Protein AF-A0A8J4X148-F1 (afdb_monomer_lite)

pLDDT: mean 77.36, std 20.85, range [26.67, 98.06]

InterPro domains:
  IPR001683 Phox homology [PF00787] (280-352)
  IPR001683 Phox homology [PS50195] (251-358)
  IPR001683 Phox homology [SM00312] (249-354)
  IPR001695 Lysyl oxidase [PF01186] (47-244)
  IPR001695 Lysyl oxidase [PR00074] (34-55)
  IPR001695 Lysyl oxidase [PR00074] (56-80)
  IPR001695 Lysyl oxidase [PR00074] (100-121)
  IPR001695 Lysyl oxidase [PR00074] (122-142)
  IPR001695 Lysyl oxidase [PR00074] (147-168)
  IPR001695 Lysyl oxidase [PR00074] (170-192)
  IPR001695 Lysyl oxidase [PR00074] (193-212)
  IPR001695 Lysyl oxidase [PR00074] (213-230)
  IPR001695 Lysyl oxidase [PR00074] (231-249)
  IPR036871 PX domain superfamily [G3DSA:3.30.1520.10] (247-366)
  IPR036871 PX domain superfamily [SSF64268] (251-357)

Sequence (397 aa):
MVGDDPYNPYKYSEQESPYYNYYDAYERPSPNQRPGYGTRYFQYGLPDLVPDPYYIQASTYVQRVPMYNLRCAAEENCLASSAYRSRDYDTRMLLRFPQRVKNQGTSDFLPNRPRYSWEWHSCHQHFHSMDEFSHYDLLDASSHSRVAEGHKASFCLEDTSCDYGYYRRFACTAHTQGLSPGCYDTYNADIDCQWIDITDVKPGNYILKISVNPSYSVQESDYSNNIVRCDLRYTGNYVYASGCQLSPMHPVSVSIPSFRSEESGSEKCYTVFKIEVLTSGRQHTVEKRYSEFHALHKMLKKIIKPPELPSKHVRNWIPKVLEQRRHGLELYLQTIIMENEVLPKIFLDFLNIRHLPSLPKAESCGSLETESEDSCKLTHQPVLLFLRDPYLLPATN

Structure (mmCIF, N/CA/C/O backbone):
data_AF-A0A8J4X148-F1
#
_entry.id   AF-A0A8J4X148-F1
#
loop_
_atom_site.group_PDB
_atom_site.id
_atom_site.type_symbol
_atom_site.label_atom_id
_atom_site.label_alt_id
_atom_site.label_comp_id
_atom_site.label_asym_id
_atom_site.label_entity_id
_atom_site.label_seq_id
_atom_site.pdbx_PDB_ins_code
_atom_site.Cartn_x
_atom_site.Cartn_y
_atom_site.Cartn_z
_atom_site.occupancy
_atom_site.B_iso_or_equiv
_atom_site.auth_seq_id
_atom_site.auth_comp_id
_atom_site.auth_asym_id
_atom_site.auth_atom_id
_atom_site.pdbx_PDB_model_num
ATOM 1 N N . MET A 1 1 ? 17.651 -24.796 -9.429 1.00 39.47 1 MET A N 1
ATOM 2 C CA . MET A 1 1 ? 19.019 -25.021 -9.949 1.00 39.47 1 MET A CA 1
ATOM 3 C C . MET A 1 1 ? 19.9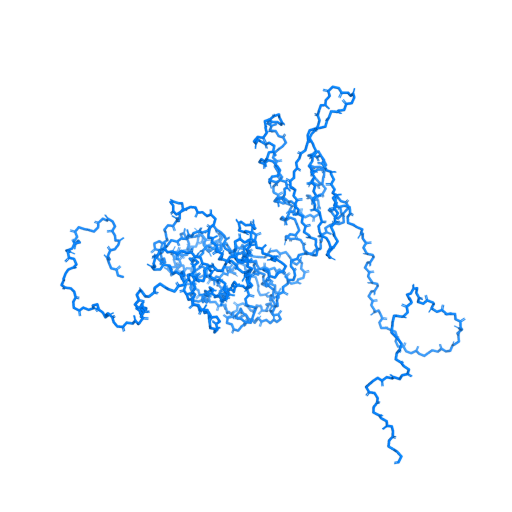60 -25.121 -8.749 1.00 39.47 1 MET A C 1
ATOM 5 O O . MET A 1 1 ? 19.723 -24.416 -7.784 1.00 39.47 1 MET A O 1
ATOM 9 N N . VAL A 1 2 ? 20.946 -26.026 -8.752 1.00 33.47 2 VAL A N 1
ATOM 10 C CA . VAL A 1 2 ? 21.736 -26.445 -7.558 1.00 33.47 2 VAL A CA 1
ATOM 11 C C . VAL A 1 2 ? 23.109 -25.729 -7.477 1.00 33.47 2 VAL A C 1
ATOM 13 O O . VAL A 1 2 ? 24.035 -26.191 -6.818 1.00 33.47 2 VAL A O 1
ATOM 16 N N . GLY A 1 3 ? 23.277 -24.610 -8.192 1.00 35.16 3 GLY A N 1
ATOM 17 C CA . GLY A 1 3 ? 24.582 -23.956 -8.3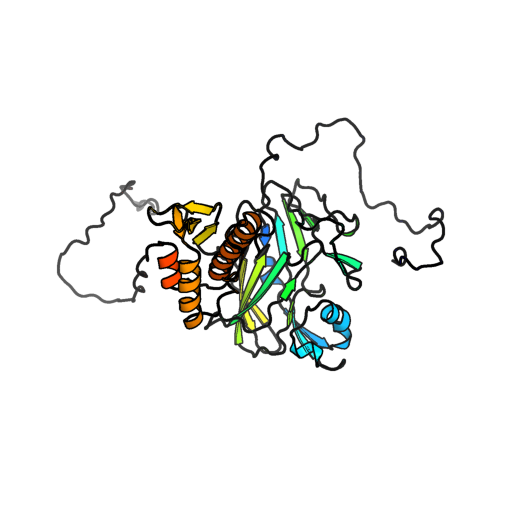97 1.00 35.16 3 GLY A CA 1
ATOM 18 C C . GLY A 1 3 ? 25.076 -23.052 -7.260 1.00 35.16 3 GLY A C 1
ATOM 19 O O . GLY A 1 3 ? 26.275 -22.766 -7.201 1.00 35.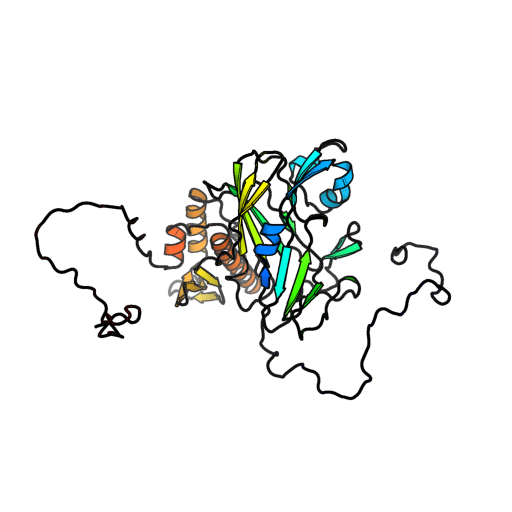16 3 GLY A O 1
ATOM 20 N N . ASP A 1 4 ? 24.186 -22.647 -6.349 1.00 46.25 4 ASP A N 1
ATOM 21 C CA . ASP A 1 4 ? 24.414 -21.508 -5.443 1.00 46.25 4 ASP A CA 1
ATOM 22 C C . ASP A 1 4 ? 24.280 -21.845 -3.949 1.00 46.25 4 ASP A C 1
ATOM 24 O O . ASP A 1 4 ? 23.994 -20.977 -3.130 1.00 46.25 4 ASP A O 1
ATOM 28 N N . ASP A 1 5 ? 24.537 -23.099 -3.566 1.00 44.25 5 ASP A N 1
ATOM 29 C CA . ASP A 1 5 ? 24.861 -23.411 -2.170 1.00 44.25 5 ASP A CA 1
ATOM 30 C C . ASP A 1 5 ? 26.356 -23.103 -1.917 1.00 44.25 5 ASP A C 1
ATOM 32 O O . ASP A 1 5 ? 27.222 -23.750 -2.524 1.00 44.25 5 ASP A O 1
ATOM 36 N N . PRO A 1 6 ? 26.696 -22.133 -1.041 1.00 47.41 6 PRO A N 1
ATOM 37 C CA . PRO A 1 6 ? 28.081 -21.804 -0.700 1.00 47.41 6 PRO A CA 1
ATOM 38 C C . PRO A 1 6 ? 28.828 -22.938 0.027 1.00 47.41 6 PRO A C 1
ATOM 40 O O . PRO A 1 6 ? 30.043 -22.838 0.199 1.00 47.41 6 PRO A O 1
ATOM 43 N N . TYR A 1 7 ? 28.142 -24.018 0.414 1.00 46.53 7 TYR A N 1
ATOM 44 C CA . TYR A 1 7 ? 28.714 -25.210 1.044 1.00 46.53 7 TYR A CA 1
ATOM 45 C C . TYR A 1 7 ? 28.713 -26.454 0.145 1.00 46.53 7 TYR A C 1
ATOM 47 O O . TYR A 1 7 ? 29.044 -27.537 0.625 1.00 46.53 7 TYR A O 1
ATOM 55 N N . ASN A 1 8 ? 28.398 -26.331 -1.151 1.00 49.25 8 ASN A N 1
ATOM 56 C CA . ASN A 1 8 ? 28.354 -27.481 -2.055 1.00 49.25 8 ASN A CA 1
ATOM 57 C C . ASN A 1 8 ? 29.770 -27.980 -2.435 1.00 49.25 8 ASN A C 1
ATOM 59 O O . ASN A 1 8 ? 30.491 -27.285 -3.159 1.00 49.25 8 ASN A O 1
ATOM 63 N N . PRO A 1 9 ? 30.173 -29.204 -2.032 1.00 45.50 9 PRO A N 1
ATOM 64 C CA . PRO A 1 9 ? 31.509 -29.735 -2.299 1.00 45.50 9 PRO A CA 1
ATOM 65 C C . PRO A 1 9 ? 31.701 -30.279 -3.731 1.00 45.50 9 PRO A C 1
ATOM 67 O O . PRO A 1 9 ? 32.796 -30.733 -4.055 1.00 45.50 9 PRO A O 1
ATOM 70 N N . TYR A 1 10 ? 30.679 -30.236 -4.599 1.00 43.06 10 TYR A N 1
ATOM 71 C CA . TYR A 1 10 ? 30.700 -30.817 -5.954 1.00 43.06 10 TYR A CA 1
ATOM 72 C C . TYR A 1 10 ? 30.672 -29.785 -7.096 1.00 43.06 10 TYR A C 1
ATOM 74 O O . TYR A 1 10 ? 30.228 -30.098 -8.203 1.00 43.06 10 TYR A O 1
ATOM 82 N N . LYS A 1 11 ? 31.141 -28.553 -6.866 1.00 43.03 11 LYS A N 1
ATOM 83 C CA . LYS A 1 11 ? 31.230 -27.520 -7.914 1.00 43.03 11 LYS A CA 1
ATOM 84 C C . LYS A 1 11 ? 32.319 -27.890 -8.944 1.00 43.03 11 LYS A C 1
ATOM 86 O O . LYS A 1 11 ? 33.485 -27.546 -8.781 1.00 43.03 11 LYS A O 1
ATOM 91 N N . TYR A 1 12 ? 31.946 -28.643 -9.981 1.00 38.88 12 TYR A N 1
ATOM 92 C CA . TYR A 1 12 ? 32.805 -28.953 -11.131 1.00 38.88 12 TYR A CA 1
ATOM 93 C C . TYR A 1 12 ? 32.884 -27.758 -12.098 1.00 38.88 12 TYR A C 1
ATOM 95 O O . TYR A 1 12 ? 31.915 -27.021 -12.263 1.00 38.88 12 TYR A O 1
ATOM 103 N N . SER A 1 13 ? 34.047 -27.564 -12.729 1.00 42.88 13 SER A N 1
ATOM 104 C CA . SER A 1 13 ? 34.336 -26.469 -13.666 1.00 42.88 13 SER A CA 1
ATOM 105 C C . SER A 1 13 ? 33.398 -26.476 -14.881 1.00 42.88 13 SER A C 1
ATOM 107 O O . SER A 1 13 ? 33.351 -27.449 -15.634 1.00 42.88 13 SER A O 1
ATOM 109 N N . GLU A 1 14 ? 32.686 -25.369 -15.083 1.00 47.03 14 GLU A N 1
ATOM 110 C CA . GLU A 1 14 ? 31.671 -25.144 -16.119 1.00 47.03 14 GLU A CA 1
ATOM 111 C C . GLU A 1 14 ? 32.245 -25.043 -17.547 1.00 47.03 14 GLU A C 1
ATOM 113 O O . GLU A 1 14 ? 32.285 -23.964 -18.134 1.00 47.03 14 GLU A O 1
ATOM 118 N N . GLN A 1 15 ? 32.688 -26.152 -18.143 1.00 38.12 15 GLN A N 1
ATOM 119 C CA . GLN A 1 15 ? 33.004 -26.183 -19.583 1.00 38.12 15 GLN A CA 1
ATOM 120 C C . GLN A 1 15 ? 32.296 -27.281 -20.390 1.00 38.12 15 GLN A C 1
ATOM 122 O O . GLN A 1 15 ? 32.400 -27.270 -21.611 1.00 38.12 15 GLN A O 1
ATOM 127 N N . GLU A 1 16 ? 31.501 -28.164 -19.771 1.00 39.69 16 GLU A N 1
ATOM 128 C CA . GLU A 1 16 ? 30.874 -29.297 -20.483 1.00 39.69 16 GLU A CA 1
ATOM 129 C C . GLU A 1 16 ? 29.415 -29.588 -20.069 1.00 39.69 16 GLU A C 1
ATOM 131 O O . GLU A 1 16 ? 29.053 -30.736 -19.824 1.00 39.69 16 GLU A O 1
ATOM 136 N N . SER A 1 17 ? 28.533 -28.581 -19.991 1.00 37.50 17 SER A N 1
ATOM 137 C CA . SER A 1 17 ? 27.088 -28.847 -19.827 1.00 37.50 17 SER A CA 1
ATOM 138 C C . SER A 1 17 ? 26.316 -28.620 -21.138 1.00 37.50 17 SER A C 1
ATOM 140 O O . SER A 1 17 ? 26.163 -27.472 -21.559 1.00 37.50 17 SER A O 1
ATOM 142 N N . PRO A 1 18 ? 25.795 -29.680 -21.791 1.00 37.03 18 PRO A N 1
ATOM 143 C CA . PRO A 1 18 ? 25.141 -29.603 -23.102 1.00 37.03 18 PRO A CA 1
ATOM 144 C C . PRO A 1 18 ? 23.662 -29.165 -23.054 1.00 37.03 18 PRO A C 1
ATOM 146 O O . PRO A 1 18 ? 22.981 -29.213 -24.074 1.00 37.03 18 PRO A O 1
ATOM 149 N N . TYR A 1 19 ? 23.152 -28.731 -21.894 1.00 38.75 19 TYR A N 1
ATOM 150 C CA . TYR A 1 19 ? 21.759 -28.284 -21.708 1.00 38.75 19 TYR A CA 1
ATOM 151 C C . TYR A 1 19 ? 21.601 -26.761 -21.566 1.00 38.75 19 TYR A C 1
ATOM 153 O O . TYR A 1 19 ? 20.511 -26.277 -21.263 1.00 38.75 19 TYR A O 1
ATOM 161 N N . TYR A 1 20 ? 22.667 -25.989 -21.797 1.00 36.75 20 TYR A N 1
ATOM 162 C CA . TYR A 1 20 ? 22.583 -24.530 -21.829 1.00 36.75 20 TYR A CA 1
ATOM 163 C C . TYR A 1 20 ? 22.020 -24.074 -23.185 1.00 36.75 20 TYR A C 1
ATOM 165 O O . TYR A 1 20 ? 22.744 -23.927 -24.169 1.00 36.75 20 TYR A O 1
ATOM 173 N N . ASN A 1 21 ? 20.701 -23.877 -23.250 1.00 32.44 21 ASN A N 1
ATOM 174 C CA . ASN A 1 21 ? 20.053 -23.241 -24.395 1.00 32.44 21 ASN A CA 1
ATOM 175 C C . ASN A 1 21 ? 20.473 -21.763 -24.458 1.00 32.44 21 ASN A C 1
ATOM 177 O O . ASN A 1 21 ? 19.956 -20.918 -23.738 1.00 32.44 21 ASN A O 1
ATOM 181 N N . TYR A 1 22 ? 21.438 -21.476 -25.332 1.00 37.28 22 TYR A N 1
ATOM 182 C CA . TYR A 1 22 ? 22.012 -20.152 -25.613 1.00 37.28 22 TYR A CA 1
ATOM 183 C C . TYR A 1 22 ? 21.094 -19.242 -26.458 1.00 37.28 22 TYR A C 1
ATOM 185 O O . TYR A 1 22 ? 21.428 -18.091 -26.722 1.00 37.28 22 TYR A O 1
ATOM 193 N N . TYR A 1 23 ? 19.934 -19.735 -26.892 1.00 33.41 23 TYR A N 1
ATOM 194 C CA . TYR A 1 23 ? 19.035 -19.018 -27.794 1.00 33.41 23 TYR A CA 1
ATOM 195 C C . TYR A 1 23 ? 17.732 -18.621 -27.096 1.00 33.41 23 TYR A C 1
ATOM 197 O O . TYR A 1 23 ? 16.676 -19.160 -27.398 1.00 33.41 23 TYR A O 1
ATOM 205 N N . ASP A 1 24 ? 17.824 -17.647 -26.193 1.00 38.03 24 ASP A N 1
ATOM 206 C CA . ASP A 1 24 ? 16.752 -16.672 -25.988 1.00 38.03 24 ASP A CA 1
ATOM 207 C C . ASP A 1 24 ? 17.385 -15.276 -26.015 1.00 38.03 24 ASP A C 1
ATOM 209 O O . ASP A 1 24 ? 18.380 -14.983 -25.348 1.00 38.03 24 ASP A O 1
ATOM 213 N N . ALA A 1 25 ? 16.874 -14.463 -26.931 1.00 39.59 25 ALA A N 1
ATOM 214 C CA . ALA A 1 25 ? 17.557 -13.355 -27.574 1.00 39.59 25 ALA A CA 1
ATOM 215 C C . ALA A 1 25 ? 17.880 -12.172 -26.638 1.00 39.59 25 ALA A C 1
ATOM 217 O O . ALA A 1 25 ? 17.166 -11.174 -26.595 1.00 39.59 25 ALA A O 1
ATOM 218 N N . TYR A 1 26 ? 19.046 -12.218 -25.991 1.00 40.66 26 TYR A N 1
ATOM 219 C CA . TYR A 1 26 ? 19.848 -11.021 -25.730 1.00 40.66 26 TYR A CA 1
ATOM 220 C C . TYR A 1 26 ? 20.628 -10.662 -27.002 1.00 40.66 26 TYR A C 1
ATOM 222 O O . TYR A 1 26 ? 21.850 -10.816 -27.062 1.00 40.66 26 TYR A O 1
ATOM 230 N N . GLU A 1 27 ? 19.944 -10.186 -28.045 1.00 35.50 27 GLU A N 1
ATOM 231 C CA . GLU A 1 27 ? 20.654 -9.499 -29.124 1.00 35.50 27 GLU A CA 1
ATOM 232 C C . GLU A 1 27 ? 21.277 -8.220 -28.547 1.00 35.50 27 GLU A C 1
ATOM 234 O O . GLU A 1 27 ? 20.611 -7.208 -28.340 1.00 35.50 27 GLU A O 1
ATOM 239 N N . ARG A 1 28 ? 22.582 -8.266 -28.261 1.00 40.22 28 ARG A N 1
ATOM 240 C CA . ARG A 1 28 ? 23.398 -7.060 -28.113 1.00 40.22 28 ARG A CA 1
ATOM 241 C C . ARG A 1 28 ? 23.687 -6.526 -29.514 1.00 40.22 28 ARG A C 1
ATOM 243 O O . ARG A 1 28 ? 24.397 -7.198 -30.264 1.00 40.22 28 ARG A O 1
ATOM 250 N N . PRO A 1 29 ? 23.235 -5.317 -29.883 1.00 34.94 29 PRO A N 1
ATOM 251 C CA . PRO A 1 29 ? 23.736 -4.685 -31.089 1.00 34.94 29 PRO A CA 1
ATOM 252 C C . PRO A 1 29 ? 25.241 -4.415 -30.933 1.00 34.94 29 PRO A C 1
ATOM 254 O O . PRO A 1 29 ? 25.708 -4.020 -29.864 1.00 34.94 29 PRO A O 1
ATOM 257 N N . SER A 1 30 ? 25.985 -4.632 -32.019 1.00 38.09 30 SER A N 1
ATOM 258 C CA . SER A 1 30 ? 27.416 -4.330 -32.179 1.00 38.09 30 SER A CA 1
ATOM 259 C C . SER A 1 30 ? 27.789 -2.926 -31.652 1.00 38.09 30 SER A C 1
ATOM 261 O O . SER A 1 30 ? 26.967 -2.009 -31.779 1.00 38.09 30 SER A O 1
ATOM 263 N N . PRO A 1 31 ? 29.004 -2.706 -31.096 1.00 41.97 31 PRO A N 1
ATOM 264 C CA . PRO A 1 31 ? 29.400 -1.454 -30.453 1.00 41.97 31 PRO A CA 1
ATOM 265 C C . PRO A 1 31 ? 29.733 -0.376 -31.492 1.00 41.97 31 PRO A C 1
ATOM 267 O O . PRO A 1 31 ? 30.857 0.108 -31.588 1.00 41.97 31 PRO A O 1
ATOM 270 N N . ASN A 1 32 ? 28.739 0.045 -32.267 1.00 32.41 32 ASN A N 1
ATOM 271 C CA . ASN A 1 32 ? 28.775 1.377 -32.841 1.00 32.41 32 ASN A CA 1
ATOM 272 C C . ASN A 1 32 ? 28.452 2.343 -31.707 1.00 32.41 32 ASN A C 1
ATOM 274 O O . ASN A 1 32 ? 27.373 2.258 -31.123 1.00 32.41 32 ASN A O 1
ATOM 278 N N . GLN A 1 33 ? 29.397 3.237 -31.398 1.00 42.41 33 GLN A N 1
ATOM 279 C CA . GLN A 1 33 ? 29.204 4.384 -30.512 1.00 42.41 33 GLN A CA 1
ATOM 280 C C . GLN A 1 33 ? 27.956 5.160 -30.955 1.00 42.41 33 GLN A C 1
ATOM 282 O O . GLN A 1 33 ? 28.011 6.048 -31.802 1.00 42.41 33 GLN A O 1
ATOM 287 N N . ARG A 1 34 ? 26.806 4.793 -30.397 1.00 34.81 34 ARG A N 1
ATOM 288 C CA . ARG A 1 34 ? 25.597 5.601 -30.408 1.00 34.81 34 ARG A CA 1
ATOM 289 C C . ARG A 1 34 ? 25.567 6.321 -29.066 1.00 34.81 34 ARG A C 1
ATOM 291 O O . ARG A 1 34 ? 25.808 5.676 -28.043 1.00 34.81 34 ARG A O 1
ATOM 298 N N . PRO A 1 35 ? 25.349 7.644 -29.055 1.00 36.16 35 PRO A N 1
ATOM 299 C CA . PRO A 1 35 ? 25.358 8.416 -27.826 1.00 36.16 35 PRO A CA 1
ATOM 300 C C . PRO A 1 35 ? 24.321 7.815 -26.883 1.00 36.16 35 PRO A C 1
ATOM 302 O O . PRO A 1 35 ? 23.168 7.619 -27.268 1.00 36.16 35 PRO A O 1
ATOM 305 N N . GLY A 1 36 ? 24.764 7.460 -25.677 1.00 34.50 36 GLY A N 1
ATOM 306 C CA . GLY A 1 36 ? 23.892 6.917 -24.652 1.00 34.50 36 GLY A CA 1
ATOM 307 C C . GLY A 1 36 ? 22.689 7.832 -24.485 1.00 34.50 36 GLY A C 1
ATOM 308 O O . GLY A 1 36 ? 22.840 9.028 -24.241 1.00 34.50 36 GLY A O 1
ATOM 309 N N . TYR A 1 37 ? 21.492 7.263 -24.581 1.00 41.88 37 TYR A N 1
ATOM 310 C CA . TYR A 1 37 ? 20.268 7.915 -24.131 1.00 41.88 37 TYR A CA 1
ATOM 311 C C . TYR A 1 37 ? 20.225 7.948 -22.594 1.00 41.88 37 TYR A C 1
ATOM 313 O O . TYR A 1 37 ? 19.238 7.587 -21.974 1.00 41.88 37 TYR A O 1
ATOM 321 N N . GLY A 1 38 ? 21.298 8.419 -21.962 1.00 41.19 38 GLY A N 1
ATOM 322 C CA . GLY A 1 38 ? 21.160 9.292 -20.812 1.00 41.19 38 GLY A CA 1
ATOM 323 C C . GLY A 1 38 ? 21.015 10.686 -21.396 1.00 41.19 38 GLY A C 1
ATOM 324 O O . GLY A 1 38 ? 22.006 11.397 -21.561 1.00 41.19 38 GLY A O 1
ATOM 325 N N . THR A 1 39 ? 19.806 11.057 -21.829 1.00 40.94 39 THR A N 1
ATOM 326 C CA . THR A 1 39 ? 19.605 12.445 -22.243 1.00 40.94 39 THR A CA 1
ATOM 327 C C . THR A 1 39 ? 19.958 13.322 -21.039 1.00 40.94 39 THR A C 1
ATOM 329 O O . THR A 1 39 ? 19.577 13.024 -19.906 1.00 40.94 39 THR A O 1
ATOM 332 N N . ARG A 1 40 ? 20.701 14.407 -21.267 1.00 41.00 40 ARG A N 1
ATOM 333 C CA . ARG A 1 40 ? 21.028 15.431 -20.256 1.00 41.00 40 ARG A CA 1
ATOM 334 C C . ARG A 1 40 ? 19.795 15.996 -19.516 1.00 41.00 40 ARG A C 1
ATOM 336 O O . ARG A 1 40 ? 19.974 16.739 -18.562 1.00 41.00 40 ARG A O 1
ATOM 343 N N . TYR A 1 41 ? 18.575 15.652 -19.938 1.00 42.22 41 TYR A N 1
ATOM 344 C CA . TYR A 1 41 ? 17.313 16.002 -19.285 1.00 42.22 41 TYR A CA 1
ATOM 345 C C . TYR A 1 41 ? 16.970 15.142 -18.055 1.00 42.22 41 TYR A C 1
ATOM 347 O O . TYR A 1 41 ? 16.210 15.603 -17.212 1.00 42.22 41 TYR A O 1
ATOM 355 N N . PHE A 1 42 ? 17.528 13.934 -17.906 1.00 45.47 42 PHE A N 1
ATOM 356 C CA . PHE A 1 42 ? 17.156 13.006 -16.821 1.00 45.47 42 PHE A CA 1
ATOM 357 C C . PHE A 1 42 ? 17.985 13.141 -15.537 1.00 45.47 42 PHE A C 1
ATOM 359 O O . PHE A 1 42 ? 17.766 12.400 -14.587 1.00 45.47 42 PHE A O 1
ATOM 366 N N . GLN A 1 43 ? 18.913 14.099 -15.454 1.00 46.09 43 GLN A N 1
ATOM 367 C CA . GLN A 1 43 ? 19.729 14.298 -14.245 1.00 46.09 43 GLN A CA 1
ATOM 368 C C . GLN A 1 43 ? 18.936 14.800 -13.021 1.00 46.09 43 GLN A C 1
ATOM 370 O O . GLN A 1 43 ? 19.492 14.836 -11.927 1.00 46.09 43 GLN A O 1
ATOM 375 N N . TYR A 1 44 ? 17.656 15.154 -13.193 1.00 56.41 44 TYR A N 1
ATOM 376 C CA . TYR A 1 44 ? 16.779 15.687 -12.141 1.00 56.41 44 TYR A CA 1
ATOM 377 C C . TYR A 1 44 ? 15.377 15.047 -12.118 1.00 56.41 44 TYR A C 1
ATOM 379 O O . TYR A 1 44 ? 14.467 15.601 -11.506 1.00 56.41 44 TYR A O 1
ATOM 387 N N . GLY A 1 45 ? 15.175 13.925 -12.817 1.00 72.94 45 GLY A N 1
ATOM 388 C CA . GLY A 1 45 ? 13.895 13.213 -12.802 1.00 72.94 45 GLY A CA 1
ATOM 389 C C . GLY A 1 45 ? 13.693 12.432 -11.502 1.00 72.94 45 GLY A C 1
ATOM 390 O O . GLY A 1 45 ? 14.663 11.967 -10.909 1.00 72.94 45 GLY A O 1
ATOM 391 N N . LEU A 1 46 ? 12.443 12.255 -11.077 1.00 80.38 46 LEU A N 1
ATOM 392 C CA . LEU A 1 46 ? 12.069 11.342 -9.990 1.00 80.38 46 LEU A CA 1
ATOM 393 C C . LEU A 1 46 ? 11.219 10.184 -10.551 1.00 80.38 46 LEU A C 1
ATOM 395 O O . LEU A 1 46 ? 10.564 10.366 -11.589 1.00 80.38 46 LEU A O 1
ATOM 399 N N . PRO A 1 47 ? 11.261 8.989 -9.931 1.00 91.69 47 PRO A N 1
ATOM 400 C CA . PRO A 1 47 ? 10.294 7.926 -10.199 1.00 91.69 47 PRO A CA 1
ATOM 401 C C . PRO A 1 47 ? 8.881 8.333 -9.751 1.00 91.69 47 PRO A C 1
ATOM 403 O O . PRO A 1 47 ? 8.716 9.290 -8.998 1.00 91.69 47 PRO A O 1
ATOM 406 N N . ASP A 1 48 ? 7.872 7.610 -10.223 1.00 91.31 48 ASP A N 1
ATOM 407 C CA . ASP A 1 48 ? 6.465 7.790 -9.836 1.00 91.31 48 ASP A CA 1
ATOM 408 C C . ASP A 1 48 ? 5.755 6.440 -9.940 1.00 91.31 48 ASP A C 1
ATOM 410 O O . ASP A 1 48 ? 5.581 5.914 -11.044 1.00 91.31 48 ASP A O 1
ATOM 414 N N . LEU A 1 49 ? 5.437 5.840 -8.798 1.00 94.00 49 LEU A N 1
ATOM 415 C CA . LEU A 1 49 ? 4.905 4.497 -8.681 1.00 94.00 49 LEU A CA 1
ATOM 416 C C . LEU A 1 49 ? 3.382 4.504 -8.644 1.00 94.00 49 LEU A C 1
ATOM 418 O O . LEU A 1 49 ? 2.749 4.947 -7.691 1.00 94.00 49 LEU A O 1
ATOM 422 N N . VAL A 1 50 ? 2.787 3.868 -9.649 1.00 95.62 50 VAL A N 1
ATOM 423 C CA . VAL A 1 50 ? 1.336 3.730 -9.754 1.00 95.62 50 VAL A CA 1
ATOM 424 C C . VAL A 1 50 ? 0.935 2.263 -9.688 1.00 95.62 50 VAL A C 1
ATOM 426 O O . VAL A 1 50 ? 1.153 1.529 -10.659 1.00 95.62 50 VAL A O 1
ATOM 429 N N . PRO A 1 51 ? 0.345 1.802 -8.572 1.00 95.81 51 PRO A N 1
ATOM 430 C CA . PRO A 1 51 ? -0.321 0.505 -8.523 1.00 95.81 51 PRO A CA 1
ATOM 431 C C . PRO A 1 51 ? -1.524 0.440 -9.478 1.00 95.81 51 PRO A C 1
ATOM 433 O O . PRO A 1 51 ? -2.289 1.391 -9.611 1.00 95.81 51 PRO A O 1
ATOM 436 N N . ASP A 1 52 ? -1.720 -0.708 -10.121 1.00 95.75 52 ASP A N 1
ATOM 437 C CA . ASP A 1 52 ? -2.805 -0.956 -11.071 1.00 95.75 52 ASP A CA 1
ATOM 438 C C . ASP A 1 52 ? -4.063 -1.495 -10.353 1.00 95.75 52 ASP A C 1
ATOM 440 O O . ASP A 1 52 ? -4.091 -2.669 -9.956 1.00 95.75 52 ASP A O 1
ATOM 444 N N . PRO A 1 53 ? -5.130 -0.683 -10.192 1.00 95.94 53 PRO A N 1
ATOM 445 C CA . PRO A 1 53 ? -6.339 -1.111 -9.490 1.00 95.94 53 PRO A CA 1
ATOM 446 C C . PRO A 1 53 ? -7.109 -2.207 -10.234 1.00 95.94 53 PRO A C 1
ATOM 448 O O . PRO A 1 53 ? -7.772 -3.032 -9.600 1.00 95.94 53 PRO A O 1
ATOM 451 N N . TYR A 1 54 ? -7.028 -2.248 -11.567 1.00 95.00 54 TYR A N 1
ATOM 452 C CA . TYR A 1 54 ? -7.761 -3.230 -12.363 1.00 95.00 54 TYR A CA 1
ATOM 453 C C . TYR A 1 54 ? -7.186 -4.626 -12.173 1.00 95.00 54 TYR A C 1
ATOM 455 O O . TYR A 1 54 ? -7.943 -5.591 -12.065 1.00 95.00 54 TYR A O 1
ATOM 463 N N . TYR A 1 55 ? -5.858 -4.728 -12.089 1.00 94.25 55 TYR A N 1
ATOM 464 C CA . TYR A 1 55 ? -5.179 -6.004 -11.883 1.00 94.25 55 TYR A CA 1
ATOM 465 C C . TYR A 1 55 ? -5.578 -6.627 -10.537 1.00 94.25 55 TYR A C 1
ATOM 467 O O . TYR A 1 55 ? -5.913 -7.811 -10.479 1.00 94.25 55 TYR A O 1
ATOM 475 N N . ILE A 1 56 ? -5.655 -5.805 -9.482 1.00 96.12 56 ILE A N 1
ATOM 476 C CA . ILE A 1 56 ? -6.136 -6.217 -8.156 1.00 96.12 56 ILE A CA 1
ATOM 477 C C . ILE A 1 56 ? -7.587 -6.712 -8.245 1.00 96.12 56 ILE A C 1
ATOM 479 O O . ILE A 1 56 ? -7.887 -7.825 -7.809 1.00 96.12 56 ILE A O 1
ATOM 483 N N . GLN A 1 57 ? -8.488 -5.927 -8.849 1.00 95.94 57 GLN A N 1
ATOM 484 C CA . GLN A 1 57 ? -9.910 -6.283 -8.936 1.00 95.94 57 GLN A CA 1
ATOM 485 C C . GLN A 1 57 ? -10.151 -7.591 -9.695 1.00 95.94 57 GLN A C 1
ATOM 487 O O . GLN A 1 57 ? -11.015 -8.376 -9.310 1.00 95.94 57 GLN A O 1
ATOM 492 N N . ALA A 1 58 ? -9.406 -7.812 -10.780 1.00 93.56 58 ALA A N 1
ATOM 493 C CA . ALA A 1 58 ? -9.633 -8.922 -11.698 1.00 93.56 58 ALA A CA 1
ATOM 494 C C . ALA A 1 58 ? -9.335 -10.296 -11.080 1.00 93.56 58 ALA A C 1
ATOM 496 O O . ALA A 1 58 ? -10.006 -11.269 -11.423 1.00 93.56 58 ALA A O 1
ATOM 497 N N . SER A 1 59 ? -8.357 -10.373 -10.173 1.00 93.25 59 SER A N 1
ATOM 498 C CA . SER A 1 59 ? -7.813 -11.653 -9.696 1.00 93.25 59 SER A CA 1
ATOM 499 C C . SER A 1 59 ? -7.655 -11.722 -8.174 1.00 93.25 59 SER A C 1
ATOM 501 O O . SER A 1 59 ? -6.783 -12.432 -7.675 1.00 93.25 59 SER A O 1
ATOM 503 N N . THR A 1 60 ? -8.490 -11.002 -7.419 1.00 96.88 60 THR A N 1
ATOM 504 C CA . THR A 1 60 ? -8.584 -11.173 -5.960 1.00 96.88 60 THR A CA 1
ATOM 505 C C . THR A 1 60 ? -9.425 -12.406 -5.623 1.00 96.88 60 THR A C 1
ATOM 507 O O . THR A 1 60 ? -10.547 -12.551 -6.105 1.00 96.88 60 THR A O 1
ATOM 510 N N . TYR A 1 61 ? -8.913 -13.288 -4.765 1.00 97.12 61 TYR A N 1
ATOM 511 C CA . TYR A 1 61 ? -9.623 -14.483 -4.306 1.00 97.12 61 TYR A CA 1
ATOM 512 C C . TYR A 1 61 ? -9.214 -14.872 -2.882 1.00 97.12 61 TYR A C 1
ATOM 514 O O . TYR A 1 61 ? -8.268 -14.333 -2.313 1.00 97.12 61 TYR A O 1
ATOM 522 N N . VAL A 1 62 ? -9.936 -15.823 -2.285 1.00 97.44 62 VAL A N 1
ATOM 523 C CA . VAL A 1 62 ? -9.563 -16.416 -0.994 1.00 97.44 62 VAL A CA 1
ATOM 524 C C . VAL A 1 62 ? -9.156 -17.870 -1.170 1.00 97.44 62 VAL A C 1
ATOM 526 O O . VAL A 1 62 ? -9.760 -18.601 -1.954 1.00 97.44 62 VAL A O 1
ATOM 529 N N . GLN A 1 63 ? -8.139 -18.304 -0.432 1.00 96.56 63 GLN A N 1
ATOM 530 C CA . GLN A 1 63 ? -7.621 -19.667 -0.499 1.00 96.56 63 GLN A CA 1
ATOM 531 C C . GLN A 1 63 ? -7.405 -20.243 0.894 1.00 96.56 63 GLN A C 1
ATOM 533 O O . GLN A 1 63 ? -6.807 -19.604 1.761 1.00 96.56 63 GLN A O 1
ATOM 538 N N . ARG A 1 64 ? -7.900 -21.466 1.114 1.00 96.62 64 ARG A N 1
ATOM 539 C CA . ARG A 1 64 ? -7.662 -22.212 2.353 1.00 96.62 64 ARG A CA 1
ATOM 540 C C . ARG A 1 64 ? -6.414 -23.057 2.171 1.00 96.62 64 ARG A C 1
ATOM 542 O O . ARG A 1 64 ? -6.392 -23.911 1.288 1.00 96.62 64 ARG A O 1
ATOM 549 N N . VAL A 1 65 ? -5.403 -22.825 2.998 1.00 96.12 65 VAL A N 1
ATOM 550 C CA . VAL A 1 65 ? -4.097 -23.482 2.872 1.00 96.12 65 VAL A CA 1
ATOM 551 C C . VAL A 1 65 ? -3.686 -24.068 4.224 1.00 96.12 65 VAL A C 1
ATOM 553 O O . VAL A 1 65 ? -3.790 -23.374 5.235 1.00 96.12 65 VAL A O 1
ATOM 556 N N . PRO A 1 66 ? -3.265 -25.340 4.293 1.00 96.75 66 PRO A N 1
ATOM 557 C CA . PRO A 1 66 ? -2.769 -25.930 5.531 1.00 96.75 66 PRO A CA 1
ATOM 558 C C . PRO A 1 66 ? -1.385 -25.381 5.907 1.00 96.75 66 PRO A C 1
ATOM 560 O O . PRO A 1 66 ? -0.574 -25.077 5.033 1.00 96.75 66 PRO A O 1
ATOM 563 N N . MET A 1 67 ? -1.095 -25.299 7.205 1.00 95.31 67 MET A N 1
ATOM 564 C CA . MET A 1 67 ? 0.152 -24.732 7.735 1.00 95.31 67 MET A CA 1
ATOM 565 C C . MET A 1 67 ? 1.417 -25.425 7.217 1.00 95.31 67 MET A C 1
ATOM 567 O O . MET A 1 67 ? 2.425 -24.754 7.011 1.00 95.31 67 MET A O 1
ATOM 571 N N . TYR A 1 68 ? 1.386 -26.732 6.937 1.00 93.88 68 TYR A N 1
ATOM 572 C CA . TYR A 1 68 ? 2.555 -27.433 6.387 1.00 93.88 68 TYR A CA 1
ATOM 573 C C . TYR A 1 68 ? 3.005 -26.896 5.014 1.00 93.88 68 TYR A C 1
ATOM 575 O O . TYR A 1 68 ? 4.184 -27.012 4.686 1.00 93.88 68 TYR A O 1
ATOM 583 N N . ASN A 1 69 ? 2.100 -26.281 4.240 1.00 93.56 69 ASN A N 1
ATOM 584 C CA . ASN A 1 69 ? 2.418 -25.603 2.976 1.00 93.56 69 ASN A CA 1
ATOM 585 C C . ASN A 1 69 ? 2.890 -24.155 3.176 1.00 93.56 69 ASN A C 1
ATOM 587 O O . ASN A 1 69 ? 3.395 -23.555 2.239 1.00 93.56 69 ASN A O 1
ATOM 591 N N . LEU A 1 70 ? 2.716 -23.588 4.372 1.00 92.94 70 LEU A N 1
ATOM 592 C CA . LEU A 1 70 ? 2.994 -22.182 4.678 1.00 92.94 70 LEU A CA 1
ATOM 593 C C . LEU A 1 70 ? 4.247 -21.997 5.540 1.00 92.94 70 LEU A C 1
ATOM 595 O O . LEU A 1 70 ? 4.450 -20.921 6.090 1.00 92.94 70 LEU A O 1
ATOM 599 N N . ARG A 1 71 ? 5.087 -23.030 5.690 1.00 89.38 71 ARG A N 1
ATOM 600 C CA . ARG A 1 71 ? 6.285 -22.970 6.548 1.00 89.38 71 ARG A CA 1
ATOM 601 C C . ARG A 1 71 ? 7.226 -21.836 6.144 1.00 89.38 71 ARG A C 1
ATOM 603 O O . ARG A 1 71 ? 7.624 -21.058 6.997 1.00 89.38 71 ARG A O 1
ATOM 610 N N . CYS A 1 72 ? 7.481 -21.705 4.845 1.00 86.69 72 CYS A N 1
ATOM 611 C CA . CYS A 1 72 ? 8.275 -20.618 4.282 1.00 86.69 72 CYS A CA 1
ATOM 612 C C . CYS A 1 72 ? 7.679 -19.243 4.589 1.00 86.69 72 CYS A C 1
ATOM 614 O O . CYS A 1 72 ? 8.319 -18.401 5.209 1.00 86.69 72 CYS A O 1
ATOM 616 N N . ALA A 1 73 ? 6.406 -19.050 4.250 1.00 88.75 73 ALA A N 1
ATOM 617 C CA . ALA A 1 73 ? 5.723 -17.795 4.519 1.00 88.75 73 ALA A CA 1
ATOM 618 C C . ALA A 1 73 ? 5.630 -17.464 6.024 1.00 88.75 73 ALA A C 1
ATOM 620 O O . ALA A 1 73 ? 5.601 -16.296 6.401 1.00 88.75 73 ALA A O 1
ATOM 621 N N . ALA A 1 74 ? 5.600 -18.469 6.904 1.00 88.56 74 ALA A N 1
ATOM 622 C CA . ALA A 1 74 ? 5.671 -18.268 8.348 1.00 88.56 74 ALA A CA 1
ATOM 623 C C . ALA A 1 74 ? 7.070 -17.805 8.792 1.00 88.56 74 ALA A C 1
ATOM 625 O O . ALA A 1 74 ? 7.171 -16.884 9.596 1.00 88.56 74 ALA A O 1
ATOM 626 N N . GLU A 1 75 ? 8.147 -18.390 8.262 1.00 84.75 75 GLU A N 1
ATOM 627 C CA . GLU A 1 75 ? 9.525 -17.950 8.545 1.00 84.75 75 GLU A CA 1
ATOM 628 C C . GLU A 1 75 ? 9.763 -16.492 8.119 1.00 84.75 75 GLU A C 1
ATOM 630 O O . GLU A 1 75 ? 10.469 -15.750 8.803 1.00 84.75 75 GLU A O 1
ATOM 635 N N . GLU A 1 76 ? 9.098 -16.056 7.047 1.00 81.31 76 GLU A N 1
ATOM 636 C CA . GLU A 1 76 ? 9.160 -14.687 6.520 1.00 81.31 76 GLU A CA 1
ATOM 637 C C . GLU A 1 76 ? 8.166 -13.711 7.171 1.00 81.31 76 GLU A C 1
ATOM 639 O O . GLU A 1 76 ? 8.054 -12.555 6.772 1.00 81.31 76 GLU A O 1
ATOM 644 N N . ASN A 1 77 ? 7.468 -14.136 8.223 1.00 86.25 77 ASN A N 1
ATOM 645 C CA . ASN A 1 77 ? 6.479 -13.333 8.940 1.00 86.25 77 ASN A CA 1
ATOM 646 C C . ASN A 1 77 ? 5.271 -12.870 8.095 1.00 86.25 77 ASN A C 1
ATOM 648 O O . ASN A 1 77 ? 4.702 -11.802 8.334 1.00 86.25 77 ASN A O 1
ATOM 652 N N . CYS A 1 78 ? 4.830 -13.688 7.136 1.00 88.56 78 CYS A N 1
ATOM 653 C CA . CYS A 1 78 ? 3.727 -13.373 6.222 1.00 88.56 78 CYS A CA 1
ATOM 654 C C . CYS A 1 78 ? 2.336 -13.830 6.692 1.00 88.56 78 CYS A C 1
ATOM 656 O O . CYS A 1 78 ? 1.350 -13.708 5.962 1.00 88.56 78 CYS A O 1
ATOM 658 N N . LEU A 1 79 ? 2.235 -14.383 7.899 1.00 92.31 79 LEU A N 1
ATOM 659 C CA . LEU A 1 79 ? 0.982 -14.848 8.497 1.00 92.31 79 LEU A CA 1
ATOM 660 C C . LEU A 1 79 ? 0.642 -14.044 9.750 1.00 92.31 79 LEU A C 1
ATOM 662 O O . LEU A 1 79 ? 1.535 -13.523 10.421 1.00 92.31 79 LEU A O 1
ATOM 666 N N . ALA A 1 80 ? -0.646 -14.009 10.102 1.00 93.25 80 ALA A N 1
ATOM 667 C CA . ALA A 1 80 ? -1.098 -13.363 11.330 1.00 93.25 80 ALA A CA 1
ATOM 668 C C . ALA A 1 80 ? -0.516 -14.062 12.570 1.00 93.25 80 ALA A C 1
ATOM 670 O O . ALA A 1 80 ? -0.244 -15.265 12.560 1.00 93.25 80 ALA A O 1
ATOM 671 N N . SER A 1 81 ? -0.389 -13.334 13.678 1.00 93.25 81 SER A N 1
ATOM 672 C CA . SER A 1 81 ? 0.221 -13.815 14.923 1.00 93.25 81 SER A CA 1
ATOM 673 C C . SER A 1 81 ? -0.400 -15.109 15.481 1.00 93.25 81 SER A C 1
ATOM 675 O O . SER A 1 81 ? 0.280 -15.896 16.149 1.00 93.25 81 SER A O 1
ATOM 677 N N . SER A 1 82 ? -1.674 -15.384 15.179 1.00 93.38 82 SER A N 1
ATOM 678 C CA . SER A 1 82 ? -2.358 -16.629 15.552 1.00 93.38 82 SER A CA 1
ATOM 679 C C . SER A 1 82 ? -1.814 -17.871 14.825 1.00 93.38 82 SER A C 1
ATOM 681 O O . SER A 1 82 ? -1.895 -18.981 15.362 1.00 93.38 82 SER A O 1
ATOM 683 N N . ALA A 1 83 ? -1.199 -17.711 13.649 1.00 93.88 83 ALA A N 1
ATOM 684 C CA . ALA A 1 83 ? -0.637 -18.805 12.858 1.00 93.88 83 ALA A CA 1
ATOM 685 C C . ALA A 1 83 ? 0.541 -19.502 13.561 1.00 93.88 83 ALA A C 1
ATOM 687 O O . ALA A 1 83 ? 0.642 -20.723 13.516 1.00 93.88 83 ALA A O 1
ATOM 688 N N . TYR A 1 84 ? 1.373 -18.768 14.306 1.00 91.44 84 TYR A N 1
ATOM 689 C CA . TYR A 1 84 ? 2.574 -19.313 14.969 1.00 91.44 84 TYR A CA 1
ATOM 690 C C . TYR A 1 84 ? 2.280 -20.238 16.156 1.00 91.44 84 TYR A C 1
ATOM 692 O O . TYR A 1 84 ? 3.190 -20.827 16.735 1.00 91.44 84 TYR A O 1
ATOM 700 N N . ARG A 1 85 ? 1.007 -20.362 16.547 1.00 91.56 85 ARG A N 1
ATOM 701 C CA . ARG A 1 85 ? 0.538 -21.330 17.552 1.00 91.56 85 ARG A CA 1
ATOM 702 C C . ARG A 1 85 ? -0.213 -22.507 16.929 1.00 91.56 85 ARG A C 1
ATOM 704 O O . ARG A 1 85 ? -0.651 -23.395 17.658 1.00 91.56 85 ARG A O 1
ATOM 711 N N . SER A 1 86 ? -0.396 -22.482 15.611 1.00 91.19 86 SER A N 1
ATOM 712 C CA . SER A 1 86 ? -1.145 -23.486 14.861 1.00 91.19 86 SER A CA 1
ATOM 713 C C . SER A 1 86 ? -0.273 -24.715 14.583 1.00 91.19 86 SER A C 1
ATOM 715 O O . SER A 1 86 ? 0.952 -24.631 14.515 1.00 91.19 86 SER A O 1
ATOM 717 N N . ARG A 1 87 ? -0.905 -25.879 14.443 1.00 93.25 87 ARG A N 1
ATOM 718 C CA . ARG A 1 87 ? -0.261 -27.141 14.057 1.00 93.25 87 ARG A CA 1
ATOM 719 C C . ARG A 1 87 ? -0.197 -27.255 12.536 1.00 93.25 87 ARG A C 1
ATOM 721 O O . ARG A 1 87 ? -0.985 -26.636 11.835 1.00 93.25 87 ARG A O 1
ATOM 728 N N . ASP A 1 88 ? 0.660 -28.137 12.031 1.00 91.81 88 ASP A N 1
ATOM 729 C CA . ASP A 1 88 ? 0.864 -28.358 10.589 1.00 91.81 88 ASP A CA 1
ATOM 730 C C . ASP A 1 88 ? -0.420 -28.627 9.780 1.00 91.81 88 ASP A C 1
ATOM 732 O O . ASP A 1 88 ? -0.522 -28.200 8.631 1.00 91.81 88 ASP A O 1
ATOM 736 N N . TYR A 1 89 ? -1.401 -29.319 10.365 1.00 93.44 89 TYR A N 1
ATOM 737 C CA . TYR A 1 89 ? -2.671 -29.648 9.704 1.00 93.44 89 TYR A CA 1
ATOM 738 C C . TYR A 1 89 ? -3.758 -28.582 9.872 1.00 93.44 89 TYR A C 1
ATOM 740 O O . TYR A 1 89 ? -4.810 -28.685 9.238 1.00 93.44 89 TYR A O 1
ATOM 748 N N . ASP A 1 90 ? -3.526 -27.570 10.707 1.00 95.62 90 ASP A N 1
ATOM 749 C CA . ASP A 1 90 ? -4.453 -26.454 10.828 1.00 95.62 90 ASP A CA 1
ATOM 750 C C . ASP A 1 90 ? -4.415 -25.633 9.536 1.00 95.62 90 ASP A C 1
ATOM 752 O O . ASP A 1 90 ? -3.390 -25.539 8.858 1.00 95.62 90 ASP A O 1
ATOM 756 N N . THR A 1 91 ? -5.547 -25.041 9.165 1.00 96.12 91 THR A N 1
ATOM 757 C CA . THR A 1 91 ? -5.666 -24.286 7.913 1.00 96.12 91 THR A CA 1
ATOM 758 C C . THR A 1 91 ? -5.737 -22.794 8.162 1.00 96.12 91 THR A C 1
ATOM 760 O O . THR A 1 91 ? -6.477 -22.361 9.046 1.00 96.12 91 THR A O 1
ATOM 763 N N . ARG A 1 92 ? -5.071 -22.019 7.311 1.00 96.44 92 ARG A N 1
ATOM 764 C CA . ARG A 1 92 ? -5.201 -20.566 7.220 1.00 96.44 92 ARG A CA 1
ATOM 765 C C . ARG A 1 92 ? -6.114 -20.185 6.063 1.00 96.44 92 ARG A C 1
ATOM 767 O O . ARG A 1 92 ? -6.193 -20.900 5.062 1.00 96.44 92 ARG A O 1
ATOM 774 N N . MET A 1 93 ? -6.817 -19.073 6.216 1.00 96.56 93 MET A N 1
ATOM 775 C CA . MET A 1 93 ? -7.634 -18.460 5.177 1.00 96.56 93 MET A CA 1
ATOM 776 C C . MET A 1 93 ? -6.907 -17.219 4.666 1.00 96.56 93 MET A C 1
ATOM 778 O O . MET A 1 93 ? -6.740 -16.255 5.406 1.00 96.56 93 MET A O 1
ATOM 782 N N . LEU A 1 94 ? -6.455 -17.253 3.416 1.00 96.56 94 LEU A N 1
ATOM 783 C CA . LEU A 1 94 ? -5.608 -16.214 2.835 1.00 96.56 94 LEU A CA 1
ATOM 784 C C . LEU A 1 94 ? -6.400 -15.420 1.799 1.00 96.56 94 LEU A C 1
ATOM 786 O O . LEU A 1 94 ? -6.962 -16.015 0.880 1.00 96.56 94 LEU A O 1
ATOM 790 N N . LEU A 1 95 ? -6.440 -14.097 1.942 1.00 97.38 95 LEU A N 1
ATOM 791 C CA . LEU A 1 95 ? -6.946 -13.170 0.933 1.00 97.38 95 LEU A CA 1
ATOM 792 C C . LEU A 1 95 ? -5.811 -12.840 -0.035 1.00 97.38 95 LEU A C 1
ATOM 794 O O . LEU A 1 95 ? -4.941 -12.038 0.294 1.00 97.38 95 LEU A O 1
ATOM 798 N N . ARG A 1 96 ? -5.822 -13.467 -1.210 1.00 96.12 96 ARG A N 1
ATOM 799 C CA . ARG A 1 96 ? -4.809 -13.312 -2.256 1.00 96.12 96 ARG A CA 1
ATOM 800 C C . ARG A 1 96 ? -5.261 -12.299 -3.299 1.00 96.12 96 ARG A C 1
ATOM 802 O O . ARG A 1 96 ? -6.433 -12.263 -3.668 1.00 96.12 96 ARG A O 1
ATOM 809 N N . PHE A 1 97 ? -4.325 -11.502 -3.792 1.00 95.88 97 PHE A N 1
ATOM 810 C CA . PHE A 1 97 ? -4.561 -10.496 -4.828 1.00 95.88 97 PHE A CA 1
ATOM 811 C C . PHE A 1 97 ? -3.247 -10.201 -5.545 1.00 95.88 97 PHE A C 1
ATOM 813 O O . PHE A 1 97 ? -2.208 -10.161 -4.892 1.00 95.88 97 PHE A O 1
ATOM 820 N N . PRO A 1 98 ? -3.243 -9.978 -6.864 1.00 95.06 98 PRO A N 1
ATOM 821 C CA . PRO A 1 98 ? -2.013 -9.608 -7.532 1.00 95.06 98 PRO A CA 1
ATOM 822 C C . PRO A 1 98 ? -1.711 -8.125 -7.298 1.00 95.06 98 PRO A C 1
ATOM 824 O O . PRO A 1 98 ? -2.603 -7.323 -7.018 1.00 95.06 98 PRO A O 1
ATOM 827 N N . GLN A 1 99 ? -0.459 -7.744 -7.491 1.00 93.75 99 GLN A N 1
ATOM 828 C CA . GLN A 1 99 ? -0.015 -6.361 -7.480 1.00 93.75 99 GLN A CA 1
ATOM 829 C C . GLN A 1 99 ? 0.810 -6.100 -8.731 1.00 93.75 99 GLN A C 1
ATOM 831 O O . GLN A 1 99 ? 1.822 -6.748 -8.960 1.00 93.75 99 GLN A O 1
ATOM 836 N N . ARG A 1 100 ? 0.403 -5.108 -9.521 1.00 95.25 100 ARG A N 1
ATOM 837 C CA . ARG A 1 100 ? 1.219 -4.578 -10.612 1.00 95.25 100 ARG A CA 1
ATOM 838 C C . ARG A 1 100 ? 1.484 -3.108 -10.353 1.00 95.25 100 ARG A C 1
ATOM 840 O O . ARG A 1 100 ? 0.531 -2.359 -10.170 1.00 95.25 100 ARG A O 1
ATOM 847 N N . VAL A 1 101 ? 2.746 -2.699 -10.328 1.00 96.25 101 VAL A N 1
ATOM 848 C CA . VAL A 1 101 ? 3.158 -1.312 -10.083 1.00 96.25 101 VAL A CA 1
ATOM 849 C C . VAL A 1 101 ? 3.914 -0.802 -11.293 1.00 96.25 101 VAL A C 1
ATOM 851 O O . VAL A 1 101 ? 4.895 -1.405 -11.711 1.00 96.25 101 VAL A O 1
ATOM 854 N N . LYS A 1 102 ? 3.463 0.316 -11.853 1.00 96.88 102 LYS A N 1
ATOM 855 C CA . LYS A 1 102 ? 4.140 1.018 -12.939 1.00 96.88 102 LYS A CA 1
ATOM 856 C C . LYS A 1 102 ? 5.075 2.074 -12.375 1.00 96.88 102 LYS A C 1
ATOM 858 O O . LYS A 1 102 ? 4.647 2.816 -11.503 1.00 96.88 102 LYS A O 1
ATOM 863 N N . ASN A 1 103 ? 6.269 2.238 -12.938 1.00 96.69 103 ASN A N 1
ATOM 864 C CA . ASN A 1 103 ? 6.999 3.497 -12.799 1.00 96.69 103 ASN A CA 1
ATOM 865 C C . ASN A 1 103 ? 6.645 4.418 -13.976 1.00 96.69 103 ASN A C 1
ATOM 867 O O . ASN A 1 103 ? 7.156 4.253 -15.083 1.00 96.69 103 ASN A O 1
ATOM 871 N N . GLN A 1 104 ? 5.737 5.368 -13.760 1.00 95.19 104 GLN A N 1
ATOM 872 C CA . GLN A 1 104 ? 5.351 6.373 -14.759 1.00 95.19 104 GLN A CA 1
ATOM 873 C C . GLN A 1 104 ? 6.219 7.639 -14.711 1.00 95.19 104 GLN A C 1
ATOM 875 O O . GLN A 1 104 ? 5.991 8.573 -15.480 1.00 95.19 104 GLN A O 1
ATOM 880 N N . GLY A 1 105 ? 7.195 7.671 -13.803 1.00 91.12 105 GLY A N 1
ATOM 881 C CA . GLY A 1 105 ? 8.079 8.803 -13.599 1.00 91.12 105 GLY A CA 1
ATOM 882 C C . GLY A 1 105 ? 9.116 8.937 -14.707 1.00 91.12 105 GLY A C 1
ATOM 883 O O . GLY A 1 105 ? 9.047 8.327 -15.774 1.00 91.12 105 GLY A O 1
ATOM 884 N N . THR A 1 106 ? 10.122 9.761 -14.440 1.00 89.62 106 THR A N 1
ATOM 885 C CA . THR A 1 106 ? 11.184 10.073 -15.413 1.00 89.62 106 THR A CA 1
ATOM 886 C C . THR A 1 106 ? 12.541 9.497 -15.026 1.00 89.62 106 THR A C 1
ATOM 888 O O . THR A 1 106 ? 13.477 9.577 -15.817 1.00 89.62 106 THR A O 1
ATOM 891 N N . SER A 1 107 ? 12.656 8.899 -13.839 1.00 90.44 107 SER A N 1
ATOM 892 C CA . SER A 1 107 ? 13.879 8.262 -13.347 1.00 90.44 107 SER A CA 1
ATOM 893 C C . SER A 1 107 ? 13.596 6.878 -12.774 1.00 90.44 107 SER A C 1
ATOM 895 O O . SER A 1 107 ? 12.461 6.539 -12.445 1.00 90.44 107 SER A O 1
ATOM 897 N N . ASP A 1 108 ? 14.652 6.081 -12.661 1.00 92.75 108 ASP A N 1
ATOM 898 C CA . ASP A 1 108 ? 14.630 4.732 -12.108 1.00 92.75 108 ASP A CA 1
ATOM 899 C C . ASP A 1 108 ? 14.211 4.783 -10.636 1.00 92.75 108 ASP A C 1
ATOM 901 O O . ASP A 1 108 ? 14.722 5.601 -9.864 1.00 92.75 108 ASP A O 1
ATOM 905 N N . PHE A 1 109 ? 13.307 3.891 -10.239 1.00 91.94 109 PHE A N 1
ATOM 906 C CA . PHE A 1 109 ? 13.049 3.625 -8.832 1.00 91.94 109 PHE A CA 1
ATOM 907 C C . PHE A 1 109 ? 14.081 2.608 -8.352 1.00 91.94 109 PHE A C 1
ATOM 909 O O . PHE A 1 109 ? 14.127 1.485 -8.855 1.00 91.94 109 PHE A O 1
ATOM 916 N N . LEU A 1 110 ? 14.932 3.006 -7.410 1.00 88.81 110 LEU A N 1
ATOM 917 C CA . LEU A 1 110 ? 16.028 2.180 -6.913 1.00 88.81 110 LEU A CA 1
ATOM 918 C C . LEU A 1 110 ? 15.846 1.892 -5.420 1.00 88.81 110 LEU A C 1
ATOM 920 O O . LEU A 1 110 ? 15.411 2.777 -4.680 1.00 88.81 110 LEU A O 1
ATOM 924 N N . PRO A 1 111 ? 16.218 0.690 -4.951 1.00 82.06 111 PRO A N 1
ATOM 925 C CA . PRO A 1 111 ? 16.158 0.368 -3.534 1.00 82.06 111 PRO A CA 1
ATOM 926 C C . PRO A 1 111 ? 17.068 1.290 -2.712 1.00 82.06 111 PRO A C 1
ATOM 928 O O . PRO A 1 111 ? 18.223 1.528 -3.064 1.00 82.06 111 PRO A O 1
ATOM 931 N N . ASN A 1 112 ? 16.562 1.776 -1.575 1.00 73.38 112 ASN A N 1
ATOM 932 C CA . ASN A 1 112 ? 17.309 2.656 -0.666 1.00 73.38 112 ASN A CA 1
ATOM 933 C C . ASN A 1 112 ? 18.407 1.903 0.121 1.00 73.38 112 ASN A C 1
ATOM 935 O O . ASN A 1 112 ? 19.349 2.502 0.641 1.00 73.38 112 ASN A O 1
ATOM 939 N N . ARG A 1 113 ? 18.318 0.568 0.218 1.00 70.62 113 ARG A N 1
ATOM 940 C CA . ARG A 1 113 ? 19.313 -0.234 0.937 1.00 70.62 113 ARG A CA 1
ATOM 941 C C . ARG A 1 113 ? 20.526 -0.552 0.056 1.00 70.62 113 ARG A C 1
ATOM 943 O O . ARG A 1 113 ? 20.361 -1.049 -1.062 1.00 70.62 113 ARG A O 1
ATOM 950 N N . PRO A 1 114 ? 21.755 -0.358 0.565 1.00 72.75 114 PRO A N 1
ATOM 951 C CA . PRO A 1 114 ? 22.950 -0.794 -0.137 1.00 72.75 114 PRO A CA 1
ATOM 952 C C . PRO A 1 114 ? 22.986 -2.324 -0.239 1.00 72.75 114 PRO A C 1
ATOM 954 O O . PRO A 1 114 ? 22.516 -3.038 0.642 1.00 72.75 114 PRO A O 1
ATOM 957 N N . ARG A 1 115 ? 23.604 -2.840 -1.304 1.00 72.62 115 ARG A N 1
ATOM 958 C CA . ARG A 1 115 ? 23.573 -4.270 -1.661 1.00 72.62 115 ARG A CA 1
ATOM 959 C C . ARG A 1 115 ? 24.030 -5.232 -0.557 1.00 72.62 115 ARG A C 1
ATOM 961 O O . ARG A 1 115 ? 23.583 -6.369 -0.522 1.00 72.62 115 ARG A O 1
ATOM 968 N N . TYR A 1 116 ? 24.909 -4.794 0.343 1.00 75.62 116 TYR A N 1
ATOM 969 C CA . TYR A 1 116 ? 25.393 -5.625 1.451 1.00 75.62 116 TYR A CA 1
ATOM 970 C C . TYR A 1 116 ? 24.349 -5.859 2.556 1.00 75.62 116 TYR A C 1
ATOM 972 O O . TYR A 1 116 ? 24.566 -6.717 3.404 1.00 75.62 116 TYR A O 1
ATOM 980 N N . SER A 1 117 ? 23.258 -5.086 2.590 1.00 76.44 117 SER A N 1
ATOM 981 C CA . SER A 1 117 ? 22.169 -5.221 3.567 1.00 76.44 117 SER A CA 1
ATOM 982 C C . SER A 1 117 ? 20.899 -5.802 2.946 1.00 76.44 117 SER A C 1
ATOM 984 O O . SER A 1 117 ? 19.808 -5.599 3.478 1.00 76.44 117 SER A O 1
ATOM 986 N N . TRP A 1 118 ? 21.021 -6.422 1.773 1.00 78.06 118 TRP A N 1
ATOM 987 C CA . TRP A 1 118 ? 19.924 -7.154 1.160 1.00 78.06 118 TRP A CA 1
ATOM 988 C C . TRP A 1 118 ? 19.800 -8.511 1.843 1.00 78.06 118 TRP A C 1
ATOM 990 O O . TRP A 1 118 ? 20.803 -9.181 2.096 1.00 78.06 118 TRP A O 1
ATOM 1000 N N . GLU A 1 119 ? 18.571 -8.903 2.147 1.00 74.75 119 GLU A N 1
ATOM 1001 C CA . GLU A 1 119 ? 18.282 -10.135 2.875 1.00 74.75 119 GLU A CA 1
ATOM 1002 C C . GLU A 1 119 ? 17.996 -11.246 1.865 1.00 74.75 119 GLU A C 1
ATOM 1004 O O . GLU A 1 119 ? 17.267 -11.037 0.896 1.00 74.75 119 GLU A O 1
ATOM 1009 N N . TRP A 1 120 ? 18.649 -12.399 2.023 1.00 76.25 120 TRP A N 1
ATOM 1010 C CA . TRP A 1 120 ? 18.420 -13.558 1.162 1.00 76.25 120 TRP A CA 1
ATOM 1011 C C . TRP A 1 120 ? 17.238 -14.361 1.685 1.00 76.25 120 TRP A C 1
ATOM 1013 O O . TRP A 1 120 ? 17.246 -14.793 2.839 1.00 76.25 120 TRP A O 1
ATOM 1023 N N . HIS A 1 121 ? 16.278 -14.625 0.808 1.00 70.75 121 HIS A N 1
ATOM 1024 C CA . HIS A 1 121 ? 15.096 -15.406 1.125 1.00 70.75 121 HIS A CA 1
ATOM 1025 C C . HIS A 1 121 ? 15.214 -16.795 0.502 1.00 70.75 121 HIS A C 1
ATOM 1027 O O . HIS A 1 121 ? 15.025 -16.981 -0.701 1.00 70.75 121 HIS A O 1
ATOM 1033 N N . SER A 1 122 ? 15.548 -17.793 1.327 1.00 71.31 122 SER A N 1
ATOM 1034 C CA . SER A 1 122 ? 15.761 -19.184 0.890 1.00 71.31 122 SER A CA 1
ATOM 1035 C C . SER A 1 122 ? 14.536 -19.792 0.208 1.00 71.31 122 SER A C 1
ATOM 1037 O O . SER A 1 122 ? 14.683 -20.636 -0.676 1.00 71.31 122 SER A O 1
ATOM 1039 N N . CYS A 1 123 ? 13.344 -19.345 0.595 1.00 72.75 123 CYS A N 1
ATOM 1040 C CA . CYS A 1 123 ? 12.078 -19.815 0.052 1.00 72.75 123 CYS A CA 1
ATOM 1041 C C . CYS A 1 123 ? 11.835 -19.327 -1.379 1.00 72.75 123 CYS A C 1
ATOM 1043 O O . CYS A 1 123 ? 11.335 -20.088 -2.206 1.00 72.75 123 CYS A O 1
ATOM 1045 N N . HIS A 1 124 ? 12.265 -18.104 -1.703 1.00 70.25 124 HIS A N 1
ATOM 1046 C CA . HIS A 1 124 ? 12.076 -17.497 -3.026 1.00 70.25 124 HIS A CA 1
ATOM 1047 C C . HIS A 1 124 ? 13.355 -17.452 -3.875 1.00 70.25 124 HIS A C 1
ATOM 1049 O O . HIS A 1 124 ? 13.322 -17.030 -5.031 1.00 70.25 124 HIS A O 1
ATOM 1055 N N . GLN A 1 125 ? 14.477 -17.907 -3.309 1.00 73.62 125 GLN A N 1
ATOM 1056 C CA . GLN A 1 125 ? 15.794 -17.996 -3.944 1.00 73.62 125 GLN A CA 1
ATOM 1057 C C . GLN A 1 125 ? 16.260 -16.674 -4.575 1.00 73.62 125 GLN A C 1
ATOM 1059 O O . GLN A 1 125 ? 16.872 -16.665 -5.644 1.00 73.62 125 GLN A O 1
ATOM 1064 N N . HIS A 1 126 ? 15.971 -15.551 -3.915 1.00 72.06 126 HIS A N 1
ATOM 1065 C CA . HIS A 1 126 ? 16.447 -14.232 -4.319 1.00 72.06 126 HIS A CA 1
ATOM 1066 C C . HIS A 1 126 ? 16.591 -13.276 -3.125 1.00 72.06 126 HIS A C 1
ATOM 1068 O O . HIS A 1 126 ? 16.210 -13.582 -1.996 1.00 72.06 126 HIS A O 1
ATOM 1074 N N . PHE A 1 127 ? 17.179 -12.106 -3.381 1.00 76.12 127 PHE A N 1
ATOM 1075 C CA . PHE A 1 127 ? 17.387 -11.059 -2.382 1.00 76.12 127 PHE A CA 1
ATOM 1076 C C . PHE A 1 127 ? 16.220 -10.072 -2.321 1.00 76.12 127 PHE A C 1
ATOM 1078 O O . PHE A 1 127 ? 15.782 -9.581 -3.362 1.00 76.12 127 PHE A O 1
ATOM 1085 N N . HIS A 1 128 ? 15.800 -9.683 -1.121 1.00 74.75 128 HIS A N 1
ATOM 1086 C CA . HIS A 1 128 ? 14.900 -8.551 -0.908 1.00 74.75 128 HIS A CA 1
ATOM 1087 C C . HIS A 1 128 ? 15.736 -7.280 -0.697 1.00 74.75 128 HIS A C 1
ATOM 1089 O O . HIS A 1 128 ? 16.628 -7.228 0.156 1.00 74.75 128 HIS A O 1
ATOM 1095 N N . SER A 1 129 ? 15.487 -6.253 -1.514 1.00 72.81 129 SER A N 1
ATOM 1096 C CA . SER A 1 129 ? 16.282 -5.012 -1.534 1.00 72.81 129 SER A CA 1
ATOM 1097 C C . SER A 1 129 ? 15.648 -3.848 -0.767 1.00 72.81 129 SER A C 1
ATOM 1099 O O . SER A 1 129 ? 16.252 -2.782 -0.635 1.00 72.81 129 SER A O 1
ATOM 1101 N N . MET A 1 130 ? 14.449 -4.044 -0.224 1.00 72.06 130 MET A N 1
ATOM 1102 C CA . MET A 1 130 ? 13.730 -3.084 0.610 1.00 72.06 130 MET A CA 1
ATOM 1103 C C . MET A 1 130 ? 13.019 -3.814 1.746 1.00 72.06 130 MET A C 1
ATOM 1105 O O . MET A 1 130 ? 12.622 -4.953 1.564 1.00 72.06 130 MET A O 1
ATOM 1109 N N . ASP A 1 131 ? 12.821 -3.152 2.887 1.00 67.19 131 ASP A N 1
ATOM 1110 C CA . ASP A 1 131 ? 12.064 -3.725 4.017 1.00 67.19 131 ASP A CA 1
ATOM 1111 C C . ASP A 1 131 ? 10.558 -3.762 3.772 1.00 67.19 131 ASP A C 1
ATOM 1113 O O . ASP A 1 131 ? 9.852 -4.634 4.266 1.00 67.19 131 ASP A O 1
ATOM 1117 N N . GLU A 1 132 ? 10.057 -2.763 3.052 1.00 77.75 132 GLU A N 1
ATOM 1118 C CA . GLU A 1 132 ? 8.633 -2.532 2.857 1.00 77.75 132 GLU A CA 1
ATOM 1119 C C . GLU A 1 132 ? 8.453 -1.787 1.536 1.00 77.75 132 GLU A C 1
ATOM 1121 O O . GLU A 1 132 ? 8.591 -0.563 1.469 1.00 77.75 132 GLU A O 1
ATOM 1126 N N . PHE A 1 133 ? 8.207 -2.539 0.463 1.00 85.81 133 PHE A N 1
ATOM 1127 C CA . PHE A 1 133 ? 7.855 -1.956 -0.830 1.00 85.81 133 PHE A CA 1
ATOM 1128 C C . PHE A 1 133 ? 6.369 -1.600 -0.866 1.00 85.81 133 PHE A C 1
ATOM 1130 O O . PHE A 1 133 ? 5.991 -0.521 -1.327 1.00 85.81 133 PHE A O 1
ATOM 1137 N N . SER A 1 134 ? 5.533 -2.477 -0.311 1.00 89.62 134 SER A N 1
ATOM 1138 C CA . SER A 1 134 ? 4.095 -2.264 -0.207 1.00 89.62 134 SER A CA 1
ATOM 1139 C C . SER A 1 134 ? 3.533 -2.693 1.142 1.00 89.62 134 SER A C 1
ATOM 1141 O O . SER A 1 134 ? 4.010 -3.641 1.768 1.00 89.62 134 SER A O 1
ATOM 1143 N N . HIS A 1 135 ? 2.492 -1.983 1.572 1.00 90.12 135 HIS A N 1
ATOM 1144 C CA . HIS A 1 135 ? 1.737 -2.271 2.786 1.00 90.12 135 HIS A CA 1
ATOM 1145 C C . HIS A 1 135 ? 0.296 -2.627 2.444 1.00 90.12 135 HIS A C 1
ATOM 1147 O O . HIS A 1 135 ? -0.367 -1.897 1.695 1.00 90.12 135 HIS A O 1
ATOM 1153 N N . TYR A 1 136 ? -0.182 -3.732 3.010 1.00 93.44 136 TYR A N 1
ATOM 1154 C CA . TYR A 1 136 ? -1.522 -4.256 2.780 1.00 93.44 136 TYR A CA 1
ATOM 1155 C C . TYR A 1 136 ? -2.351 -4.161 4.054 1.00 93.44 136 TYR A C 1
ATOM 1157 O O . TYR A 1 136 ? -2.047 -4.812 5.050 1.00 93.44 136 TYR A O 1
ATOM 1165 N N . ASP A 1 137 ? -3.426 -3.383 3.999 1.00 93.19 137 ASP A N 1
ATOM 1166 C CA . ASP A 1 137 ? -4.387 -3.227 5.082 1.00 93.19 137 ASP A CA 1
ATOM 1167 C C . ASP A 1 137 ? -5.752 -3.785 4.665 1.00 93.19 137 ASP A C 1
ATOM 1169 O O . ASP A 1 137 ? -6.247 -3.516 3.566 1.00 93.19 137 ASP A O 1
ATOM 1173 N N . LEU A 1 138 ? -6.406 -4.492 5.588 1.00 95.56 138 LEU A N 1
ATOM 1174 C CA . LEU A 1 138 ? -7.829 -4.807 5.496 1.00 95.56 138 LEU A CA 1
ATOM 1175 C C . LEU A 1 138 ? -8.585 -3.982 6.535 1.00 95.56 138 LEU A C 1
ATOM 1177 O O . LEU A 1 138 ? -8.344 -4.112 7.740 1.00 95.56 138 LEU A O 1
ATOM 1181 N N . LEU A 1 139 ? -9.494 -3.132 6.068 1.00 93.38 139 LEU A N 1
ATOM 1182 C CA . LEU A 1 139 ? -10.265 -2.210 6.896 1.00 93.38 139 LEU A CA 1
ATOM 1183 C C . LEU A 1 139 ? -11.730 -2.641 6.947 1.00 93.38 139 LEU A C 1
ATOM 1185 O O . LEU A 1 139 ? -12.277 -3.109 5.953 1.00 93.38 139 LEU A O 1
ATOM 1189 N N . ASP A 1 140 ? -12.382 -2.456 8.090 1.00 88.75 140 ASP A N 1
ATOM 1190 C CA . ASP A 1 140 ? -13.841 -2.571 8.181 1.00 88.75 140 ASP A CA 1
ATOM 1191 C C . ASP A 1 140 ? -14.516 -1.473 7.345 1.00 88.75 140 ASP A C 1
ATOM 1193 O O . ASP A 1 140 ? -14.145 -0.305 7.455 1.00 88.75 140 ASP A O 1
ATOM 1197 N N . ALA A 1 141 ? -15.521 -1.821 6.538 1.00 86.94 141 ALA A N 1
ATOM 1198 C CA . ALA A 1 141 ? -16.170 -0.853 5.649 1.00 86.94 141 ALA A CA 1
ATOM 1199 C C . ALA A 1 141 ? -16.971 0.240 6.384 1.00 86.94 141 ALA A C 1
ATOM 1201 O O . ALA A 1 141 ? -17.304 1.255 5.782 1.00 86.94 141 ALA A O 1
ATOM 1202 N N . SER A 1 142 ? -17.325 0.034 7.657 1.00 83.62 142 SER A N 1
ATOM 1203 C CA . SER A 1 142 ? -18.113 0.989 8.444 1.00 83.62 142 SER A CA 1
ATOM 1204 C C . SER A 1 142 ? -17.252 1.839 9.373 1.00 83.62 142 SER A C 1
ATOM 1206 O O . SER A 1 142 ? -17.425 3.055 9.437 1.00 83.62 142 SER A O 1
ATOM 1208 N N . SER A 1 143 ? -16.316 1.222 10.096 1.00 82.00 143 SER A N 1
ATOM 1209 C CA . SER A 1 143 ? -15.460 1.927 11.052 1.00 82.00 143 SER A CA 1
ATOM 1210 C C . SER A 1 143 ? -14.139 2.397 10.451 1.00 82.00 143 SER A C 1
ATOM 1212 O O . SER A 1 143 ? -13.444 3.185 11.091 1.00 82.00 143 SER A O 1
ATOM 1214 N N . HIS A 1 144 ? -13.762 1.892 9.270 1.00 79.88 144 HIS A N 1
ATOM 1215 C CA . HIS A 1 144 ? -12.462 2.117 8.630 1.00 79.88 144 HIS A CA 1
ATOM 1216 C C . HIS A 1 144 ? -11.262 1.710 9.504 1.00 79.88 144 HIS A C 1
ATOM 1218 O O . HIS A 1 144 ? -10.120 2.088 9.244 1.00 79.88 144 HIS A O 1
ATOM 1224 N N . SER A 1 145 ? -11.495 0.916 10.553 1.00 83.12 145 SER A N 1
ATOM 1225 C CA . SER A 1 145 ? -10.435 0.393 11.410 1.00 83.12 145 SER A CA 1
ATOM 1226 C C . SER A 1 145 ? -9.822 -0.863 10.803 1.00 83.12 145 SER A C 1
ATOM 1228 O O . SER A 1 145 ? -10.548 -1.693 10.257 1.00 83.12 145 SER A O 1
ATOM 1230 N N . ARG A 1 146 ? -8.509 -1.049 10.977 1.00 88.12 146 ARG A N 1
ATOM 1231 C CA . ARG A 1 146 ? -7.810 -2.293 10.615 1.00 88.12 146 ARG A CA 1
ATOM 1232 C C . ARG A 1 146 ? -8.432 -3.492 11.338 1.00 88.12 146 ARG A C 1
ATOM 1234 O O . ARG A 1 146 ? -8.557 -3.464 12.562 1.00 88.12 146 ARG A O 1
ATOM 1241 N N . VAL A 1 147 ? -8.813 -4.520 10.580 1.00 92.12 147 VAL A N 1
ATOM 1242 C CA . VAL A 1 147 ? -9.438 -5.758 11.095 1.00 92.12 147 VAL A CA 1
ATOM 1243 C C . VAL A 1 147 ? -8.549 -6.991 10.978 1.00 92.12 147 VAL A C 1
ATOM 1245 O O . VAL A 1 147 ? -8.832 -8.001 11.614 1.00 92.12 147 VAL A O 1
ATOM 1248 N N . ALA A 1 148 ? -7.483 -6.906 10.187 1.00 89.44 148 ALA A N 1
ATOM 1249 C CA . ALA A 1 148 ? -6.460 -7.933 10.068 1.00 89.44 148 ALA A CA 1
ATOM 1250 C C . ALA A 1 148 ? -5.094 -7.337 10.414 1.00 89.44 148 ALA A C 1
ATOM 1252 O O . ALA A 1 148 ? -4.889 -6.121 10.322 1.00 89.44 148 ALA A O 1
ATOM 1253 N N . GLU A 1 149 ? -4.161 -8.198 10.810 1.00 84.44 149 GLU A N 1
ATOM 1254 C CA . GLU A 1 149 ? -2.753 -7.821 10.875 1.00 84.44 149 GLU A CA 1
ATOM 1255 C C . GLU A 1 149 ? -2.286 -7.558 9.440 1.00 84.44 149 GLU A C 1
ATOM 1257 O O . GLU A 1 149 ? -2.305 -8.455 8.598 1.00 84.44 149 GLU A O 1
ATOM 1262 N N . GLY A 1 150 ? -1.973 -6.294 9.146 1.00 69.69 150 GLY A N 1
ATOM 1263 C CA . GLY A 1 150 ? -1.510 -5.890 7.825 1.00 69.69 150 GLY A CA 1
ATOM 1264 C C . GLY A 1 150 ? -0.203 -6.589 7.471 1.00 69.69 150 GLY A C 1
ATOM 1265 O O . GLY A 1 150 ? 0.617 -6.872 8.348 1.00 69.69 150 GLY A O 1
ATOM 1266 N N . HIS A 1 151 ? -0.015 -6.871 6.187 1.00 80.81 151 HIS A N 1
ATOM 1267 C CA . HIS A 1 151 ? 1.190 -7.530 5.705 1.00 80.81 151 HIS A CA 1
ATOM 1268 C C . HIS A 1 151 ? 2.117 -6.511 5.039 1.00 80.81 151 HIS A C 1
ATOM 1270 O O . HIS A 1 151 ? 1.690 -5.695 4.217 1.00 80.81 151 HIS A O 1
ATOM 1276 N N . LYS A 1 152 ? 3.388 -6.543 5.449 1.00 73.00 152 LYS A N 1
ATOM 1277 C CA . LYS A 1 152 ? 4.465 -5.757 4.855 1.00 73.00 152 LYS A CA 1
ATOM 1278 C C . LYS A 1 152 ? 5.167 -6.637 3.847 1.00 73.00 152 LYS A C 1
ATOM 1280 O O . LYS A 1 152 ? 5.839 -7.583 4.245 1.00 73.00 152 LYS A O 1
ATOM 1285 N N . ALA A 1 153 ? 5.011 -6.312 2.576 1.00 72.06 153 ALA A N 1
ATOM 1286 C CA . ALA A 1 153 ? 5.657 -7.067 1.530 1.00 72.06 153 ALA A CA 1
ATOM 1287 C C . ALA A 1 153 ? 6.946 -6.367 1.094 1.00 72.06 153 ALA A C 1
ATOM 1289 O O . ALA A 1 153 ? 6.944 -5.209 0.648 1.00 72.06 153 ALA A O 1
ATOM 1290 N N . SER A 1 154 ? 8.052 -7.088 1.241 1.00 69.12 154 SER A N 1
ATOM 1291 C CA . SER A 1 154 ? 9.295 -6.833 0.536 1.00 69.12 154 SER A CA 1
ATOM 1292 C C . SER A 1 154 ? 9.406 -7.858 -0.580 1.00 69.12 154 SER A C 1
ATOM 1294 O O . SER A 1 154 ? 9.291 -9.054 -0.347 1.00 69.12 154 SER A O 1
ATOM 1296 N N . PHE A 1 155 ? 9.592 -7.384 -1.802 1.00 72.94 155 PHE A N 1
ATOM 1297 C CA . PHE A 1 155 ? 9.822 -8.244 -2.949 1.00 72.94 155 PHE A CA 1
ATOM 1298 C C . PHE A 1 155 ? 11.019 -7.732 -3.745 1.00 72.94 155 PHE A C 1
ATOM 1300 O O . PHE A 1 155 ? 11.556 -6.649 -3.481 1.00 72.94 155 PHE A O 1
ATOM 1307 N N . CYS A 1 156 ? 11.462 -8.537 -4.704 1.00 83.75 156 CYS A N 1
ATOM 1308 C CA . CYS A 1 156 ? 12.560 -8.175 -5.572 1.00 83.75 156 CYS A CA 1
ATOM 1309 C C . CYS A 1 156 ? 12.131 -7.248 -6.714 1.00 83.75 156 CYS A C 1
ATOM 1311 O O . CYS A 1 156 ? 11.408 -7.656 -7.610 1.00 83.75 156 CYS A O 1
ATOM 1313 N N . LEU A 1 157 ? 12.669 -6.029 -6.734 1.00 88.94 157 LEU A N 1
ATOM 1314 C CA . LEU A 1 157 ? 12.323 -5.026 -7.741 1.00 88.94 157 LEU A CA 1
ATOM 1315 C C . LEU A 1 157 ? 12.915 -5.382 -9.109 1.00 88.94 157 LEU A C 1
ATOM 1317 O O . LEU A 1 157 ? 14.140 -5.339 -9.283 1.00 88.94 157 LEU A O 1
ATOM 1321 N N . GLU A 1 158 ? 12.056 -5.659 -10.087 1.00 92.19 158 GLU A N 1
ATOM 1322 C CA . GLU A 1 158 ? 12.465 -5.887 -11.470 1.00 92.19 158 GLU A CA 1
ATOM 1323 C C . GLU A 1 158 ? 11.500 -5.326 -12.516 1.00 92.19 158 GLU A C 1
ATOM 1325 O O . GLU A 1 158 ? 10.315 -5.096 -12.280 1.00 92.19 158 GLU A O 1
ATOM 1330 N N . ASP A 1 159 ? 12.018 -5.154 -13.732 1.00 95.38 159 ASP A N 1
ATOM 1331 C CA . ASP A 1 159 ? 11.191 -4.827 -14.883 1.00 95.38 159 ASP A CA 1
ATOM 1332 C C . ASP A 1 159 ? 10.552 -6.128 -15.387 1.00 95.38 159 ASP A C 1
ATOM 1334 O O . ASP A 1 159 ? 11.194 -6.872 -16.124 1.00 95.38 159 ASP A O 1
ATOM 1338 N N . THR A 1 160 ? 9.309 -6.438 -15.013 1.00 94.31 160 THR A N 1
ATOM 1339 C CA . THR A 1 160 ? 8.589 -7.638 -15.502 1.00 94.31 160 THR A CA 1
ATOM 1340 C C . THR A 1 160 ? 8.079 -7.459 -16.933 1.00 94.31 160 THR A C 1
ATOM 1342 O O . THR A 1 160 ? 8.205 -8.347 -17.777 1.00 94.31 160 THR A O 1
ATOM 1345 N N . SER A 1 161 ? 7.536 -6.278 -17.230 1.00 95.75 161 SER A N 1
ATOM 1346 C CA . SER A 1 161 ? 7.031 -5.869 -18.543 1.00 95.75 161 SER A CA 1
ATOM 1347 C C . SER A 1 161 ? 7.191 -4.358 -18.712 1.00 95.75 161 SER A C 1
ATOM 1349 O O . SER A 1 161 ? 7.389 -3.654 -17.726 1.00 95.75 161 SER A O 1
ATOM 1351 N N . CYS A 1 162 ? 7.133 -3.842 -19.942 1.00 96.38 162 CYS A N 1
ATOM 1352 C CA . CYS A 1 162 ? 7.232 -2.404 -20.201 1.00 96.38 162 CYS A CA 1
ATOM 1353 C C . CYS A 1 162 ? 6.261 -1.955 -21.293 1.00 96.38 162 CYS A C 1
ATOM 1355 O O . CYS A 1 162 ? 5.864 -2.750 -22.149 1.00 96.38 162 CYS A O 1
ATOM 1357 N N . ASP A 1 163 ? 5.899 -0.672 -21.263 1.00 94.75 163 ASP A N 1
ATOM 1358 C CA . ASP A 1 163 ? 5.168 -0.022 -22.346 1.00 94.75 163 ASP A CA 1
ATOM 1359 C C . ASP A 1 163 ? 5.963 -0.097 -23.659 1.00 94.75 163 ASP A C 1
ATOM 1361 O O . ASP A 1 163 ? 7.193 -0.210 -23.682 1.00 94.75 163 ASP A O 1
ATOM 1365 N N . TYR A 1 164 ? 5.256 0.002 -24.785 1.00 93.38 164 TYR A N 1
ATOM 1366 C CA . TYR A 1 164 ? 5.892 -0.026 -26.097 1.00 93.38 164 TYR A CA 1
ATOM 1367 C C . TYR A 1 164 ? 6.955 1.076 -26.233 1.00 93.38 164 TYR A C 1
ATOM 1369 O O . TYR A 1 164 ? 6.688 2.250 -25.982 1.00 93.38 164 TYR A O 1
ATOM 1377 N N . GLY A 1 165 ? 8.158 0.694 -26.667 1.00 91.31 165 GLY A N 1
ATOM 1378 C CA . GLY A 1 165 ? 9.301 1.600 -26.815 1.00 91.31 165 GLY A CA 1
ATOM 1379 C C . GLY A 1 165 ? 10.199 1.710 -25.579 1.00 91.31 165 GLY A C 1
ATOM 1380 O O . GLY A 1 165 ? 11.278 2.294 -25.681 1.00 91.31 165 GLY A O 1
ATOM 1381 N N . TYR A 1 166 ? 9.806 1.112 -24.452 1.00 92.25 166 TYR A N 1
ATOM 1382 C CA . TYR A 1 166 ? 10.642 0.961 -23.264 1.00 92.25 166 TYR A CA 1
ATOM 1383 C C . TYR A 1 166 ? 11.266 -0.438 -23.210 1.00 92.25 166 TYR A C 1
ATOM 1385 O O . TYR A 1 166 ? 10.707 -1.409 -23.722 1.00 92.25 166 TYR A O 1
ATOM 1393 N N . TYR A 1 167 ? 12.441 -0.543 -22.587 1.00 90.88 167 TYR A N 1
ATOM 1394 C CA . TYR A 1 167 ? 13.200 -1.789 -22.490 1.00 90.88 167 TYR A CA 1
ATOM 1395 C C . TYR A 1 167 ? 13.499 -2.125 -21.032 1.00 90.88 167 TYR A C 1
ATOM 1397 O O . TYR A 1 167 ? 13.868 -1.247 -20.250 1.00 90.88 167 TYR A O 1
ATOM 1405 N N . ARG A 1 168 ? 13.395 -3.416 -20.703 1.00 93.31 168 ARG A N 1
ATOM 1406 C CA . ARG A 1 168 ? 13.751 -3.971 -19.392 1.00 93.31 168 ARG A CA 1
ATOM 1407 C C . ARG A 1 168 ? 15.246 -3.761 -19.125 1.00 93.31 168 ARG A C 1
ATOM 1409 O O . ARG A 1 168 ? 16.072 -4.037 -19.998 1.00 93.31 168 ARG A O 1
ATOM 1416 N N . ARG A 1 169 ? 15.598 -3.304 -17.925 1.00 93.19 169 ARG A N 1
ATOM 1417 C CA . ARG A 1 169 ? 16.983 -3.096 -17.463 1.00 93.19 169 ARG A CA 1
ATOM 1418 C C . ARG A 1 169 ? 17.279 -3.786 -16.136 1.00 93.19 169 ARG A C 1
ATOM 1420 O O . ARG A 1 169 ? 18.417 -4.203 -15.937 1.00 93.19 169 ARG A O 1
ATOM 1427 N N . PHE A 1 170 ? 16.289 -3.913 -15.259 1.00 92.31 170 PHE A N 1
ATOM 1428 C CA . PHE A 1 170 ? 16.433 -4.559 -13.957 1.00 92.31 170 PHE A CA 1
ATOM 1429 C C . PHE A 1 170 ? 15.827 -5.959 -13.970 1.00 92.31 170 PHE A C 1
ATOM 1431 O O . PHE A 1 170 ? 14.772 -6.187 -14.563 1.00 92.31 170 PHE A O 1
ATOM 1438 N N . ALA A 1 171 ? 16.523 -6.894 -13.330 1.00 89.12 171 ALA A N 1
ATOM 1439 C CA . ALA A 1 171 ? 16.135 -8.292 -13.231 1.00 89.12 171 ALA A CA 1
ATOM 1440 C C . ALA A 1 171 ? 16.729 -8.892 -11.959 1.00 89.12 171 ALA A C 1
ATOM 1442 O O . ALA A 1 171 ? 17.938 -8.787 -11.704 1.00 89.12 171 ALA A O 1
ATOM 1443 N N . CYS A 1 172 ? 15.886 -9.580 -11.198 1.00 83.50 172 CYS A N 1
ATOM 1444 C CA . CYS A 1 172 ? 16.266 -10.231 -9.950 1.00 83.50 172 CYS A CA 1
ATOM 1445 C C . CYS A 1 172 ? 17.355 -11.286 -10.164 1.00 83.50 172 CYS A C 1
ATOM 1447 O O . CYS A 1 172 ? 18.334 -11.347 -9.420 1.00 83.50 172 CYS A O 1
ATOM 1449 N N . THR A 1 173 ? 17.243 -12.042 -11.258 1.00 82.19 173 THR A N 1
ATOM 1450 C CA . THR A 1 173 ? 18.207 -13.068 -11.685 1.00 82.19 173 THR A CA 1
ATOM 1451 C C . THR A 1 173 ? 19.578 -12.492 -12.054 1.00 82.19 173 THR A C 1
ATOM 1453 O O . THR A 1 173 ? 20.606 -13.136 -11.848 1.00 82.19 173 THR A O 1
ATOM 1456 N N . ALA A 1 174 ? 19.629 -11.248 -12.539 1.00 78.38 174 ALA A N 1
ATOM 1457 C CA . ALA A 1 174 ? 20.871 -10.538 -12.850 1.00 78.38 174 ALA A CA 1
ATOM 1458 C C . ALA A 1 174 ? 21.484 -9.830 -11.626 1.00 78.38 174 ALA A C 1
ATOM 1460 O O . ALA A 1 174 ? 22.524 -9.178 -11.734 1.00 78.38 174 ALA A O 1
ATOM 1461 N N . HIS A 1 175 ? 20.859 -9.961 -10.450 1.00 72.38 175 HIS A N 1
ATOM 1462 C CA . HIS A 1 175 ? 21.245 -9.297 -9.206 1.00 72.38 175 HIS A CA 1
ATOM 1463 C C . HIS A 1 175 ? 21.331 -7.763 -9.316 1.00 72.38 175 HIS A C 1
ATOM 1465 O O . HIS A 1 175 ? 22.126 -7.118 -8.623 1.00 72.38 175 HIS A O 1
ATOM 1471 N N . THR A 1 176 ? 20.532 -7.166 -10.194 1.00 83.31 176 THR A N 1
ATOM 1472 C CA . THR A 1 176 ? 20.390 -5.715 -10.347 1.00 83.31 176 THR A CA 1
ATOM 1473 C C . THR A 1 176 ? 18.920 -5.379 -10.202 1.00 83.31 176 THR A C 1
ATOM 1475 O O . THR A 1 176 ? 18.128 -5.724 -11.077 1.00 83.31 176 THR A O 1
ATOM 1478 N N . GLN A 1 177 ? 18.576 -4.728 -9.092 1.00 88.44 177 GLN A N 1
ATOM 1479 C CA . GLN A 1 177 ? 17.198 -4.419 -8.734 1.00 88.44 177 GLN A CA 1
ATOM 1480 C C . GLN A 1 177 ? 16.867 -2.952 -8.971 1.00 88.44 177 GLN A C 1
ATOM 1482 O O . GLN A 1 177 ? 17.712 -2.075 -8.770 1.00 88.44 177 GLN A O 1
ATOM 1487 N N . GLY A 1 178 ? 15.628 -2.716 -9.371 1.00 91.88 178 GLY A N 1
ATOM 1488 C CA . GLY A 1 178 ? 15.074 -1.406 -9.665 1.00 91.88 178 GLY A CA 1
ATOM 1489 C C . GLY A 1 178 ? 13.866 -1.526 -10.586 1.00 91.88 178 GLY A C 1
ATOM 1490 O O . GLY A 1 178 ? 13.564 -2.606 -11.087 1.00 91.88 178 GLY A O 1
ATOM 1491 N N . LEU A 1 179 ? 13.192 -0.406 -10.820 1.00 94.25 179 LEU A N 1
ATOM 1492 C CA . LEU A 1 179 ? 12.076 -0.323 -11.756 1.00 94.25 179 LEU A CA 1
ATOM 1493 C C . LEU A 1 179 ? 12.283 0.865 -12.697 1.00 94.25 179 LEU A C 1
ATOM 1495 O O . LEU A 1 179 ? 12.330 2.027 -12.281 1.00 94.25 179 LEU A O 1
ATOM 1499 N N . SER A 1 180 ? 12.437 0.562 -13.980 1.00 95.56 180 SER A N 1
ATOM 1500 C CA . SER A 1 180 ? 12.684 1.519 -15.054 1.00 95.56 180 SER A CA 1
ATOM 1501 C C . SER A 1 180 ? 11.453 2.382 -15.353 1.00 95.56 180 SER A C 1
ATOM 1503 O O . SER A 1 180 ? 10.334 1.874 -15.285 1.00 95.56 180 SER A O 1
ATOM 1505 N N . PRO A 1 181 ? 11.623 3.650 -15.780 1.00 95.50 181 PRO A N 1
ATOM 1506 C CA . PRO A 1 181 ? 10.535 4.442 -16.346 1.00 95.50 181 PRO A CA 1
ATOM 1507 C C . PRO A 1 181 ? 9.822 3.690 -17.469 1.00 95.50 181 PRO A C 1
ATOM 1509 O O . PRO A 1 181 ? 10.474 3.082 -18.316 1.00 95.50 181 PRO A O 1
ATOM 1512 N N . GLY A 1 182 ? 8.491 3.732 -17.471 1.00 94.75 182 GLY A N 1
ATOM 1513 C CA . GLY A 1 182 ? 7.639 3.042 -18.443 1.00 94.75 182 GLY A CA 1
ATOM 1514 C C . GLY A 1 182 ? 7.543 1.524 -18.254 1.00 94.75 182 GLY A C 1
ATOM 1515 O O . GLY A 1 182 ? 6.854 0.866 -19.035 1.00 94.75 182 GLY A O 1
ATOM 1516 N N . CYS A 1 183 ? 8.200 0.960 -17.239 1.00 97.56 183 CYS A N 1
ATOM 1517 C CA . CYS A 1 183 ? 8.137 -0.461 -16.915 1.00 97.56 183 CYS A CA 1
ATOM 1518 C C . CYS A 1 183 ? 7.239 -0.741 -15.705 1.00 97.56 183 CYS A C 1
ATOM 1520 O O . CYS A 1 183 ? 6.853 0.161 -14.954 1.00 97.56 183 CYS A O 1
ATOM 1522 N N . TYR A 1 184 ? 6.883 -2.013 -15.556 1.00 96.75 184 TYR A N 1
ATOM 1523 C CA . TYR A 1 184 ? 6.013 -2.539 -14.516 1.00 96.75 184 TYR A CA 1
ATOM 1524 C C . TYR A 1 184 ? 6.732 -3.633 -13.737 1.00 96.75 184 TYR A C 1
ATOM 1526 O O . TYR A 1 184 ? 7.366 -4.507 -14.336 1.00 96.75 184 TYR A O 1
ATOM 1534 N N . ASP A 1 185 ? 6.540 -3.636 -12.428 1.00 94.62 185 ASP A N 1
ATOM 1535 C CA . ASP A 1 185 ? 6.839 -4.764 -11.554 1.00 94.62 185 ASP A CA 1
ATOM 1536 C C . ASP A 1 185 ? 5.522 -5.476 -11.210 1.00 94.62 185 ASP A C 1
ATOM 1538 O O . ASP A 1 185 ? 4.550 -4.822 -10.819 1.00 94.62 185 ASP A O 1
ATOM 1542 N N . THR A 1 186 ? 5.447 -6.789 -11.434 1.00 93.00 186 THR A N 1
ATOM 1543 C CA . THR A 1 186 ? 4.200 -7.565 -11.344 1.00 93.00 186 THR A CA 1
ATOM 1544 C C . THR A 1 186 ? 4.375 -8.777 -10.441 1.00 93.00 186 THR A C 1
ATOM 1546 O O . THR A 1 186 ? 5.031 -9.746 -10.815 1.00 93.00 186 THR A O 1
ATOM 1549 N N . TYR A 1 187 ? 3.672 -8.768 -9.313 1.00 90.00 187 TYR A N 1
ATOM 1550 C CA . TYR A 1 187 ? 3.524 -9.895 -8.401 1.00 90.00 187 TYR A CA 1
ATOM 1551 C C . TYR A 1 187 ? 2.155 -10.531 -8.581 1.00 90.00 187 TYR A C 1
ATOM 1553 O O . TYR A 1 187 ? 1.113 -9.908 -8.364 1.00 90.00 187 TYR A O 1
ATOM 1561 N N . ASN A 1 188 ? 2.141 -11.790 -8.999 1.00 91.62 188 ASN A N 1
ATOM 1562 C CA . ASN A 1 188 ? 0.902 -12.534 -9.158 1.00 91.62 188 ASN A CA 1
ATOM 1563 C C . ASN A 1 188 ? 0.394 -13.053 -7.805 1.00 91.62 188 ASN A C 1
ATOM 1565 O O . ASN A 1 188 ? 1.158 -13.279 -6.871 1.00 91.62 188 ASN A O 1
ATOM 1569 N N . ALA A 1 189 ? -0.919 -13.254 -7.706 1.00 91.56 189 ALA A N 1
ATOM 1570 C CA . ALA A 1 189 ? -1.601 -13.631 -6.467 1.00 91.56 189 ALA A CA 1
ATOM 1571 C C . ALA A 1 189 ? -1.201 -15.015 -5.912 1.00 91.56 189 ALA A C 1
ATOM 1573 O O . ALA A 1 189 ? -1.513 -15.334 -4.767 1.00 91.56 189 ALA A O 1
ATOM 1574 N N . ASP A 1 190 ? -0.587 -15.867 -6.732 1.00 88.44 190 ASP A N 1
ATOM 1575 C CA . ASP A 1 190 ? -0.091 -17.200 -6.383 1.00 88.44 190 ASP A CA 1
ATOM 1576 C C . ASP A 1 190 ? 1.288 -17.182 -5.709 1.00 88.44 190 ASP A C 1
ATOM 1578 O O . ASP A 1 190 ? 1.653 -18.173 -5.079 1.00 88.44 190 ASP A O 1
ATOM 1582 N N . ILE A 1 191 ? 2.012 -16.061 -5.777 1.00 86.81 191 ILE A N 1
ATOM 1583 C CA . ILE A 1 191 ? 3.308 -15.891 -5.114 1.00 86.81 191 ILE A CA 1
ATOM 1584 C C . ILE A 1 191 ? 3.125 -15.951 -3.589 1.00 86.81 191 ILE A C 1
ATOM 1586 O O . ILE A 1 191 ? 2.087 -15.555 -3.039 1.00 86.81 191 ILE A O 1
ATOM 1590 N N . ASP A 1 192 ? 4.124 -16.498 -2.897 1.00 86.19 192 ASP A N 1
ATOM 1591 C CA . ASP A 1 192 ? 4.141 -16.518 -1.439 1.00 86.19 192 ASP A CA 1
ATOM 1592 C C . ASP A 1 192 ? 4.217 -15.098 -0.862 1.00 86.19 192 ASP A C 1
ATOM 1594 O O . ASP A 1 192 ? 4.766 -14.188 -1.477 1.00 86.19 192 ASP A O 1
ATOM 1598 N N . CYS A 1 193 ? 3.573 -14.880 0.288 1.00 86.94 193 CYS A N 1
ATOM 1599 C CA . CYS A 1 193 ? 3.439 -13.568 0.937 1.00 86.94 193 CYS A CA 1
ATOM 1600 C C . CYS A 1 193 ? 2.594 -12.526 0.168 1.00 86.94 193 CYS A C 1
ATOM 1602 O O . CYS A 1 193 ? 2.310 -11.448 0.684 1.00 86.94 193 CYS A O 1
ATOM 1604 N N . GLN A 1 194 ? 2.064 -12.858 -1.013 1.00 92.31 194 GLN A N 1
ATOM 1605 C CA . GLN A 1 194 ? 1.142 -12.000 -1.764 1.00 92.31 194 GLN A CA 1
ATOM 1606 C C . GLN A 1 194 ? -0.317 -12.148 -1.263 1.00 92.31 194 GLN A C 1
ATOM 1608 O O . GLN A 1 194 ? -1.238 -12.512 -2.004 1.00 92.31 194 GLN A O 1
ATOM 1613 N N . TRP A 1 195 ? -0.536 -11.916 0.037 1.00 94.12 195 TRP A N 1
ATOM 1614 C CA . TRP A 1 195 ? -1.851 -12.018 0.678 1.00 94.12 195 TRP A CA 1
ATOM 1615 C C . TRP A 1 195 ? -1.978 -11.213 1.977 1.00 94.12 195 TRP A C 1
ATOM 1617 O O . TRP A 1 195 ? -1.002 -10.737 2.550 1.00 94.12 195 TRP A O 1
ATOM 1627 N N . ILE A 1 196 ? -3.207 -11.147 2.496 1.00 96.25 196 ILE A N 1
ATOM 1628 C CA . ILE A 1 196 ? -3.497 -10.862 3.909 1.00 96.25 196 ILE A CA 1
ATOM 1629 C C . ILE A 1 196 ? -4.065 -12.136 4.545 1.00 96.25 196 ILE A C 1
ATOM 1631 O O . ILE A 1 196 ? -4.989 -12.748 4.004 1.00 96.25 196 ILE A O 1
ATOM 1635 N N . ASP A 1 197 ? -3.532 -12.547 5.697 1.00 96.38 197 ASP A N 1
ATOM 1636 C CA . ASP A 1 197 ? -4.101 -13.654 6.470 1.00 96.38 197 ASP A CA 1
ATOM 1637 C C . ASP A 1 197 ? -5.388 -13.188 7.170 1.00 96.38 197 ASP A C 1
ATOM 1639 O O . ASP A 1 197 ? -5.364 -12.378 8.096 1.00 96.38 197 ASP A O 1
ATOM 1643 N N . ILE A 1 198 ? -6.525 -13.705 6.705 1.00 97.06 198 ILE A N 1
ATOM 1644 C CA . ILE A 1 198 ? -7.869 -13.346 7.171 1.00 97.06 198 ILE A CA 1
ATOM 1645 C C . ILE A 1 198 ? -8.510 -14.468 7.995 1.00 97.06 198 ILE A C 1
ATOM 1647 O O . ILE A 1 198 ? -9.731 -14.508 8.144 1.00 97.06 198 ILE A O 1
ATOM 1651 N N . THR A 1 199 ? -7.709 -15.393 8.535 1.00 96.00 199 THR A N 1
ATOM 1652 C CA . THR A 1 199 ? -8.207 -16.539 9.319 1.00 96.00 199 THR A CA 1
ATOM 1653 C C . THR A 1 199 ? -9.079 -16.108 10.499 1.00 96.00 199 THR A C 1
ATOM 1655 O O . THR A 1 199 ? -10.096 -16.742 10.775 1.00 96.00 199 THR A O 1
ATOM 1658 N N . ASP A 1 200 ? -8.717 -15.002 11.151 1.00 94.38 200 ASP A N 1
ATOM 1659 C CA . ASP A 1 200 ? -9.417 -14.474 12.327 1.00 94.38 200 ASP A CA 1
ATOM 1660 C C . ASP A 1 200 ? -10.496 -13.427 11.970 1.00 94.38 200 ASP A C 1
ATOM 1662 O O . ASP A 1 200 ? -11.157 -12.872 12.853 1.00 94.38 200 ASP A O 1
ATOM 1666 N N . VAL A 1 201 ? -10.707 -13.160 10.675 1.00 96.00 201 VAL A N 1
ATOM 1667 C CA . VAL A 1 201 ? -11.669 -12.171 10.173 1.00 96.00 201 VAL A CA 1
ATOM 1668 C C . VAL A 1 201 ? -13.004 -12.848 9.869 1.00 96.00 201 VAL A C 1
ATOM 1670 O O . VAL A 1 201 ? -13.083 -13.888 9.212 1.00 96.00 201 VAL A O 1
ATOM 1673 N N . LYS A 1 202 ? -14.095 -12.250 10.350 1.00 96.62 202 LYS A N 1
ATOM 1674 C CA . LYS A 1 202 ? -15.454 -12.756 10.112 1.00 96.62 202 LYS A CA 1
ATOM 1675 C C . LYS A 1 202 ? -15.946 -12.395 8.702 1.00 96.62 202 LYS A C 1
ATOM 1677 O O . LYS A 1 202 ? -15.420 -11.480 8.086 1.00 96.62 202 LYS A O 1
ATOM 1682 N N . PRO A 1 203 ? -16.971 -13.079 8.171 1.00 97.75 203 PRO A N 1
ATOM 1683 C CA . PRO A 1 203 ? -17.666 -12.620 6.971 1.00 97.75 203 PRO A CA 1
ATOM 1684 C C . PRO A 1 203 ? -18.244 -11.210 7.157 1.00 97.75 203 PRO A C 1
ATOM 1686 O O . PRO A 1 203 ? -18.781 -10.898 8.222 1.00 97.75 203 PRO A O 1
ATOM 1689 N N . GLY A 1 204 ? -18.168 -10.376 6.122 1.00 97.25 204 GLY A N 1
ATOM 1690 C CA . GLY A 1 204 ? -18.530 -8.963 6.203 1.00 97.25 204 GLY A CA 1
ATOM 1691 C C . GLY A 1 204 ? -18.139 -8.164 4.962 1.00 97.25 204 GLY A C 1
ATOM 1692 O O . GLY A 1 204 ? -17.694 -8.722 3.955 1.00 97.25 204 GLY A O 1
ATOM 1693 N N . ASN A 1 205 ? -18.325 -6.848 5.052 1.00 97.62 205 ASN A N 1
ATOM 1694 C CA . ASN A 1 205 ? -17.884 -5.895 4.039 1.00 97.62 205 ASN A CA 1
ATOM 1695 C C . ASN A 1 205 ? -16.632 -5.177 4.543 1.00 97.62 205 ASN A C 1
ATOM 1697 O O . ASN A 1 205 ? -16.595 -4.712 5.683 1.00 97.62 205 ASN A O 1
ATOM 1701 N N . TYR A 1 206 ? -15.634 -5.078 3.679 1.00 97.25 206 TYR A N 1
ATOM 1702 C CA . TYR A 1 206 ? -14.307 -4.582 4.004 1.00 97.25 206 TYR A CA 1
ATOM 1703 C C . TYR A 1 206 ? -13.781 -3.688 2.887 1.00 97.25 206 TYR A C 1
ATOM 1705 O O . TYR A 1 206 ? -14.299 -3.700 1.775 1.00 97.25 206 TYR A O 1
ATOM 1713 N N . ILE A 1 207 ? -12.722 -2.946 3.182 1.00 95.81 207 ILE A N 1
ATOM 1714 C CA . ILE A 1 207 ? -11.950 -2.189 2.204 1.00 95.81 207 ILE A CA 1
ATOM 1715 C C . ILE A 1 207 ? -10.535 -2.761 2.207 1.00 95.81 207 ILE A C 1
ATOM 1717 O O . ILE A 1 207 ? -9.861 -2.752 3.239 1.00 95.81 207 ILE A O 1
ATOM 1721 N N . LEU A 1 208 ? -10.084 -3.257 1.058 1.00 96.44 208 LEU A N 1
ATOM 1722 C CA . LEU A 1 208 ? -8.679 -3.584 0.834 1.00 96.44 208 LEU A CA 1
ATOM 1723 C C . LEU A 1 208 ? -7.949 -2.304 0.452 1.00 96.44 208 LEU A C 1
ATOM 1725 O O . LEU A 1 208 ? -8.303 -1.663 -0.537 1.00 96.44 208 LEU A O 1
ATOM 1729 N N . LYS A 1 209 ? -6.941 -1.936 1.240 1.00 93.94 209 LYS A N 1
ATOM 1730 C CA . LYS A 1 209 ? -6.081 -0.782 0.991 1.00 93.94 209 LYS A CA 1
ATOM 1731 C C . LYS A 1 209 ? -4.661 -1.278 0.742 1.00 93.94 209 LYS A C 1
ATOM 1733 O O . LYS A 1 209 ? -4.049 -1.885 1.615 1.00 93.94 209 LYS A O 1
ATOM 1738 N N . ILE A 1 210 ? -4.137 -0.977 -0.439 1.00 93.94 210 ILE A N 1
ATOM 1739 C CA . ILE A 1 210 ? -2.768 -1.303 -0.843 1.00 93.94 210 ILE A CA 1
ATOM 1740 C C . ILE A 1 210 ? -2.025 0.010 -1.029 1.00 93.94 210 ILE A C 1
ATOM 1742 O O . ILE A 1 210 ? -2.492 0.878 -1.762 1.00 93.94 210 ILE A O 1
ATOM 1746 N N . SER A 1 211 ? -0.896 0.165 -0.345 1.00 91.31 211 SER A N 1
ATOM 1747 C CA . SER A 1 211 ? -0.060 1.369 -0.419 1.00 91.31 211 SER A CA 1
ATOM 1748 C C . SER A 1 211 ? 1.334 0.994 -0.906 1.00 91.31 211 SER A C 1
ATOM 1750 O O . SER A 1 211 ? 1.945 0.091 -0.339 1.00 91.31 211 SER A O 1
ATOM 1752 N N . VAL A 1 212 ? 1.837 1.682 -1.926 1.00 91.50 212 VAL A N 1
ATOM 1753 C CA . VAL A 1 212 ? 3.187 1.494 -2.480 1.00 91.50 212 VAL A CA 1
ATOM 1754 C C . VAL A 1 212 ? 4.113 2.594 -1.962 1.00 91.50 212 VAL A C 1
ATOM 1756 O O . VAL A 1 212 ? 3.687 3.736 -1.809 1.00 91.50 212 VAL A O 1
ATOM 1759 N N . ASN A 1 213 ? 5.362 2.246 -1.640 1.00 85.88 213 ASN A N 1
ATOM 1760 C CA . ASN A 1 213 ? 6.329 3.131 -0.978 1.00 85.88 213 ASN A CA 1
ATOM 1761 C C . ASN A 1 213 ? 5.720 3.922 0.210 1.00 85.88 213 ASN A C 1
ATOM 1763 O O . ASN A 1 213 ? 5.856 5.144 0.307 1.00 85.88 213 ASN A O 1
ATOM 1767 N N . PRO A 1 214 ? 5.029 3.243 1.146 1.00 80.19 214 PRO A N 1
ATOM 1768 C CA . PRO A 1 214 ? 4.226 3.898 2.183 1.00 80.19 214 PRO A CA 1
ATOM 1769 C C . PRO A 1 214 ? 5.063 4.711 3.181 1.00 80.19 214 PRO A C 1
ATOM 1771 O O . PRO A 1 214 ? 4.553 5.618 3.828 1.00 80.19 214 PRO A O 1
ATOM 1774 N N . SER A 1 215 ? 6.348 4.389 3.321 1.00 76.75 215 SER A N 1
ATOM 1775 C CA . SER A 1 215 ? 7.265 5.065 4.242 1.00 76.75 215 SER A CA 1
ATOM 1776 C C . SER A 1 215 ? 8.053 6.202 3.579 1.00 76.75 215 SER A C 1
ATOM 1778 O O . SER A 1 215 ? 8.981 6.716 4.201 1.00 76.75 215 SER A O 1
ATOM 1780 N N . TYR A 1 216 ? 7.749 6.558 2.321 1.00 76.38 216 TYR A N 1
ATOM 1781 C CA . TYR A 1 216 ? 8.488 7.557 1.526 1.00 76.38 216 TYR A CA 1
ATOM 1782 C C . TYR A 1 216 ? 10.003 7.309 1.526 1.00 76.38 216 TYR A C 1
ATOM 1784 O O . TYR A 1 216 ? 10.817 8.232 1.581 1.00 76.38 216 TYR A O 1
ATOM 1792 N N . SER A 1 217 ? 10.393 6.032 1.542 1.00 72.81 217 SER A N 1
ATOM 1793 C CA . SER A 1 217 ? 11.795 5.630 1.687 1.00 72.81 217 SER A CA 1
ATOM 1794 C C . SER A 1 217 ? 12.609 5.929 0.432 1.00 72.81 217 SER A C 1
ATOM 1796 O O . SER A 1 217 ? 13.829 6.063 0.515 1.00 72.81 217 SER A O 1
ATOM 1798 N N . VAL A 1 218 ? 11.934 6.049 -0.709 1.00 77.81 218 VAL A N 1
ATOM 1799 C CA . VAL A 1 218 ? 12.483 6.508 -1.986 1.00 77.81 218 VAL A CA 1
ATOM 1800 C C . VAL A 1 218 ? 11.696 7.741 -2.418 1.00 77.81 218 VAL A C 1
ATOM 1802 O O . VAL A 1 218 ? 10.485 7.792 -2.220 1.00 77.81 218 VAL A O 1
ATOM 1805 N N . GLN A 1 219 ? 12.380 8.744 -2.970 1.00 72.81 219 GLN A N 1
ATOM 1806 C CA . GLN A 1 219 ? 11.729 9.973 -3.417 1.00 72.81 219 GLN A CA 1
ATOM 1807 C C . GLN A 1 219 ? 10.994 9.770 -4.742 1.00 72.81 219 GLN A C 1
ATOM 1809 O O . GLN A 1 219 ? 11.603 9.287 -5.692 1.00 72.81 219 GLN A O 1
ATOM 1814 N N . GLU A 1 220 ? 9.737 10.201 -4.813 1.00 81.94 220 GLU A N 1
ATOM 1815 C CA . GLU A 1 220 ? 8.898 10.160 -6.016 1.00 81.94 220 GLU A CA 1
ATOM 1816 C C . GLU A 1 220 ? 8.420 11.560 -6.427 1.00 81.94 220 GLU A C 1
ATOM 1818 O O . GLU A 1 220 ? 8.406 12.484 -5.607 1.00 81.94 220 GLU A O 1
ATOM 1823 N N . SER A 1 221 ? 8.046 11.741 -7.700 1.00 77.75 221 SER A N 1
ATOM 1824 C CA . SER A 1 221 ? 7.486 13.014 -8.185 1.00 77.75 221 SER A CA 1
ATOM 1825 C C . SER A 1 221 ? 6.041 13.244 -7.757 1.00 77.75 221 SER A C 1
ATOM 1827 O O . SER A 1 221 ? 5.632 14.397 -7.618 1.00 77.75 221 SER A O 1
ATOM 1829 N N . ASP A 1 222 ? 5.282 12.171 -7.556 1.00 75.56 222 ASP A N 1
ATOM 1830 C CA . ASP A 1 222 ? 3.924 12.192 -7.029 1.00 75.56 222 ASP A CA 1
ATOM 1831 C C . ASP A 1 222 ? 3.780 11.040 -6.031 1.00 75.56 222 ASP A C 1
ATOM 1833 O O . ASP A 1 222 ? 4.351 9.977 -6.227 1.00 75.56 222 ASP A O 1
ATOM 1837 N N . TYR A 1 223 ? 3.071 11.293 -4.934 1.00 77.94 223 TYR A N 1
ATOM 1838 C CA . TYR A 1 223 ? 2.686 10.263 -3.963 1.00 77.94 223 TYR A CA 1
ATOM 1839 C C . TYR A 1 223 ? 1.166 10.130 -3.853 1.00 77.94 223 TYR A C 1
ATOM 1841 O O . TYR A 1 223 ? 0.649 9.266 -3.144 1.00 77.94 223 TYR A O 1
ATOM 1849 N N . SER A 1 224 ? 0.415 11.030 -4.498 1.00 77.06 224 SER A N 1
ATOM 1850 C CA . SER A 1 224 ? -1.042 11.083 -4.418 1.00 77.06 224 SER A CA 1
ATOM 1851 C C . SER A 1 224 ? -1.700 9.851 -5.040 1.00 77.06 224 SER A C 1
ATOM 1853 O O . SER A 1 224 ? -2.819 9.504 -4.687 1.00 77.06 224 SER A O 1
ATOM 1855 N N . ASN A 1 225 ? -0.981 9.151 -5.902 1.00 87.75 225 ASN A N 1
ATOM 1856 C CA . ASN A 1 225 ? -1.371 7.987 -6.683 1.00 87.75 225 ASN A CA 1
ATOM 1857 C C . ASN A 1 225 ? -0.808 6.659 -6.135 1.00 87.75 225 ASN A C 1
ATOM 1859 O O . ASN A 1 225 ? -1.042 5.618 -6.742 1.00 87.75 225 ASN A O 1
ATOM 1863 N N . ASN A 1 226 ? -0.155 6.650 -4.970 1.00 90.50 226 ASN A N 1
ATOM 1864 C CA . ASN A 1 226 ? 0.478 5.446 -4.411 1.00 90.50 226 ASN A CA 1
ATOM 1865 C C . ASN A 1 226 ? -0.488 4.464 -3.730 1.00 90.50 226 ASN A C 1
ATOM 1867 O O . ASN A 1 226 ? -0.061 3.408 -3.253 1.00 90.50 226 ASN A O 1
ATOM 1871 N N . ILE A 1 227 ? -1.774 4.806 -3.611 1.00 92.00 227 ILE A N 1
ATOM 1872 C CA . ILE A 1 227 ? -2.745 4.031 -2.832 1.00 92.00 227 ILE A CA 1
ATOM 1873 C C . ILE A 1 227 ? -3.869 3.531 -3.735 1.00 92.00 227 ILE A C 1
ATOM 1875 O O . ILE A 1 227 ? -4.533 4.318 -4.404 1.00 92.00 227 ILE A O 1
ATOM 1879 N N . VAL A 1 228 ? -4.155 2.231 -3.673 1.00 95.25 228 VAL A N 1
ATOM 1880 C CA . VAL A 1 228 ? -5.381 1.633 -4.219 1.00 95.25 228 VAL A CA 1
ATOM 1881 C C . VAL A 1 228 ? -6.317 1.264 -3.082 1.00 95.25 228 VAL A C 1
ATOM 1883 O O . VAL A 1 228 ? -5.892 0.728 -2.056 1.00 95.25 228 VAL A O 1
ATOM 1886 N N . ARG A 1 229 ? -7.609 1.527 -3.283 1.00 94.25 229 ARG A N 1
ATOM 1887 C CA . ARG A 1 229 ? -8.691 1.019 -2.441 1.00 94.25 229 ARG A CA 1
ATOM 1888 C C . ARG A 1 229 ? -9.665 0.200 -3.267 1.00 94.25 229 ARG A C 1
ATOM 1890 O O . ARG A 1 229 ? -10.019 0.625 -4.360 1.00 94.25 229 ARG A O 1
ATOM 1897 N N . CYS A 1 230 ? -10.109 -0.920 -2.712 1.00 96.75 230 CYS A N 1
ATOM 1898 C CA . CYS A 1 230 ? -11.111 -1.805 -3.294 1.00 96.75 230 CYS A CA 1
ATOM 1899 C C . CYS A 1 230 ? -12.165 -2.173 -2.251 1.00 96.75 230 CYS A C 1
ATOM 1901 O O . CYS A 1 230 ? -11.812 -2.541 -1.128 1.00 96.75 230 CYS A O 1
ATOM 1903 N N . ASP A 1 231 ? -13.434 -2.166 -2.642 1.00 97.06 231 ASP A N 1
ATOM 1904 C CA . ASP A 1 231 ? -14.520 -2.694 -1.824 1.00 97.06 231 ASP A CA 1
ATOM 1905 C C . ASP A 1 231 ? -14.518 -4.219 -1.905 1.00 97.06 231 ASP A C 1
ATOM 1907 O O . ASP A 1 231 ? -14.572 -4.804 -2.991 1.00 97.06 231 ASP A O 1
ATOM 1911 N N . LEU A 1 232 ? -14.472 -4.867 -0.745 1.00 97.94 232 LEU A N 1
ATOM 1912 C CA . LEU A 1 232 ? -14.494 -6.313 -0.610 1.00 97.94 232 LEU A CA 1
ATOM 1913 C C . LEU A 1 232 ? -15.761 -6.780 0.099 1.00 97.94 232 LEU A C 1
ATOM 1915 O O . LEU A 1 232 ? -16.104 -6.309 1.183 1.00 97.94 232 LEU A O 1
ATOM 1919 N N . ARG A 1 233 ? -16.406 -7.804 -0.457 1.00 98.06 233 ARG A N 1
ATOM 1920 C CA . ARG A 1 233 ? -17.468 -8.559 0.219 1.00 98.06 233 ARG A CA 1
ATOM 1921 C C . ARG A 1 233 ? -17.007 -9.984 0.476 1.00 98.06 233 ARG A C 1
ATOM 1923 O O . ARG A 1 233 ? -16.921 -10.783 -0.455 1.00 98.06 233 ARG A O 1
ATOM 1930 N N . TYR A 1 234 ? -16.753 -10.311 1.738 1.00 98.06 234 TYR A N 1
ATOM 1931 C CA . TYR A 1 234 ? -16.272 -11.622 2.165 1.00 98.06 234 TYR A CA 1
ATOM 1932 C C . TYR A 1 234 ? -17.400 -12.457 2.779 1.00 98.06 234 TYR A C 1
ATOM 1934 O O . TYR A 1 234 ? -18.068 -12.036 3.721 1.00 98.06 234 TYR A O 1
ATOM 1942 N N . THR A 1 235 ? -17.618 -13.662 2.250 1.00 97.00 235 THR A N 1
ATOM 1943 C CA . THR A 1 235 ? -18.706 -14.567 2.669 1.00 97.00 235 THR A CA 1
ATOM 1944 C C . THR A 1 235 ? -18.246 -15.703 3.584 1.00 97.00 235 THR A C 1
ATOM 1946 O O . THR A 1 235 ? -19.065 -16.520 3.996 1.00 97.00 235 THR A O 1
ATOM 1949 N N . GLY A 1 236 ? -16.948 -15.782 3.893 1.00 94.00 236 GLY A N 1
ATOM 1950 C CA . GLY A 1 236 ? -16.334 -16.886 4.641 1.00 94.00 236 GLY A CA 1
ATOM 1951 C C . GLY A 1 236 ? -15.602 -17.899 3.756 1.00 94.00 236 GLY A C 1
ATOM 1952 O O . GLY A 1 236 ? -14.581 -18.436 4.162 1.00 94.00 236 GLY A O 1
ATOM 1953 N N . ASN A 1 237 ? -16.094 -18.134 2.536 1.00 94.00 237 ASN A N 1
ATOM 1954 C CA . ASN A 1 237 ? -15.464 -19.051 1.573 1.00 94.00 237 ASN A CA 1
ATOM 1955 C C . ASN A 1 237 ? -15.136 -18.388 0.231 1.00 94.00 237 ASN A C 1
ATOM 1957 O O . ASN A 1 237 ? -14.366 -18.939 -0.547 1.00 94.00 237 ASN A O 1
ATOM 1961 N N . TYR A 1 238 ? -15.727 -17.224 -0.043 1.00 96.44 238 TYR A N 1
ATOM 1962 C CA . TYR A 1 238 ? -15.519 -16.459 -1.267 1.00 96.44 238 TYR A CA 1
ATOM 1963 C C . TYR A 1 238 ? -15.349 -14.983 -0.926 1.00 96.44 238 TYR A C 1
ATOM 1965 O O . TYR A 1 238 ? -15.867 -14.504 0.089 1.00 96.44 238 TYR A O 1
ATOM 1973 N N . VAL A 1 239 ? -14.658 -14.260 -1.799 1.00 97.44 239 VAL A N 1
ATOM 1974 C CA . VAL A 1 239 ? -14.542 -12.805 -1.750 1.00 97.44 239 VAL A CA 1
ATOM 1975 C C . VAL A 1 239 ? -14.904 -12.236 -3.113 1.00 97.44 239 VAL A C 1
ATOM 1977 O O . VAL A 1 239 ? -14.579 -12.827 -4.140 1.00 97.44 239 VAL A O 1
ATOM 1980 N N . TYR A 1 240 ? -15.584 -11.098 -3.109 1.00 97.31 240 TYR A N 1
ATOM 1981 C CA . TYR A 1 240 ? -15.842 -10.310 -4.306 1.00 97.31 240 TYR A CA 1
ATOM 1982 C C . TYR A 1 240 ? -15.153 -8.964 -4.144 1.00 97.31 240 TYR A C 1
ATOM 1984 O O . TYR A 1 240 ? -15.396 -8.293 -3.142 1.00 97.31 240 TYR A O 1
ATOM 1992 N N . ALA A 1 241 ? -14.308 -8.602 -5.108 1.00 97.25 241 ALA A N 1
ATOM 1993 C CA . ALA A 1 241 ? -13.656 -7.302 -5.179 1.00 97.25 241 ALA A CA 1
ATOM 1994 C C . ALA A 1 241 ? -14.349 -6.423 -6.225 1.00 97.25 241 ALA A C 1
ATOM 1996 O O . ALA A 1 241 ? -14.621 -6.863 -7.343 1.00 97.25 241 ALA A O 1
ATOM 1997 N N . SER A 1 242 ? -14.639 -5.179 -5.863 1.00 96.69 242 SER A N 1
ATOM 1998 C CA . SER A 1 242 ? -15.279 -4.197 -6.738 1.00 96.69 242 SER A CA 1
ATOM 1999 C C . SER A 1 242 ? -14.838 -2.781 -6.383 1.00 96.69 242 SER A C 1
ATOM 2001 O O . SER A 1 242 ? -14.291 -2.557 -5.308 1.00 96.69 242 SER A O 1
ATOM 2003 N N . GLY A 1 243 ? -15.087 -1.817 -7.271 1.00 94.00 243 GLY A N 1
ATOM 2004 C CA . GLY A 1 243 ? -14.809 -0.407 -6.988 1.00 94.00 243 GLY A CA 1
ATOM 2005 C C . GLY A 1 243 ? -13.325 -0.101 -6.767 1.00 94.00 243 GLY A C 1
ATOM 2006 O O . GLY A 1 243 ? -13.007 0.873 -6.090 1.00 94.00 243 GLY A O 1
ATOM 2007 N N . CYS A 1 244 ? -12.417 -0.924 -7.305 1.00 96.25 244 CYS A N 1
ATOM 2008 C CA . CYS A 1 244 ? -10.987 -0.695 -7.169 1.00 96.25 244 CYS A CA 1
ATOM 2009 C C . CYS A 1 244 ? -10.578 0.585 -7.894 1.00 96.25 244 CYS A C 1
ATOM 2011 O O . CYS A 1 244 ? -10.743 0.703 -9.109 1.00 96.25 244 CYS A O 1
ATOM 2013 N N . GLN A 1 245 ? -10.006 1.530 -7.158 1.00 93.12 245 GLN A N 1
ATOM 2014 C CA . GLN A 1 245 ? -9.567 2.806 -7.707 1.00 93.12 245 GLN A CA 1
ATOM 2015 C C . GLN A 1 245 ? -8.333 3.333 -6.986 1.00 93.12 245 GLN A C 1
ATOM 2017 O O . GLN A 1 245 ? -8.087 3.019 -5.816 1.00 93.12 245 GLN A O 1
ATOM 2022 N N . LEU A 1 246 ? -7.580 4.174 -7.696 1.00 90.00 246 LEU A N 1
ATOM 2023 C CA . LEU A 1 246 ? -6.563 5.006 -7.073 1.00 90.00 246 LEU A CA 1
ATOM 2024 C C . LEU A 1 246 ? -7.255 5.944 -6.086 1.00 90.00 246 LEU A C 1
ATOM 2026 O O . LEU A 1 246 ? -8.174 6.686 -6.431 1.00 90.00 246 LEU A O 1
ATOM 2030 N N . SER A 1 247 ? -6.825 5.872 -4.838 1.00 78.25 247 SER A N 1
ATOM 2031 C CA . SER A 1 247 ? -7.258 6.760 -3.778 1.00 78.25 247 SER A CA 1
ATOM 2032 C C . SER A 1 247 ? -6.205 7.849 -3.662 1.00 78.25 247 SER A C 1
ATOM 2034 O O . SER A 1 247 ? -5.071 7.512 -3.318 1.00 78.25 247 SER A O 1
ATOM 2036 N N . PRO A 1 248 ? -6.563 9.133 -3.849 1.00 64.94 248 PRO A N 1
ATOM 2037 C CA . PRO A 1 248 ? -5.667 10.227 -3.536 1.00 64.94 248 PRO A CA 1
ATOM 2038 C C . PRO A 1 248 ? -5.102 10.029 -2.132 1.00 64.94 248 PRO A C 1
ATOM 2040 O O . PRO A 1 248 ? -5.860 9.838 -1.168 1.00 64.94 248 PRO A O 1
ATOM 2043 N N . MET A 1 249 ? -3.779 10.067 -2.001 1.00 5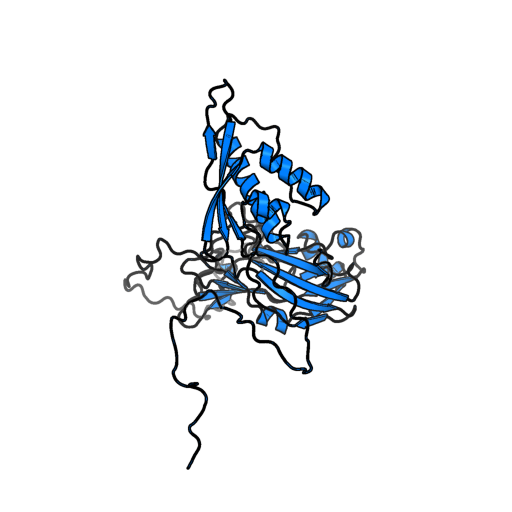9.34 249 MET A N 1
ATOM 2044 C CA . MET A 1 249 ? -3.167 10.317 -0.705 1.00 59.34 249 MET A CA 1
ATOM 2045 C C . MET A 1 249 ? -3.758 11.621 -0.163 1.00 59.34 249 MET A C 1
ATOM 2047 O O . MET A 1 249 ? -4.163 12.495 -0.934 1.00 59.34 249 MET A O 1
ATOM 2051 N N . HIS A 1 250 ? -3.916 11.709 1.155 1.00 63.03 250 HIS A N 1
ATOM 2052 C CA . HIS A 1 250 ? -4.660 12.796 1.785 1.00 63.03 250 HIS A CA 1
ATOM 2053 C C . HIS A 1 250 ? -4.330 14.166 1.181 1.00 63.03 250 HIS A C 1
ATOM 2055 O O . HIS A 1 250 ? -3.158 14.447 0.939 1.00 63.03 250 HIS A O 1
ATOM 2061 N N . PRO A 1 251 ? -5.327 15.057 0.985 1.00 65.44 251 PRO A N 1
ATOM 2062 C CA . PRO A 1 251 ? -5.130 16.355 0.329 1.00 65.44 251 PRO A CA 1
ATOM 2063 C C . PRO A 1 251 ? -4.174 17.279 1.094 1.00 65.44 251 PRO A C 1
ATOM 2065 O O . PRO A 1 251 ? -3.946 18.403 0.656 1.00 65.44 251 PRO A O 1
ATOM 2068 N N . VAL A 1 252 ? -3.681 16.818 2.245 1.00 77.75 252 VAL A N 1
ATOM 2069 C CA . VAL A 1 252 ? -2.705 17.424 3.131 1.00 77.75 252 VAL A CA 1
ATOM 2070 C C . VAL A 1 252 ? 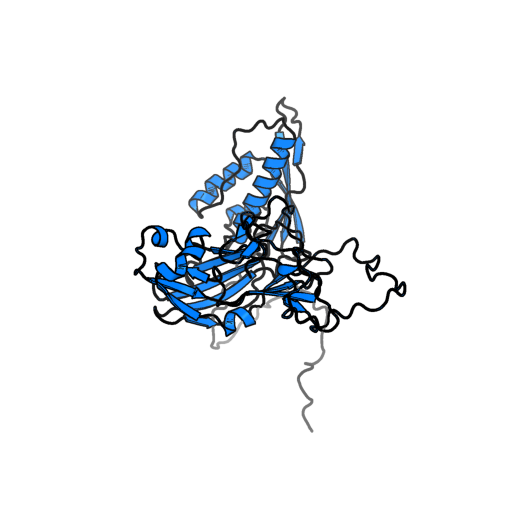-1.435 16.580 3.068 1.00 77.75 252 VAL A C 1
ATOM 2072 O O . VAL A 1 252 ? -1.459 15.424 3.476 1.00 77.75 252 VAL A O 1
ATOM 2075 N N . SER A 1 253 ? -0.320 17.161 2.642 1.00 83.38 253 SER A N 1
ATOM 2076 C CA . SER A 1 253 ? 1.012 16.590 2.843 1.00 83.38 253 SER A CA 1
ATOM 2077 C C . SER A 1 253 ? 1.866 17.526 3.691 1.00 83.38 253 SER A C 1
ATOM 2079 O O . SER A 1 253 ? 1.611 18.732 3.780 1.00 83.38 253 SER A O 1
ATOM 2081 N N . VAL A 1 254 ? 2.844 16.948 4.388 1.00 90.50 254 VAL A N 1
ATOM 2082 C CA . VAL A 1 254 ? 3.713 17.679 5.311 1.00 90.50 254 VAL A CA 1
ATOM 2083 C C . VAL A 1 254 ? 5.159 17.229 5.176 1.00 90.50 254 VAL A C 1
ATOM 2085 O O . VAL A 1 254 ? 5.441 16.040 5.014 1.00 90.50 254 VAL A O 1
ATOM 2088 N N . SER A 1 255 ? 6.066 18.186 5.311 1.00 90.62 255 SER A N 1
ATOM 2089 C CA . SER A 1 255 ? 7.497 17.957 5.495 1.00 90.62 255 SER A CA 1
ATOM 2090 C C . SER A 1 255 ? 8.037 18.893 6.576 1.00 90.62 255 SER A C 1
ATOM 2092 O O . SER A 1 255 ? 7.437 19.919 6.899 1.00 90.62 255 SER A O 1
ATOM 2094 N N . ILE A 1 256 ? 9.164 18.540 7.183 1.00 94.00 256 ILE A N 1
ATOM 2095 C CA . ILE A 1 256 ? 9.870 19.369 8.161 1.00 94.00 256 ILE A CA 1
ATOM 2096 C C . ILE A 1 256 ? 11.276 19.623 7.621 1.00 94.00 256 ILE A C 1
ATOM 2098 O O . ILE A 1 256 ? 12.218 18.998 8.094 1.00 94.00 256 ILE A O 1
ATOM 2102 N N . PRO A 1 257 ? 11.474 20.513 6.637 1.00 92.12 257 PRO A N 1
ATOM 2103 C CA . PRO A 1 257 ? 12.764 20.647 5.955 1.00 92.12 257 PRO A CA 1
ATOM 2104 C C . PRO A 1 257 ? 13.895 21.162 6.852 1.00 92.12 257 PRO A C 1
ATOM 2106 O O . PRO A 1 257 ? 15.067 20.962 6.543 1.00 92.12 257 PRO A O 1
ATOM 2109 N N . SER A 1 258 ? 13.580 21.861 7.947 1.00 91.88 258 SER A N 1
ATOM 2110 C CA . SER A 1 258 ? 14.604 22.452 8.807 1.00 91.88 258 SER A CA 1
ATOM 2111 C C . SER A 1 258 ? 14.135 22.697 10.239 1.00 91.88 258 SER A C 1
ATOM 2113 O O . SER A 1 258 ? 12.945 22.690 10.567 1.00 91.88 258 SER A O 1
ATOM 2115 N N . PHE A 1 259 ? 15.107 22.933 11.117 1.00 93.06 259 PHE A N 1
ATOM 2116 C CA . PHE A 1 259 ? 14.898 23.439 12.467 1.00 93.06 259 PHE A CA 1
ATOM 2117 C C . PHE A 1 259 ? 15.885 24.573 12.751 1.00 93.06 259 PHE A C 1
ATOM 2119 O O . PHE A 1 259 ? 16.952 24.645 12.142 1.00 93.06 259 PHE A O 1
ATOM 2126 N N . ARG A 1 260 ? 15.545 25.450 13.695 1.00 89.38 260 ARG A N 1
ATOM 2127 C CA . ARG A 1 260 ? 16.456 26.482 14.203 1.00 89.38 260 ARG A CA 1
ATOM 2128 C C . ARG A 1 260 ? 16.416 26.549 15.722 1.00 89.38 260 ARG A C 1
ATOM 2130 O O . ARG A 1 260 ? 15.416 26.184 16.343 1.00 89.38 260 ARG A O 1
ATOM 2137 N N . SER A 1 261 ? 17.497 27.045 16.300 1.00 84.06 261 SER A N 1
ATOM 2138 C CA . SER A 1 261 ? 17.570 27.415 17.709 1.00 84.06 261 SER A CA 1
ATOM 2139 C C . SER A 1 261 ? 17.340 28.918 17.824 1.00 84.06 261 SER A C 1
ATOM 2141 O O . SER A 1 261 ? 17.975 29.690 17.112 1.00 84.06 261 SER A O 1
ATOM 2143 N N . GLU A 1 262 ? 16.409 29.326 18.675 1.00 80.25 262 GLU A N 1
ATOM 2144 C CA . GLU A 1 262 ? 16.017 30.719 18.860 1.00 80.25 262 GLU A CA 1
ATOM 2145 C C . GLU A 1 262 ? 16.385 31.155 20.282 1.00 80.25 262 GLU A C 1
ATOM 2147 O O . GLU A 1 262 ? 16.094 30.458 21.263 1.00 80.25 262 GLU A O 1
ATOM 2152 N N . GLU A 1 263 ? 17.078 32.287 20.388 1.00 70.06 263 GLU A N 1
ATOM 2153 C CA . GLU A 1 263 ? 17.447 32.903 21.659 1.00 70.06 263 GLU A CA 1
ATOM 2154 C C . GLU A 1 263 ? 16.310 33.819 22.108 1.00 70.06 263 GLU A C 1
ATOM 2156 O O . GLU A 1 263 ? 15.954 34.787 21.438 1.00 70.06 263 GLU A O 1
ATOM 2161 N N . SER A 1 264 ? 15.699 33.492 23.245 1.00 60.28 264 SER A N 1
ATOM 2162 C CA . SER A 1 264 ? 14.777 34.409 23.905 1.00 60.28 264 SER A CA 1
ATOM 2163 C C . SER A 1 264 ? 15.579 35.420 24.723 1.00 60.28 264 SER A C 1
ATOM 2165 O O . SER A 1 264 ? 16.638 35.084 25.240 1.00 60.28 264 SER A O 1
ATOM 2167 N N . GLY A 1 265 ? 15.047 36.627 24.937 1.00 59.78 265 GLY A N 1
ATOM 2168 C CA . GLY A 1 265 ? 15.643 37.610 25.859 1.00 59.78 265 GLY A CA 1
ATOM 2169 C C . GLY A 1 265 ? 15.769 37.121 27.316 1.00 59.78 265 GLY A C 1
ATOM 2170 O O . GLY A 1 265 ? 16.386 37.787 28.138 1.00 59.78 265 GLY A O 1
ATOM 2171 N N . SER A 1 266 ? 15.202 35.954 27.639 1.00 58.78 266 SER A N 1
ATOM 2172 C CA . SER A 1 266 ? 15.519 35.148 28.822 1.00 58.78 266 SER A CA 1
ATOM 2173 C C . SER A 1 266 ? 16.471 34.006 28.442 1.00 58.78 266 SER A C 1
ATOM 2175 O O . SER A 1 266 ? 16.183 33.318 27.468 1.00 58.78 266 SER A O 1
ATOM 2177 N N . GLU A 1 267 ? 17.501 33.738 29.250 1.00 57.09 267 GLU A N 1
ATOM 2178 C CA . GLU A 1 267 ? 18.650 32.806 29.084 1.00 57.09 267 GLU A CA 1
ATOM 2179 C C . GLU A 1 267 ? 18.398 31.365 28.553 1.00 57.09 267 GLU A C 1
ATOM 2181 O O . GLU A 1 267 ? 19.326 30.562 28.457 1.00 57.09 267 GLU A O 1
ATOM 2186 N N . LYS A 1 268 ? 17.169 30.973 28.206 1.00 62.38 268 LYS A N 1
ATOM 2187 C CA . LYS A 1 268 ? 16.831 29.656 27.655 1.00 62.38 268 LYS A CA 1
ATOM 2188 C C . LYS A 1 268 ? 16.618 29.716 26.142 1.00 62.38 268 LYS A C 1
ATOM 2190 O O . LYS A 1 268 ? 15.568 30.140 25.663 1.00 62.38 268 LYS A O 1
ATOM 2195 N N . CYS A 1 269 ? 17.595 29.190 25.410 1.00 70.12 269 CYS A N 1
ATOM 2196 C CA . CYS A 1 269 ? 17.479 28.879 23.988 1.00 70.12 269 CYS A CA 1
ATOM 2197 C C . CYS A 1 269 ? 16.458 27.744 23.758 1.00 70.12 269 CYS A C 1
ATOM 2199 O O . CYS A 1 269 ? 16.441 26.757 24.504 1.00 70.12 269 CYS A O 1
ATOM 2201 N N . TYR A 1 270 ? 15.600 27.863 22.740 1.00 82.56 270 TYR A N 1
ATOM 2202 C CA . TYR A 1 270 ? 14.633 26.822 22.369 1.00 82.56 270 TYR A CA 1
ATOM 2203 C C . TYR A 1 270 ? 14.714 26.456 20.887 1.00 82.56 270 TYR A C 1
ATOM 2205 O O . TYR A 1 270 ? 15.001 27.290 20.038 1.00 82.56 270 TYR A O 1
ATOM 2213 N N . THR A 1 271 ? 14.424 25.192 20.567 1.00 88.31 271 THR A N 1
ATOM 2214 C CA . THR A 1 271 ? 14.404 24.694 19.184 1.00 88.31 271 THR A CA 1
ATOM 2215 C C . THR A 1 271 ? 12.998 24.770 18.594 1.00 88.31 271 THR A C 1
ATOM 2217 O O . THR A 1 271 ? 12.030 24.319 19.218 1.00 88.31 271 THR A O 1
ATOM 2220 N N . VAL A 1 272 ? 12.904 25.294 17.375 1.00 93.06 272 VAL A N 1
ATOM 2221 C CA . VAL A 1 272 ? 11.681 25.401 16.575 1.00 93.06 272 VAL A CA 1
ATOM 2222 C C . VAL A 1 272 ? 11.861 24.610 15.284 1.00 93.06 272 VAL A C 1
ATOM 2224 O O . VAL A 1 272 ? 12.888 24.731 14.619 1.00 93.06 272 VAL A O 1
ATOM 2227 N N . PHE A 1 273 ? 10.862 23.807 14.933 1.00 94.88 273 PHE A N 1
ATOM 2228 C CA . PHE A 1 273 ? 10.810 23.042 13.691 1.00 94.88 273 PHE A CA 1
ATOM 2229 C C . PHE A 1 273 ? 9.944 23.787 12.676 1.00 94.88 273 PHE A C 1
ATOM 2231 O O . PHE A 1 273 ? 8.821 24.180 13.005 1.00 94.88 273 PHE A O 1
ATOM 2238 N N . LYS A 1 274 ? 10.466 23.980 11.462 1.00 96.31 274 LYS A N 1
ATOM 2239 C CA . LYS A 1 274 ? 9.735 24.568 10.338 1.00 96.31 274 LYS A CA 1
ATOM 2240 C C . LYS A 1 274 ? 9.016 23.441 9.604 1.00 96.31 274 LYS A C 1
ATOM 2242 O O . LYS A 1 274 ? 9.674 22.582 9.032 1.00 96.31 274 LYS A O 1
ATOM 2247 N N . ILE A 1 275 ? 7.691 23.447 9.640 1.00 96.62 275 ILE A N 1
ATOM 2248 C CA . ILE A 1 275 ? 6.822 22.487 8.959 1.00 96.62 275 ILE A CA 1
ATOM 2249 C C . ILE A 1 275 ? 6.302 23.154 7.689 1.00 96.62 275 ILE A C 1
ATOM 2251 O O . ILE A 1 275 ? 5.709 24.230 7.753 1.00 96.62 275 ILE A O 1
ATOM 2255 N N . GLU A 1 276 ? 6.500 22.527 6.541 1.00 93.69 276 GLU A N 1
ATOM 2256 C CA . GLU A 1 276 ? 5.864 22.915 5.289 1.00 93.69 276 GLU A CA 1
ATOM 2257 C C . GLU A 1 276 ? 4.636 22.036 5.078 1.00 93.69 276 GLU A C 1
ATOM 2259 O O . GLU A 1 276 ? 4.713 20.813 5.145 1.00 93.69 276 GLU A O 1
ATOM 2264 N N . VAL A 1 277 ? 3.485 22.677 4.897 1.00 92.44 277 VAL A N 1
ATOM 2265 C CA . VAL A 1 277 ? 2.187 22.025 4.750 1.00 92.44 277 VAL A CA 1
ATOM 2266 C C . VAL A 1 277 ? 1.669 22.350 3.358 1.00 92.44 277 VAL A C 1
ATOM 2268 O O . VAL A 1 277 ? 1.518 23.522 3.014 1.00 92.44 277 VAL A O 1
ATOM 2271 N N . LEU A 1 278 ? 1.390 21.325 2.563 1.00 85.12 278 LEU A N 1
ATOM 2272 C CA . LEU A 1 278 ? 0.783 21.452 1.244 1.00 85.12 278 LEU A CA 1
ATOM 2273 C C . LEU A 1 278 ? -0.653 20.937 1.323 1.00 85.12 278 LEU A C 1
ATOM 2275 O O . LEU A 1 278 ? -0.892 19.786 1.669 1.00 85.12 278 LEU A O 1
ATOM 2279 N N . THR A 1 279 ? -1.615 21.804 1.014 1.00 82.31 279 THR A N 1
ATOM 2280 C CA . THR A 1 279 ? -3.043 21.478 1.014 1.00 82.31 279 THR A CA 1
ATOM 2281 C C . THR A 1 279 ? -3.684 21.832 -0.317 1.00 82.31 279 THR A C 1
ATOM 2283 O O . THR A 1 279 ? -3.787 23.008 -0.653 1.00 82.31 279 THR A O 1
ATOM 2286 N N . SER A 1 280 ? -4.123 20.835 -1.092 1.00 66.31 280 SER A N 1
ATOM 2287 C CA . SER A 1 280 ? -4.825 21.064 -2.376 1.00 66.31 280 SER A CA 1
ATOM 2288 C C . SER A 1 280 ? -4.116 22.086 -3.292 1.00 66.31 280 SER A C 1
ATOM 2290 O O . SER A 1 280 ? -4.736 23.014 -3.811 1.00 66.31 280 SER A O 1
ATOM 2292 N N . GLY A 1 281 ? -2.786 21.977 -3.412 1.00 62.44 281 GLY A N 1
ATOM 2293 C CA . GLY A 1 281 ? -1.951 22.887 -4.210 1.00 62.44 281 GLY A CA 1
ATOM 2294 C C . GLY A 1 281 ? -1.571 24.218 -3.541 1.00 62.44 281 GLY A C 1
ATOM 2295 O O . GLY A 1 281 ? -0.852 25.013 -4.140 1.00 62.44 281 GLY A O 1
ATOM 2296 N N . ARG A 1 282 ? -2.012 24.487 -2.305 1.00 74.38 282 ARG A N 1
ATOM 2297 C CA . ARG A 1 282 ? -1.586 25.651 -1.510 1.00 74.38 282 ARG A CA 1
ATOM 2298 C C . ARG A 1 282 ? -0.556 25.242 -0.473 1.00 74.38 282 ARG A C 1
ATOM 2300 O O . ARG A 1 282 ? -0.846 24.404 0.376 1.00 74.38 282 ARG A O 1
ATOM 2307 N N . GLN A 1 283 ? 0.614 25.867 -0.517 1.00 87.25 283 GLN A N 1
ATOM 2308 C CA . GLN A 1 283 ? 1.674 25.647 0.459 1.00 87.25 283 GLN A CA 1
ATOM 2309 C C . GLN A 1 283 ? 1.686 26.766 1.503 1.00 87.25 283 GLN A C 1
ATOM 2311 O O . GLN A 1 283 ? 1.642 27.949 1.161 1.00 87.25 283 GLN A O 1
ATOM 2316 N N . HIS A 1 284 ? 1.786 26.400 2.776 1.00 92.06 284 HIS A N 1
ATOM 2317 C CA . HIS A 1 284 ? 2.069 27.330 3.865 1.00 92.06 284 HIS A CA 1
ATOM 2318 C C . HIS A 1 284 ? 3.073 26.728 4.846 1.00 92.06 284 HIS A C 1
ATOM 2320 O O . HIS A 1 284 ? 3.343 25.529 4.848 1.00 92.06 284 HIS A O 1
ATOM 2326 N N . THR A 1 285 ? 3.663 27.580 5.678 1.00 94.56 285 THR A N 1
ATOM 2327 C CA . THR A 1 285 ? 4.633 27.165 6.694 1.00 94.56 285 THR A CA 1
ATOM 2328 C C . THR A 1 285 ? 4.044 27.344 8.084 1.00 94.56 285 THR A C 1
ATOM 2330 O O . THR A 1 285 ? 3.411 28.359 8.376 1.00 94.56 285 THR A O 1
ATOM 2333 N N . VAL A 1 286 ? 4.282 26.365 8.952 1.00 95.38 286 VAL A N 1
ATOM 2334 C CA . VAL A 1 286 ? 3.937 26.410 10.371 1.00 95.38 286 VAL A CA 1
ATOM 2335 C C . VAL A 1 286 ? 5.184 26.122 11.186 1.00 95.38 286 VAL A C 1
ATOM 2337 O O . VAL A 1 286 ? 5.975 25.250 10.849 1.00 95.38 286 VAL A O 1
ATOM 2340 N N . GLU A 1 287 ? 5.365 26.844 12.280 1.00 95.56 287 GLU A N 1
ATOM 2341 C CA . GLU A 1 287 ? 6.512 26.666 13.159 1.00 95.56 287 GLU A CA 1
ATOM 2342 C C . GLU A 1 287 ? 6.062 26.130 14.507 1.00 95.56 287 GLU A C 1
ATOM 2344 O O . GLU A 1 287 ? 5.126 26.661 15.109 1.00 95.56 287 GLU A O 1
ATOM 2349 N N . LYS A 1 288 ? 6.703 25.049 14.961 1.00 95.81 288 LYS A N 1
ATOM 2350 C CA . LYS A 1 288 ? 6.294 24.331 16.171 1.00 95.81 288 LYS A CA 1
ATOM 2351 C C . LYS A 1 288 ? 7.477 23.928 17.033 1.00 95.81 288 LYS A C 1
ATOM 2353 O O . LYS A 1 288 ? 8.503 23.452 16.548 1.00 95.81 288 LYS A O 1
ATOM 2358 N N . ARG A 1 289 ? 7.317 24.061 18.347 1.00 94.00 289 ARG A N 1
ATOM 2359 C CA . ARG A 1 289 ? 8.243 23.526 19.354 1.00 94.00 289 ARG A CA 1
ATOM 2360 C C . ARG A 1 289 ? 7.903 22.072 19.658 1.00 94.00 289 ARG A C 1
ATOM 2362 O O . ARG A 1 289 ? 6.738 21.683 19.653 1.00 94.00 289 ARG A O 1
ATOM 2369 N N . TYR A 1 290 ? 8.897 21.283 20.066 1.00 92.62 290 TYR A N 1
ATOM 2370 C CA . TYR A 1 290 ? 8.681 19.887 20.486 1.00 92.62 290 TYR A CA 1
ATOM 2371 C C . TYR A 1 290 ? 7.593 19.741 21.574 1.00 92.62 290 TYR A C 1
ATOM 2373 O O . TYR A 1 290 ? 6.824 18.781 21.577 1.00 92.62 290 TYR A O 1
ATOM 2381 N N . SER A 1 291 ? 7.481 20.710 22.490 1.00 92.62 291 SER A N 1
ATOM 2382 C CA . SER A 1 291 ? 6.430 20.725 23.517 1.00 92.62 291 SER A CA 1
ATOM 2383 C C . SER A 1 291 ? 5.013 20.737 22.935 1.00 92.62 291 SER A C 1
ATOM 2385 O O . SER A 1 291 ? 4.116 20.144 23.530 1.00 92.62 291 SER A O 1
ATOM 2387 N N . GLU A 1 292 ? 4.812 21.371 21.779 1.00 95.56 292 GLU A N 1
ATOM 2388 C CA . GLU A 1 292 ? 3.518 21.424 21.095 1.00 95.56 292 GLU A CA 1
ATOM 2389 C C . GLU A 1 292 ? 3.185 20.086 20.428 1.00 95.56 292 GLU A C 1
ATOM 2391 O O . GLU A 1 292 ? 2.057 19.618 20.559 1.00 95.56 292 GLU A O 1
ATOM 2396 N N . PHE A 1 293 ? 4.165 19.413 19.810 1.00 96.06 293 PHE A N 1
ATOM 2397 C CA . PHE A 1 293 ? 3.991 18.043 19.305 1.00 96.06 293 PHE A CA 1
ATOM 2398 C C . PHE A 1 293 ? 3.595 17.078 20.426 1.00 96.06 293 PHE A C 1
ATOM 2400 O O . PHE A 1 293 ? 2.676 16.276 20.281 1.00 96.06 293 PHE A O 1
ATOM 2407 N N . HIS A 1 294 ? 4.250 17.187 21.583 1.00 94.56 294 HIS A N 1
ATOM 2408 C CA . HIS A 1 294 ? 3.920 16.368 22.746 1.00 94.56 294 HIS A CA 1
ATOM 2409 C C . HIS A 1 294 ? 2.506 16.658 23.283 1.00 94.56 294 HIS A C 1
ATOM 2411 O O . HIS A 1 294 ? 1.796 15.739 23.700 1.00 94.56 294 HIS A O 1
ATOM 2417 N N . ALA A 1 295 ? 2.074 17.923 23.271 1.00 95.06 295 ALA A N 1
ATOM 2418 C CA . ALA A 1 295 ? 0.709 18.296 23.638 1.00 95.06 295 ALA A CA 1
ATOM 2419 C C . ALA A 1 295 ? -0.318 17.726 22.645 1.00 95.06 295 ALA A C 1
ATOM 2421 O O . ALA A 1 295 ? -1.284 17.094 23.076 1.00 95.06 295 ALA A O 1
ATOM 2422 N N . LEU A 1 296 ? -0.067 17.868 21.338 1.00 95.94 296 LEU A N 1
ATOM 2423 C CA . LEU A 1 296 ? -0.871 17.270 20.271 1.00 95.94 296 LEU A CA 1
ATOM 2424 C C . LEU A 1 296 ? -0.997 15.754 20.460 1.00 95.94 296 LEU A C 1
ATOM 2426 O O . LEU A 1 296 ? -2.108 15.235 20.481 1.00 95.94 296 LEU A O 1
ATOM 2430 N N . HIS A 1 297 ? 0.115 15.049 20.675 1.00 94.19 297 HIS A N 1
ATOM 2431 C CA . HIS A 1 297 ? 0.132 13.601 20.885 1.00 94.19 297 HIS A CA 1
ATOM 2432 C C . HIS A 1 297 ? -0.733 13.166 22.076 1.00 94.19 297 HIS A C 1
ATOM 2434 O O . HIS A 1 297 ? -1.508 12.215 21.978 1.00 94.19 297 HIS A O 1
ATOM 2440 N N . LYS A 1 298 ? -0.660 13.893 23.200 1.00 94.31 298 LYS A N 1
ATOM 2441 C CA . LYS A 1 298 ? -1.500 13.626 24.378 1.00 94.31 298 LYS A CA 1
ATOM 2442 C C . LYS A 1 298 ? -2.994 13.791 24.074 1.00 94.31 298 LYS A C 1
ATOM 2444 O O . LYS A 1 298 ? -3.806 13.067 24.647 1.00 94.31 298 LYS A O 1
ATOM 2449 N N . MET A 1 299 ? -3.357 14.742 23.214 1.00 92.81 299 MET A N 1
ATOM 2450 C CA . MET A 1 299 ? -4.743 14.946 22.785 1.00 92.81 299 MET A CA 1
ATOM 2451 C C . MET A 1 299 ? -5.185 13.875 21.781 1.00 92.81 299 MET A C 1
ATOM 2453 O O . MET A 1 299 ? -6.253 13.298 21.958 1.00 92.81 299 MET A O 1
ATOM 2457 N N . LEU A 1 300 ? -4.345 13.544 20.795 1.00 91.69 300 LEU A N 1
ATOM 2458 C CA . LEU A 1 300 ? -4.628 12.518 19.787 1.00 91.69 300 LEU A CA 1
ATOM 2459 C C . LEU A 1 300 ? -4.817 11.131 20.394 1.00 91.69 300 LEU A C 1
ATOM 2461 O O . LEU A 1 300 ? -5.728 10.435 19.972 1.00 91.69 300 LEU A O 1
ATOM 2465 N N . LYS A 1 301 ? -4.051 10.767 21.433 1.00 91.31 301 LYS A N 1
ATOM 2466 C CA . LYS A 1 301 ? -4.214 9.502 22.180 1.00 91.31 301 LYS A CA 1
ATOM 2467 C C . LYS A 1 301 ? -5.625 9.255 22.724 1.00 91.31 301 LYS A C 1
ATOM 2469 O O . LYS A 1 301 ? -5.943 8.126 23.075 1.00 91.31 301 LYS A O 1
ATOM 2474 N N . LYS A 1 302 ? -6.446 10.302 22.857 1.00 89.69 302 LYS A N 1
ATOM 2475 C CA . LYS A 1 302 ? -7.841 10.194 23.310 1.00 89.69 302 LYS A CA 1
ATOM 2476 C C . LYS A 1 302 ? -8.830 9.924 22.175 1.00 89.69 302 LYS A C 1
ATOM 2478 O O . LYS A 1 302 ? -9.969 9.583 22.459 1.00 89.69 302 LYS A O 1
ATOM 2483 N N . ILE A 1 303 ? -8.422 10.160 20.930 1.00 83.25 303 ILE A N 1
ATOM 2484 C CA . ILE A 1 303 ? -9.290 10.151 19.745 1.00 83.25 303 ILE A CA 1
ATOM 2485 C C . ILE A 1 303 ? -8.919 8.979 18.836 1.00 83.25 303 ILE A C 1
ATOM 2487 O O . ILE A 1 303 ? -9.792 8.270 18.354 1.00 83.25 303 ILE A O 1
ATOM 2491 N N . ILE A 1 304 ? -7.620 8.774 18.625 1.00 85.88 304 ILE A N 1
ATOM 2492 C CA . ILE A 1 304 ? -7.047 7.752 17.751 1.00 85.88 304 ILE A CA 1
ATOM 2493 C C . ILE A 1 304 ? -5.907 7.032 18.482 1.00 85.88 304 ILE A C 1
ATOM 2495 O O . ILE A 1 304 ? -5.502 7.437 19.576 1.00 85.88 304 ILE A O 1
ATOM 2499 N N . LYS A 1 305 ? -5.355 5.977 17.876 1.00 84.31 305 LYS A N 1
ATOM 2500 C CA . LYS A 1 305 ? -4.111 5.334 18.325 1.00 84.31 305 LYS A CA 1
ATOM 2501 C C . LYS A 1 305 ? -2.937 5.920 17.521 1.00 84.31 305 LYS A C 1
ATOM 2503 O O . LYS A 1 305 ? -2.629 5.376 16.469 1.00 84.31 305 LYS A O 1
ATOM 2508 N N . PRO A 1 306 ? -2.318 7.041 17.952 1.00 81.44 306 PRO A N 1
ATOM 2509 C CA . PRO A 1 306 ? -1.261 7.676 17.173 1.00 81.44 306 PRO A CA 1
ATOM 2510 C C . PRO A 1 306 ? 0.031 6.843 17.182 1.00 81.44 306 PRO A C 1
ATOM 2512 O O . PRO A 1 306 ? 0.255 6.093 18.141 1.00 81.44 306 PRO A O 1
ATOM 2515 N N . PRO A 1 307 ? 0.910 7.038 16.181 1.00 83.88 307 PRO A N 1
ATOM 2516 C CA . PRO A 1 307 ? 2.245 6.441 16.145 1.00 83.88 307 PRO A CA 1
ATOM 2517 C C . PRO A 1 307 ? 3.102 6.877 17.343 1.00 83.88 307 PRO A C 1
ATOM 2519 O O . PRO A 1 307 ? 2.760 7.805 18.089 1.00 83.88 307 PRO A O 1
ATOM 2522 N N . GLU A 1 308 ? 4.233 6.205 17.553 1.00 84.69 308 GLU A N 1
ATOM 2523 C CA . GLU A 1 308 ? 5.153 6.567 18.631 1.00 84.69 308 GLU A CA 1
ATOM 2524 C C . GLU A 1 308 ? 5.786 7.942 18.388 1.00 84.69 308 GLU A C 1
ATOM 2526 O O . GLU A 1 308 ? 6.329 8.229 17.324 1.00 84.69 308 GLU A O 1
ATOM 2531 N N . LEU A 1 309 ? 5.718 8.813 19.398 1.00 90.50 309 LEU A N 1
ATOM 2532 C CA . LEU A 1 309 ? 6.354 10.125 19.345 1.00 90.50 309 LEU A CA 1
ATOM 2533 C C . LEU A 1 309 ? 7.831 10.002 19.765 1.00 90.50 309 LEU A C 1
ATOM 2535 O O . LEU A 1 309 ? 8.101 9.374 20.796 1.00 90.50 309 LEU A O 1
ATOM 2539 N N . PRO A 1 310 ? 8.781 10.658 19.066 1.00 88.19 310 PRO A N 1
ATOM 2540 C CA . PRO A 1 310 ? 10.183 10.699 19.479 1.00 88.19 310 PRO A CA 1
ATOM 2541 C C . PRO A 1 310 ? 10.341 11.108 20.945 1.00 88.19 310 PRO A C 1
ATOM 2543 O O . PRO A 1 310 ? 9.681 12.037 21.401 1.00 88.19 310 PRO A O 1
ATOM 2546 N N . SER A 1 311 ? 11.233 10.444 21.686 1.00 81.62 311 SER A N 1
ATOM 2547 C CA . SER A 1 311 ? 11.371 10.641 23.137 1.00 81.62 311 SER A CA 1
ATOM 2548 C C . SER A 1 311 ? 11.649 12.095 23.532 1.00 81.62 311 SER A C 1
ATOM 2550 O O . SER A 1 311 ? 12.408 12.819 22.880 1.00 81.62 311 SER A O 1
ATOM 2552 N N . LYS A 1 312 ? 11.099 12.508 24.683 1.00 75.31 312 LYS A N 1
ATOM 2553 C CA . LYS A 1 312 ? 11.381 13.806 25.317 1.00 75.31 312 LYS A CA 1
ATOM 2554 C C . LYS A 1 312 ? 12.806 13.871 25.880 1.00 75.31 312 LYS A C 1
ATOM 2556 O O . LYS A 1 312 ? 13.416 14.940 25.854 1.00 75.31 312 LYS A O 1
ATOM 2561 N N . HIS A 1 313 ? 13.334 12.742 26.349 1.00 73.81 313 HIS A N 1
ATOM 2562 C CA . HIS A 1 313 ? 14.628 12.634 27.023 1.00 73.81 313 HIS A CA 1
ATOM 2563 C C . HIS A 1 313 ? 15.751 12.411 26.009 1.00 73.81 313 HIS A C 1
ATOM 2565 O O . HIS A 1 313 ? 16.260 11.305 25.860 1.00 73.81 313 HIS A O 1
ATOM 2571 N N . VAL A 1 314 ? 16.134 13.468 25.296 1.00 75.00 314 VAL A N 1
ATOM 2572 C CA . VAL A 1 314 ? 17.312 13.441 24.419 1.00 75.00 314 VAL A CA 1
ATOM 2573 C C . VAL A 1 314 ? 18.194 14.652 24.689 1.00 75.00 314 VAL A C 1
ATOM 2575 O O . VAL A 1 314 ? 17.720 15.684 25.171 1.00 75.00 314 VAL A O 1
ATOM 2578 N N . ARG A 1 315 ? 19.474 14.539 24.333 1.00 76.12 315 ARG A N 1
ATOM 2579 C CA . ARG A 1 315 ? 20.441 15.640 24.392 1.00 76.12 315 ARG A CA 1
ATOM 2580 C C . ARG A 1 315 ? 20.152 16.644 23.274 1.00 76.12 315 ARG A C 1
ATOM 2582 O O . ARG A 1 315 ? 20.669 16.526 22.169 1.00 76.12 315 ARG A O 1
ATOM 2589 N N . ASN A 1 316 ? 19.290 17.611 23.564 1.00 69.19 316 ASN A N 1
ATOM 2590 C CA . ASN A 1 316 ? 18.784 18.610 22.619 1.00 69.19 316 ASN A CA 1
ATOM 2591 C C . ASN A 1 316 ? 19.825 19.642 22.149 1.00 69.19 316 ASN A C 1
ATOM 2593 O O . ASN A 1 316 ? 19.519 20.419 21.259 1.00 69.19 316 ASN A O 1
ATOM 2597 N N . TRP A 1 317 ? 21.034 19.657 22.711 1.00 69.88 317 TRP A N 1
ATOM 2598 C CA . TRP A 1 317 ? 22.138 20.505 22.246 1.00 69.88 317 TRP A CA 1
ATOM 2599 C C . TRP A 1 317 ? 22.991 19.849 21.149 1.00 69.88 317 TRP A C 1
ATOM 2601 O O . TRP A 1 317 ? 23.861 20.502 20.582 1.00 69.88 317 TRP A O 1
ATOM 2611 N N . ILE A 1 318 ? 22.789 18.557 20.859 1.00 80.94 318 ILE A N 1
ATOM 2612 C CA . ILE A 1 318 ? 23.575 17.828 19.856 1.00 80.94 318 ILE A CA 1
ATOM 2613 C C . ILE A 1 318 ? 22.863 17.918 18.495 1.00 80.94 318 ILE A C 1
ATOM 2615 O O . ILE A 1 318 ? 21.773 17.355 18.362 1.00 80.94 318 ILE A O 1
ATOM 2619 N N . PRO A 1 319 ? 23.472 18.523 17.454 1.00 81.62 319 PRO A N 1
ATOM 2620 C CA . PRO A 1 319 ? 22.823 18.707 16.150 1.00 81.62 319 PRO A CA 1
ATOM 2621 C C . PRO A 1 319 ? 22.339 17.404 15.503 1.00 81.62 319 PRO A C 1
ATOM 2623 O O . PRO A 1 319 ? 21.218 17.343 15.015 1.00 81.62 319 PRO A O 1
ATOM 2626 N N . LYS A 1 320 ? 23.132 16.325 15.579 1.00 80.69 320 LYS A N 1
ATOM 2627 C CA . LYS A 1 320 ? 22.743 15.000 15.054 1.00 80.69 320 LYS A CA 1
ATOM 2628 C C . LYS A 1 320 ? 21.486 14.435 15.727 1.00 80.69 320 LYS A C 1
ATOM 2630 O O . LYS A 1 320 ? 20.660 13.814 15.071 1.00 80.69 320 LYS A O 1
ATOM 2635 N N . VAL A 1 321 ? 21.329 14.667 17.031 1.00 84.38 321 VAL A N 1
ATOM 2636 C CA . VAL A 1 321 ? 20.159 14.212 17.798 1.00 84.38 321 VAL A CA 1
ATOM 2637 C C . VAL A 1 321 ? 18.926 15.045 17.440 1.00 84.38 321 VAL A C 1
ATOM 2639 O O . VAL A 1 321 ? 17.822 14.509 17.361 1.00 84.38 321 VAL A O 1
ATOM 2642 N N . LEU A 1 322 ? 19.104 16.347 17.200 1.00 84.94 322 LEU A N 1
ATOM 2643 C CA . LEU A 1 322 ? 18.031 17.214 16.714 1.00 84.94 322 LEU A CA 1
ATOM 2644 C C . LEU A 1 322 ? 17.589 16.848 15.295 1.00 84.94 322 LEU A C 1
ATOM 2646 O O . LEU A 1 322 ? 16.389 16.830 15.047 1.00 84.94 322 LEU A O 1
ATOM 2650 N N . GLU A 1 323 ? 18.516 16.484 14.409 1.00 86.38 323 GLU A N 1
ATOM 2651 C CA . GLU A 1 323 ? 18.194 16.030 13.051 1.00 86.38 323 GLU A CA 1
ATOM 2652 C C . GLU A 1 323 ? 17.453 14.687 13.049 1.00 86.38 323 GLU A C 1
ATOM 2654 O O . GLU A 1 323 ? 16.464 14.515 12.337 1.00 86.38 323 GLU A O 1
ATOM 2659 N N . GLN A 1 324 ? 17.860 13.749 13.910 1.00 83.12 324 GLN A N 1
ATOM 2660 C CA . GLN A 1 324 ? 17.122 12.498 14.105 1.00 83.12 324 GLN A CA 1
ATOM 2661 C C . GLN A 1 324 ? 15.713 12.763 14.653 1.00 83.12 324 GLN A C 1
ATOM 2663 O O . GLN A 1 324 ? 14.737 12.156 14.214 1.00 83.12 324 GLN A O 1
ATOM 2668 N N . ARG A 1 325 ? 15.582 13.701 15.599 1.00 88.19 325 ARG A N 1
ATOM 2669 C CA . ARG A 1 325 ? 14.277 14.131 16.109 1.00 88.19 325 ARG A CA 1
ATOM 2670 C C . ARG A 1 325 ? 13.444 14.813 15.021 1.00 88.19 325 ARG A C 1
ATOM 2672 O O . ARG A 1 325 ? 12.244 14.573 14.993 1.00 88.19 325 ARG A O 1
ATOM 2679 N N . ARG A 1 326 ? 14.043 15.627 14.145 1.00 92.38 326 ARG A N 1
ATOM 2680 C CA . ARG A 1 326 ? 13.364 16.274 13.009 1.00 92.38 326 ARG A CA 1
ATOM 2681 C C . ARG A 1 326 ? 12.714 15.223 12.108 1.00 92.38 326 ARG A C 1
ATOM 2683 O O . ARG A 1 326 ? 11.501 15.272 11.937 1.00 92.38 326 ARG A O 1
ATOM 2690 N N . HIS A 1 327 ? 13.490 14.237 11.654 1.00 83.38 327 HIS A N 1
ATOM 2691 C CA . HIS A 1 327 ? 12.981 13.104 10.870 1.00 83.38 327 HIS A CA 1
ATOM 2692 C C . HIS A 1 327 ? 11.880 12.334 11.611 1.00 83.38 327 HIS A C 1
ATOM 2694 O O . HIS A 1 327 ? 10.834 12.045 11.044 1.00 83.38 327 HIS A O 1
ATOM 2700 N N . GLY A 1 328 ? 12.072 12.036 12.901 1.00 86.19 328 GLY A N 1
ATOM 2701 C CA . GLY A 1 328 ? 11.062 11.318 13.683 1.00 86.19 328 GLY A CA 1
ATOM 2702 C C . GLY A 1 328 ? 9.746 12.090 13.853 1.00 86.19 328 GLY A C 1
ATOM 2703 O O . GLY A 1 328 ? 8.679 11.484 13.887 1.00 86.19 328 GLY A O 1
ATOM 2704 N N . LEU A 1 329 ? 9.797 13.423 13.961 1.00 94.06 329 LEU A N 1
ATOM 2705 C CA . LEU A 1 329 ? 8.600 14.271 14.024 1.00 94.06 329 LEU A CA 1
ATOM 2706 C C . LEU A 1 329 ? 7.906 14.386 12.661 1.00 94.06 329 LEU A C 1
ATOM 2708 O O . LEU A 1 329 ? 6.680 14.426 12.614 1.00 94.06 329 LEU A O 1
ATOM 2712 N N . GLU A 1 330 ? 8.676 14.439 11.577 1.00 88.88 330 GLU A N 1
ATOM 2713 C CA . GLU A 1 330 ? 8.166 14.436 10.204 1.00 88.88 330 GLU A CA 1
ATOM 2714 C C . GLU A 1 330 ? 7.399 13.145 9.918 1.00 88.88 330 GLU A C 1
ATOM 2716 O O . GLU A 1 330 ? 6.210 13.205 9.601 1.00 88.88 330 GLU A O 1
ATOM 2721 N N . LEU A 1 331 ? 8.031 11.996 10.176 1.00 79.06 331 LEU A N 1
ATOM 2722 C CA . LEU A 1 331 ? 7.404 10.684 10.049 1.00 79.06 331 LEU A CA 1
ATOM 2723 C C . LEU A 1 331 ? 6.138 10.590 10.910 1.00 79.06 331 LEU A C 1
ATOM 2725 O O . LEU A 1 331 ? 5.096 10.169 10.428 1.00 79.06 331 LEU A O 1
ATOM 2729 N N . TYR A 1 332 ? 6.186 11.063 12.161 1.00 90.38 332 TYR A N 1
ATOM 2730 C CA . TYR A 1 332 ? 5.022 11.075 13.052 1.00 90.38 332 TYR A CA 1
ATOM 2731 C C . TYR A 1 332 ? 3.807 11.802 12.443 1.00 90.38 332 TYR A C 1
ATOM 2733 O O . TYR A 1 332 ? 2.688 11.291 12.516 1.00 90.38 332 TYR A O 1
ATOM 2741 N N . LEU A 1 333 ? 4.002 12.985 11.842 1.00 92.25 333 LEU A N 1
ATOM 2742 C CA . LEU A 1 333 ? 2.910 13.725 11.198 1.00 92.25 333 LEU A CA 1
ATOM 2743 C C . LEU A 1 333 ? 2.424 13.029 9.922 1.00 92.25 333 LEU A C 1
ATOM 2745 O O . LEU A 1 333 ? 1.214 12.924 9.718 1.00 92.25 333 LEU A O 1
ATOM 2749 N N . GLN A 1 334 ? 3.349 12.546 9.090 1.00 85.62 334 GLN A N 1
ATOM 2750 C CA . GLN A 1 334 ? 3.036 11.833 7.851 1.00 85.62 334 GLN A CA 1
ATOM 2751 C C . GLN A 1 334 ? 2.231 10.560 8.129 1.00 85.62 334 GLN A C 1
ATOM 2753 O O . GLN A 1 334 ? 1.188 10.349 7.517 1.00 85.62 334 GLN A O 1
ATOM 2758 N N . THR A 1 335 ? 2.629 9.762 9.122 1.00 76.56 335 THR A N 1
ATOM 2759 C CA . THR A 1 335 ? 1.899 8.553 9.519 1.00 76.56 335 THR A CA 1
ATOM 2760 C C . THR A 1 335 ? 0.482 8.876 10.000 1.00 76.56 335 THR A C 1
ATOM 2762 O O . THR A 1 335 ? -0.454 8.184 9.615 1.00 76.56 335 THR A O 1
ATOM 2765 N N . ILE A 1 336 ? 0.271 9.953 10.773 1.00 86.06 336 ILE A N 1
ATOM 2766 C CA . ILE A 1 336 ? -1.092 10.365 11.167 1.00 86.06 336 ILE A CA 1
ATOM 2767 C C . ILE A 1 336 ? -1.943 10.692 9.937 1.00 86.06 336 ILE A C 1
ATOM 2769 O O . ILE A 1 336 ? -3.097 10.276 9.871 1.00 86.06 336 ILE A O 1
ATOM 2773 N N . ILE A 1 337 ? -1.383 11.412 8.968 1.00 85.94 337 ILE A N 1
ATOM 2774 C CA . ILE A 1 337 ? -2.068 11.756 7.717 1.00 85.94 337 ILE A CA 1
ATOM 2775 C C . ILE A 1 337 ? -2.414 10.506 6.902 1.00 85.94 337 ILE A C 1
ATOM 2777 O O . ILE A 1 337 ? -3.491 10.432 6.324 1.00 85.94 337 ILE A O 1
ATOM 2781 N N . MET A 1 338 ? -1.532 9.509 6.878 1.00 71.38 338 MET A N 1
ATOM 2782 C CA . MET A 1 338 ? -1.733 8.281 6.106 1.00 71.38 338 MET A CA 1
ATOM 2783 C C . MET A 1 338 ? -2.695 7.279 6.750 1.00 71.38 338 MET A C 1
ATOM 2785 O O . MET A 1 338 ? -3.395 6.546 6.041 1.00 71.38 338 MET A O 1
ATOM 2789 N N . GLU A 1 339 ? -2.690 7.190 8.082 1.00 73.69 339 GLU A N 1
ATOM 2790 C CA . GLU A 1 339 ? -3.485 6.210 8.826 1.00 73.69 339 GLU A CA 1
ATOM 2791 C C . GLU A 1 339 ? -4.929 6.665 9.076 1.00 73.69 339 GLU A C 1
ATOM 2793 O O . GLU A 1 339 ? -5.778 5.824 9.362 1.00 73.69 339 GLU A O 1
ATOM 2798 N N . ASN A 1 340 ? -5.237 7.962 8.978 1.00 75.00 340 ASN A N 1
ATOM 2799 C CA . ASN A 1 340 ? -6.545 8.498 9.365 1.00 75.00 340 ASN A CA 1
ATOM 2800 C C . ASN A 1 340 ? -7.254 9.130 8.174 1.00 75.00 340 ASN A C 1
ATOM 2802 O O . ASN A 1 340 ? -6.823 10.187 7.745 1.00 75.00 340 ASN A O 1
ATOM 2806 N N . GLU A 1 341 ? -8.369 8.542 7.716 1.00 67.38 341 GLU A N 1
ATOM 2807 C CA . GLU A 1 341 ? -9.142 9.051 6.566 1.00 67.38 341 GLU A CA 1
ATOM 2808 C C . GLU A 1 341 ? -9.776 10.429 6.772 1.00 67.38 341 GLU A C 1
ATOM 2810 O O . GLU A 1 341 ? -9.979 11.197 5.833 1.00 67.38 341 GLU A O 1
ATOM 2815 N N . VAL A 1 342 ? -10.129 10.724 8.019 1.00 76.62 342 VAL A N 1
ATOM 2816 C CA . VAL A 1 342 ? -10.595 12.039 8.432 1.00 76.62 342 VAL A CA 1
ATOM 2817 C C . VAL A 1 342 ? -9.626 12.523 9.488 1.00 76.62 342 VAL A C 1
ATOM 2819 O O . VAL A 1 342 ? -9.603 12.025 10.616 1.00 76.62 342 VAL A O 1
ATOM 2822 N N . LEU A 1 343 ? -8.811 13.507 9.116 1.00 82.88 343 LEU A N 1
ATOM 2823 C CA . LEU A 1 343 ? -7.866 14.112 10.040 1.00 82.88 343 LEU A CA 1
ATOM 2824 C C . LEU A 1 343 ? -8.617 14.740 11.223 1.00 82.88 343 LEU A C 1
ATOM 2826 O O . LEU A 1 343 ? -9.493 15.588 11.012 1.00 82.88 343 LEU A O 1
ATOM 2830 N N . PRO A 1 344 ? -8.272 14.377 12.475 1.00 87.00 344 PRO A N 1
ATOM 2831 C CA . PRO A 1 344 ? -8.885 14.985 13.644 1.00 87.00 344 PRO A CA 1
ATOM 2832 C C . PRO A 1 344 ? -8.757 16.506 13.598 1.00 87.00 344 PRO A C 1
ATOM 2834 O O . PRO A 1 344 ? -7.691 17.038 13.287 1.00 87.00 344 PRO A O 1
ATOM 2837 N N . LYS A 1 345 ? -9.814 17.223 13.992 1.00 86.19 345 LYS A N 1
ATOM 2838 C CA . LYS A 1 345 ? -9.822 18.695 14.026 1.00 86.19 345 LYS A CA 1
ATOM 2839 C C . LYS A 1 345 ? -8.599 19.283 14.736 1.00 86.19 345 LYS A C 1
ATOM 2841 O O . LYS A 1 345 ? -7.964 20.191 14.221 1.00 86.19 345 LYS A O 1
ATOM 2846 N N . ILE A 1 346 ? -8.205 18.690 15.862 1.00 90.31 346 ILE A N 1
ATOM 2847 C CA . ILE A 1 346 ? -7.024 19.116 16.624 1.00 90.31 346 ILE A CA 1
ATOM 2848 C C . ILE A 1 346 ? -5.706 19.016 15.837 1.00 90.31 346 ILE A C 1
ATOM 2850 O O . ILE A 1 346 ? -4.769 19.759 16.117 1.00 90.31 346 ILE A O 1
ATOM 2854 N N . PHE A 1 347 ? -5.620 18.098 14.872 1.00 93.00 347 PHE A N 1
ATOM 2855 C CA . PHE A 1 347 ? -4.460 17.926 14.004 1.00 93.00 347 PHE A CA 1
ATOM 2856 C C . PHE A 1 347 ? -4.456 18.972 12.887 1.00 93.00 347 PHE A C 1
ATOM 2858 O O . PHE A 1 347 ? -3.430 19.593 12.627 1.00 93.00 347 PHE A O 1
ATOM 2865 N N . LEU A 1 348 ? -5.621 19.230 12.286 1.00 90.50 348 LEU A N 1
ATOM 2866 C CA . LEU A 1 348 ? -5.794 20.297 11.298 1.00 90.50 348 LEU A CA 1
ATOM 2867 C C . LEU A 1 348 ? -5.491 21.677 11.901 1.00 90.50 348 LEU A C 1
ATOM 2869 O O . LEU A 1 348 ? -4.735 22.448 11.312 1.00 90.50 348 LEU A O 1
ATOM 2873 N N . ASP A 1 349 ? -5.993 21.938 13.111 1.00 91.00 349 ASP A N 1
ATOM 2874 C CA . ASP A 1 349 ? -5.704 23.151 13.881 1.00 91.00 349 ASP A CA 1
ATOM 2875 C C . ASP A 1 349 ? -4.194 23.280 14.166 1.00 91.00 349 ASP A C 1
ATOM 2877 O O . ASP A 1 349 ? -3.622 24.359 14.027 1.00 91.00 349 ASP A O 1
ATOM 2881 N N . PHE A 1 350 ? -3.514 22.178 14.514 1.00 95.19 350 PHE A N 1
ATOM 2882 C CA . PHE A 1 350 ? -2.063 22.173 14.739 1.00 95.19 350 PHE A CA 1
ATOM 2883 C C . PHE A 1 350 ? -1.264 22.558 13.484 1.00 95.19 350 PHE A C 1
ATOM 2885 O O . PHE A 1 350 ? -0.242 23.238 13.602 1.00 95.19 350 PHE A O 1
ATOM 2892 N N . LEU A 1 351 ? -1.740 22.158 12.303 1.00 94.00 351 LEU A N 1
ATOM 2893 C CA . LEU A 1 351 ? -1.159 22.493 11.001 1.00 94.00 351 LEU A CA 1
ATOM 2894 C C . LEU A 1 351 ? -1.697 23.808 10.411 1.00 94.00 351 LEU A C 1
ATOM 2896 O O . LEU A 1 351 ? -1.388 24.122 9.264 1.00 94.00 351 LEU A O 1
ATOM 2900 N N . ASN A 1 352 ? -2.482 24.590 11.160 1.00 90.81 352 ASN A N 1
ATOM 2901 C CA . ASN A 1 352 ? -3.128 25.823 10.694 1.00 90.81 352 ASN A CA 1
ATOM 2902 C C . ASN A 1 352 ? -3.960 25.648 9.403 1.00 90.81 352 ASN A C 1
ATOM 2904 O O . ASN A 1 352 ? -4.060 26.566 8.585 1.00 90.81 352 ASN A O 1
ATOM 2908 N N . ILE A 1 353 ? -4.571 24.479 9.208 1.00 84.44 353 ILE A N 1
ATOM 2909 C CA . ILE A 1 353 ? -5.439 24.206 8.060 1.00 84.44 353 ILE A CA 1
ATOM 2910 C C . ILE A 1 353 ? -6.850 24.677 8.413 1.00 84.44 353 ILE A C 1
ATOM 2912 O O . ILE A 1 353 ? -7.459 24.198 9.368 1.00 84.44 353 ILE A O 1
ATOM 2916 N N . ARG A 1 354 ? -7.383 25.641 7.653 1.00 70.88 354 ARG A N 1
ATOM 2917 C CA . ARG A 1 354 ? -8.740 26.158 7.883 1.00 70.88 354 ARG A CA 1
ATOM 2918 C C . ARG A 1 354 ? -9.769 25.064 7.598 1.00 70.88 354 ARG A C 1
ATOM 2920 O O . ARG A 1 354 ? -9.753 24.465 6.527 1.00 70.88 354 ARG A O 1
ATOM 2927 N N . HIS A 1 355 ? -10.704 24.864 8.521 1.00 55.16 355 HIS A N 1
ATOM 2928 C CA . HIS A 1 355 ? -11.879 24.034 8.281 1.00 55.16 355 HIS A CA 1
ATOM 2929 C C . HIS A 1 355 ? -12.736 24.661 7.180 1.00 55.16 355 HIS A C 1
ATOM 2931 O O . HIS A 1 355 ? -13.310 25.731 7.385 1.00 55.16 355 HIS A O 1
ATOM 2937 N N . LEU A 1 356 ? -12.856 23.999 6.028 1.00 39.56 356 LEU A N 1
ATOM 2938 C CA . LEU A 1 356 ? -14.047 24.197 5.210 1.00 39.56 356 LEU A CA 1
ATOM 2939 C C . LEU A 1 356 ? -15.221 23.584 5.987 1.00 39.56 356 LEU A C 1
ATOM 2941 O O . LEU A 1 356 ? -15.116 22.426 6.403 1.00 39.56 356 LEU A O 1
ATOM 2945 N N . PRO A 1 357 ? -16.312 24.329 6.236 1.00 33.72 357 PRO A N 1
ATOM 2946 C CA . PRO A 1 357 ? -17.532 23.723 6.744 1.00 33.72 357 PRO A CA 1
ATOM 2947 C C . PRO A 1 357 ? -17.933 22.596 5.789 1.00 33.72 357 PRO A C 1
ATOM 2949 O O . PRO A 1 357 ? -17.909 22.791 4.572 1.00 33.72 357 PRO A O 1
ATOM 2952 N N . SER A 1 358 ? -18.275 21.424 6.325 1.00 34.62 358 SER A N 1
ATOM 2953 C CA . SER A 1 358 ? -18.902 20.365 5.535 1.00 34.62 358 SER A CA 1
ATOM 2954 C C . SER A 1 358 ? -20.078 20.972 4.774 1.00 34.62 358 SER A C 1
ATOM 2956 O O . SER A 1 358 ? -20.957 21.559 5.413 1.00 34.62 358 SER A O 1
ATOM 2958 N N . LEU A 1 359 ? -20.088 20.856 3.438 1.00 30.14 359 LEU A N 1
ATOM 2959 C CA . LEU A 1 359 ? -21.275 21.185 2.650 1.00 30.14 359 LEU A CA 1
ATOM 2960 C C . LEU A 1 359 ? -22.466 20.475 3.313 1.00 30.14 359 LEU A C 1
ATOM 2962 O O . LEU A 1 359 ? -22.344 19.281 3.615 1.00 30.14 359 LEU A O 1
ATOM 2966 N N . PRO A 1 360 ? -23.587 21.165 3.578 1.00 32.84 360 PRO A N 1
ATOM 2967 C CA . PRO A 1 360 ? -24.769 20.471 4.047 1.00 32.84 360 PRO A CA 1
ATOM 2968 C C . PRO A 1 360 ? -25.118 19.398 3.014 1.00 32.84 360 PRO A C 1
ATOM 2970 O O . PRO A 1 360 ? -25.089 19.649 1.806 1.00 32.84 360 PRO A O 1
ATOM 2973 N N . LYS A 1 361 ? -25.381 18.180 3.504 1.00 31.92 361 LYS A N 1
ATOM 2974 C CA . LYS A 1 361 ? -25.945 17.094 2.701 1.00 31.92 361 LYS A CA 1
ATOM 2975 C C . LYS A 1 361 ? -27.100 17.682 1.897 1.00 31.92 361 LYS A C 1
ATOM 2977 O O . LYS A 1 361 ? -27.953 18.347 2.478 1.00 31.92 361 LYS A O 1
ATOM 2982 N N . ALA A 1 362 ? -27.104 17.465 0.586 1.00 33.78 362 ALA A N 1
ATOM 2983 C CA . ALA A 1 362 ? -28.249 17.795 -0.244 1.00 33.78 362 ALA A CA 1
ATOM 2984 C C . ALA A 1 362 ? -29.430 16.935 0.227 1.00 33.78 362 ALA A C 1
ATOM 2986 O O . ALA A 1 362 ? -29.591 15.789 -0.191 1.00 33.78 362 ALA A O 1
ATOM 2987 N N . GLU A 1 363 ? -30.214 17.463 1.163 1.00 28.53 363 GLU A N 1
ATOM 2988 C CA . GLU A 1 363 ? -31.529 16.934 1.463 1.00 28.53 363 GLU A CA 1
ATOM 2989 C C . GLU A 1 363 ? -32.424 17.280 0.278 1.00 28.53 363 GLU A C 1
ATOM 2991 O O . GLU A 1 363 ? -32.722 18.435 -0.018 1.00 28.53 363 GLU A O 1
ATOM 2996 N N . SER A 1 364 ? -32.779 16.223 -0.444 1.00 39.50 364 SER A N 1
ATOM 2997 C CA . SER A 1 364 ? -33.907 16.162 -1.355 1.00 39.50 364 SER A CA 1
ATOM 2998 C C . SER A 1 364 ? -35.118 16.878 -0.753 1.00 39.50 364 SER A C 1
ATOM 3000 O O . SER A 1 364 ? -35.693 16.388 0.217 1.00 39.50 364 SER A O 1
ATOM 3002 N N . CYS A 1 365 ? -35.564 17.968 -1.372 1.00 26.67 365 CYS A N 1
ATOM 3003 C CA . CYS A 1 365 ? -36.914 18.477 -1.170 1.00 26.67 365 CYS A CA 1
ATOM 3004 C C . CYS A 1 365 ? -37.548 18.734 -2.536 1.00 26.67 365 CYS A C 1
ATOM 3006 O O . CYS A 1 365 ? -37.203 19.680 -3.245 1.00 26.67 365 CYS A O 1
ATOM 3008 N N . GLY A 1 366 ? -38.424 17.811 -2.930 1.00 27.53 366 GLY A N 1
ATOM 3009 C CA . GLY A 1 366 ? -39.412 18.051 -3.966 1.00 27.53 366 GLY A CA 1
ATOM 3010 C C . GLY A 1 366 ? -40.601 18.852 -3.426 1.00 27.53 366 GLY A C 1
ATOM 3011 O O . GLY A 1 366 ? -40.715 19.095 -2.229 1.00 27.53 366 GLY A O 1
ATOM 3012 N N . SER A 1 367 ? -41.493 19.178 -4.363 1.00 30.12 367 SER A N 1
ATOM 3013 C CA . SER A 1 367 ? -42.815 19.816 -4.240 1.00 30.12 367 SER A CA 1
ATOM 3014 C C . SER A 1 367 ? -42.875 21.302 -3.856 1.00 30.12 367 SER A C 1
ATOM 3016 O O . SER A 1 367 ? -42.814 21.679 -2.695 1.00 30.12 367 SER A O 1
ATOM 3018 N N . LEU A 1 368 ? -43.040 22.110 -4.912 1.00 30.58 368 LEU A N 1
ATOM 3019 C CA . LEU A 1 368 ? -44.129 23.070 -5.149 1.00 30.58 368 LEU A CA 1
ATOM 3020 C C . LEU A 1 368 ? -44.837 23.643 -3.905 1.00 30.58 368 LEU A C 1
ATOM 3022 O O . LEU A 1 368 ? -45.675 22.967 -3.324 1.00 30.58 368 LEU A O 1
ATOM 3026 N N . GLU A 1 369 ? -44.597 24.922 -3.607 1.00 28.42 369 GLU A N 1
ATOM 3027 C CA . GLU A 1 369 ? -45.637 25.960 -3.635 1.00 28.42 369 GLU A CA 1
ATOM 3028 C C . GLU A 1 369 ? -45.031 27.374 -3.537 1.00 28.42 369 GLU A C 1
ATOM 3030 O O . GLU A 1 369 ? -43.925 27.597 -3.054 1.00 28.42 369 GLU A O 1
ATOM 3035 N N . THR A 1 370 ? -45.786 28.282 -4.138 1.00 29.48 370 THR A N 1
ATOM 3036 C CA . THR A 1 370 ? -45.645 29.703 -4.470 1.00 29.48 370 THR A CA 1
ATOM 3037 C C . THR A 1 370 ? -45.024 30.678 -3.456 1.00 29.48 370 THR A C 1
ATOM 3039 O O . THR A 1 370 ? -45.305 30.630 -2.267 1.00 29.48 370 THR A O 1
ATOM 3042 N N . GLU A 1 371 ? -44.348 31.673 -4.051 1.00 29.73 371 GLU A N 1
ATOM 3043 C CA . GLU A 1 371 ? -44.171 33.072 -3.615 1.00 29.73 371 GLU A CA 1
ATOM 3044 C C . GLU A 1 371 ? -43.206 33.391 -2.460 1.00 29.73 371 GLU A C 1
ATOM 3046 O O . GLU A 1 371 ? -43.559 33.344 -1.290 1.00 29.73 371 GLU A O 1
ATOM 3051 N N . SER A 1 372 ? -42.017 33.887 -2.820 1.00 32.12 372 SER A N 1
ATOM 3052 C CA . SER A 1 372 ? -41.599 35.270 -2.522 1.00 32.12 372 SER A CA 1
ATOM 3053 C C . SER A 1 372 ? -40.189 35.510 -3.067 1.00 32.12 372 SER A C 1
ATOM 3055 O O . SER A 1 372 ? -39.266 34.748 -2.783 1.00 32.12 372 SER A O 1
ATOM 3057 N N . GLU A 1 373 ? -40.044 36.559 -3.873 1.00 41.16 373 GLU A N 1
ATOM 3058 C CA . GLU A 1 373 ? -38.778 37.046 -4.412 1.00 41.16 373 GLU A CA 1
ATOM 3059 C C . GLU A 1 373 ? -37.814 37.425 -3.280 1.00 41.16 373 GLU A C 1
ATOM 3061 O O . GLU A 1 373 ? -38.031 38.414 -2.589 1.00 41.16 373 GLU A O 1
ATOM 3066 N N . ASP A 1 374 ? -36.714 36.688 -3.134 1.00 34.09 374 ASP A N 1
ATOM 3067 C CA . ASP A 1 374 ? -35.490 37.258 -2.578 1.00 34.09 374 ASP A CA 1
ATOM 3068 C C . ASP A 1 374 ? -34.262 36.616 -3.230 1.00 34.09 374 ASP A C 1
ATOM 3070 O O . ASP A 1 374 ? -34.026 35.408 -3.205 1.00 34.09 374 ASP A O 1
ATOM 3074 N N . SER A 1 375 ? -33.501 37.463 -3.917 1.00 34.00 375 SER A N 1
ATOM 3075 C CA . SER A 1 375 ? -32.436 37.091 -4.840 1.00 34.00 375 SER A CA 1
ATOM 3076 C C . SER A 1 375 ? -31.265 36.389 -4.138 1.00 34.00 375 SER A C 1
ATOM 3078 O O . SER A 1 375 ? -30.521 37.020 -3.382 1.00 34.00 375 SER A O 1
ATOM 3080 N N . CYS A 1 376 ? -31.003 35.122 -4.469 1.00 33.75 376 CYS A N 1
ATOM 3081 C CA . CYS A 1 376 ? -29.703 34.498 -4.218 1.00 33.75 376 CYS A CA 1
ATOM 3082 C C . CYS A 1 376 ? -28.636 35.159 -5.109 1.00 33.75 376 CYS A C 1
ATOM 3084 O O . CYS A 1 376 ? -28.421 34.764 -6.254 1.00 33.75 376 CYS A O 1
ATOM 3086 N N . LYS A 1 377 ? -27.956 36.189 -4.594 1.00 39.22 377 LYS A N 1
ATOM 3087 C CA . LYS A 1 377 ? -26.794 36.788 -5.261 1.00 39.22 377 LYS A CA 1
ATOM 3088 C C . LYS A 1 377 ? -25.584 35.863 -5.128 1.00 39.22 377 LYS A C 1
ATOM 3090 O O . LYS A 1 377 ? -24.966 35.776 -4.070 1.00 39.22 377 LYS A O 1
ATOM 3095 N N . LEU A 1 378 ? -25.236 35.197 -6.224 1.00 43.59 378 LEU A N 1
ATOM 3096 C CA . LEU A 1 378 ? -23.960 34.505 -6.385 1.00 43.59 378 LEU A CA 1
ATOM 3097 C C . LEU A 1 378 ? -22.817 35.533 -6.300 1.00 43.59 378 LEU A C 1
ATOM 3099 O O . LEU A 1 378 ? -22.832 36.554 -6.984 1.00 43.59 378 LEU A O 1
ATOM 3103 N N . THR A 1 379 ? -21.828 35.283 -5.440 1.00 49.22 379 THR A N 1
ATOM 3104 C CA . THR A 1 379 ? -20.698 36.193 -5.158 1.00 49.22 379 THR A CA 1
ATOM 3105 C C . THR A 1 379 ? -19.539 36.076 -6.152 1.00 49.22 379 THR A C 1
ATOM 3107 O O . THR A 1 379 ? -18.478 36.659 -5.938 1.00 49.22 379 THR A O 1
ATOM 3110 N N . HIS A 1 380 ? -19.716 35.330 -7.241 1.00 59.28 380 HIS A N 1
ATOM 3111 C CA . HIS A 1 380 ? -18.703 35.127 -8.273 1.00 59.28 380 HIS A CA 1
ATOM 3112 C C . HIS A 1 380 ? -19.137 35.753 -9.599 1.00 59.28 380 HIS A C 1
ATOM 3114 O O . HIS A 1 380 ? -20.270 35.591 -10.046 1.00 59.28 380 HIS A O 1
ATOM 3120 N N . GLN A 1 381 ? -18.207 36.470 -10.228 1.00 50.72 381 GLN A N 1
ATOM 3121 C CA . GLN A 1 381 ? -18.403 37.091 -11.532 1.00 50.72 381 GLN A CA 1
ATOM 3122 C C . GLN A 1 381 ? -18.169 36.038 -12.632 1.00 50.72 381 GLN A C 1
ATOM 3124 O O . GLN A 1 381 ? -17.117 35.392 -12.624 1.00 50.72 381 GLN A O 1
ATOM 3129 N N . PRO A 1 382 ? -19.113 35.818 -13.565 1.00 56.88 382 PRO A N 1
ATOM 3130 C CA . PRO A 1 382 ? -18.935 34.835 -14.627 1.00 56.88 382 PRO A CA 1
ATOM 3131 C C . PRO A 1 382 ? -17.856 35.307 -15.612 1.00 56.88 382 PRO A C 1
ATOM 3133 O O . PRO A 1 382 ? -17.951 36.395 -16.174 1.00 56.88 382 PRO A O 1
ATOM 3136 N N . VAL A 1 383 ? -16.825 34.482 -15.816 1.00 59.94 383 VAL A N 1
ATOM 3137 C CA . VAL A 1 383 ? -15.700 34.759 -16.735 1.00 59.94 383 VAL A CA 1
ATOM 3138 C C . VAL A 1 383 ? -16.031 34.358 -18.184 1.00 59.94 383 VAL A C 1
ATOM 3140 O O . VAL A 1 383 ? -15.375 34.811 -19.116 1.00 59.94 383 VAL A O 1
ATOM 3143 N N . LEU A 1 384 ? -17.093 33.576 -18.402 1.00 57.69 384 LEU A N 1
ATOM 3144 C CA . LEU A 1 384 ? -17.607 33.207 -19.723 1.00 57.69 384 LEU A CA 1
ATOM 3145 C C . LEU A 1 384 ? -19.135 33.126 -19.678 1.00 57.69 384 LEU A C 1
ATOM 3147 O O . LEU A 1 384 ? -19.701 32.399 -18.865 1.00 57.69 384 LEU A O 1
ATOM 3151 N N . LEU A 1 385 ? -19.791 33.875 -20.563 1.00 52.41 385 LEU A N 1
ATOM 3152 C CA . LEU A 1 385 ? -21.230 33.810 -20.799 1.00 52.41 385 LEU A CA 1
ATOM 3153 C C . LEU A 1 385 ? -21.450 33.300 -22.222 1.00 52.41 385 LEU A C 1
ATOM 3155 O O . LEU A 1 385 ? -21.080 33.966 -23.188 1.00 52.41 385 LEU A O 1
ATOM 3159 N N . PHE A 1 386 ? -22.063 32.128 -22.354 1.00 55.09 386 PHE A N 1
ATOM 3160 C CA . PHE A 1 386 ? -22.601 31.680 -23.632 1.00 55.09 386 PHE A CA 1
ATOM 3161 C C . PHE A 1 386 ? -24.009 32.258 -23.773 1.00 55.09 386 PHE A C 1
ATOM 3163 O O . PHE A 1 386 ? -24.861 32.045 -22.915 1.00 55.09 386 PHE A O 1
ATOM 3170 N N . LEU A 1 387 ? -24.259 33.008 -24.848 1.00 61.25 387 LEU A N 1
ATOM 3171 C CA . LEU A 1 387 ? -25.577 33.606 -25.111 1.00 61.25 387 LEU A CA 1
ATOM 3172 C C . LEU A 1 387 ? -26.668 32.546 -25.373 1.00 61.25 387 LEU A C 1
ATOM 3174 O O . LEU A 1 387 ? -27.851 32.876 -25.316 1.00 61.25 387 LEU A O 1
ATOM 3178 N N . ARG A 1 388 ? -26.282 31.292 -25.660 1.00 61.38 388 ARG A N 1
ATOM 3179 C CA . ARG A 1 388 ? -27.153 30.114 -25.801 1.00 61.38 388 ARG A CA 1
ATOM 3180 C C . ARG A 1 388 ? -26.420 28.839 -25.381 1.00 61.38 388 ARG A C 1
ATOM 3182 O O . ARG A 1 388 ? -25.199 28.771 -25.493 1.00 61.38 388 ARG A O 1
ATOM 3189 N N . ASP A 1 389 ? -27.185 27.848 -24.930 1.00 63.19 389 ASP A N 1
ATOM 3190 C CA . ASP A 1 389 ? -26.687 26.521 -24.559 1.00 63.19 389 ASP A CA 1
ATOM 3191 C C . ASP A 1 389 ? -26.071 25.807 -25.784 1.00 63.19 389 ASP A C 1
ATOM 3193 O O . ASP A 1 389 ? -26.780 25.595 -26.774 1.00 63.19 389 ASP A O 1
ATOM 3197 N N . PRO A 1 390 ? -24.773 25.443 -25.756 1.00 60.44 390 PRO A N 1
ATOM 3198 C CA . PRO A 1 390 ? -24.091 24.806 -26.883 1.00 60.44 390 PRO A CA 1
ATOM 3199 C C . PRO A 1 390 ? -24.565 23.373 -27.175 1.00 60.44 390 PRO A C 1
ATOM 3201 O O . PRO A 1 390 ? -24.185 22.823 -28.208 1.00 60.44 390 PRO A O 1
ATOM 3204 N N . TYR A 1 391 ? -25.392 22.773 -26.312 1.00 64.75 391 TYR A N 1
ATOM 3205 C CA . TYR A 1 391 ? -25.932 21.423 -26.499 1.00 64.75 391 TYR A CA 1
ATOM 3206 C C . TYR A 1 391 ? -27.372 21.403 -27.031 1.00 64.75 391 TYR A C 1
ATOM 3208 O O . TYR A 1 391 ? -27.900 20.333 -27.336 1.00 64.75 391 TYR A O 1
ATOM 3216 N N . LEU A 1 392 ? -28.005 22.570 -27.195 1.00 65.25 392 LEU A N 1
ATOM 3217 C CA . LEU A 1 392 ? -29.310 22.675 -27.842 1.00 65.25 392 LEU A CA 1
ATOM 3218 C C . LEU A 1 392 ? -29.128 22.862 -29.351 1.00 65.25 392 LEU A C 1
ATOM 3220 O O . LEU A 1 392 ? -28.737 23.927 -29.830 1.00 65.25 392 LEU A O 1
ATOM 3224 N N . LEU A 1 393 ? -29.443 21.813 -30.112 1.00 59.03 393 LEU A N 1
ATOM 3225 C CA . LEU A 1 393 ? -29.568 21.908 -31.564 1.00 59.03 393 LEU A CA 1
ATOM 3226 C C . LEU A 1 393 ? -30.726 22.863 -31.926 1.00 59.03 393 LEU A C 1
ATOM 3228 O O . LEU A 1 393 ? -31.738 22.882 -31.219 1.00 59.03 393 LEU A O 1
ATOM 3232 N N . PRO A 1 394 ? -30.616 23.659 -33.008 1.00 65.62 394 PRO A N 1
ATOM 3233 C CA . PRO A 1 394 ? -31.682 24.572 -33.407 1.00 65.62 394 PRO A CA 1
ATOM 3234 C C . PRO A 1 394 ? -32.978 23.808 -33.695 1.00 65.62 394 PRO A C 1
ATOM 3236 O O . PRO A 1 394 ? -32.949 22.765 -34.349 1.00 65.62 394 PRO A O 1
ATOM 3239 N N . ALA A 1 395 ? -34.113 24.355 -33.255 1.00 56.59 395 ALA A N 1
ATOM 3240 C CA . ALA A 1 395 ? -35.419 23.864 -33.670 1.00 56.59 395 ALA A CA 1
ATOM 3241 C C . ALA A 1 395 ? -35.530 23.959 -35.200 1.00 56.59 395 ALA A C 1
ATOM 3243 O O . ALA A 1 395 ? -35.316 25.022 -35.786 1.00 56.59 395 ALA A O 1
ATOM 3244 N N . THR A 1 396 ? -35.821 22.828 -35.834 1.00 49.25 396 THR A N 1
ATOM 3245 C CA . THR A 1 396 ? -36.103 22.732 -37.264 1.00 49.25 396 THR A CA 1
ATOM 3246 C C . THR A 1 396 ? -37.402 23.477 -37.562 1.00 49.25 396 THR A C 1
ATOM 3248 O O . THR A 1 396 ? -38.441 23.104 -37.015 1.00 49.25 396 THR A O 1
ATOM 3251 N N . ASN A 1 397 ? -37.336 24.509 -38.405 1.00 45.44 397 ASN A N 1
ATOM 3252 C CA . ASN A 1 397 ? -38.513 25.046 -39.092 1.00 45.44 397 ASN A CA 1
ATOM 3253 C C . ASN A 1 397 ? -38.815 24.214 -40.333 1.00 45.44 397 ASN A C 1
ATOM 3255 O O . ASN A 1 397 ? -37.840 23.895 -41.055 1.00 45.44 397 ASN A O 1
#

Radius of gyration: 27.22 Å; chains: 1; bounding box: 80×68×68 Å

Secondary structure (DSSP, 8-state):
--S--TT-TT---SS--TT----S---------PPPS--TTGGG----EEE-HHHHHHT-EEEEEEGGG-HHHHHTT-S-TTGGG--TT-EEEEEE--EEEEE-SSS-B--SS-GGGPEEETTTTEEE--S-SEEEEEEETTT--B-S--EEE-------EE-TT-----BGGGTB--B-TTEEEEE-TTSTT-EEE-TTPPSEEEEEEEEESTT--S--S--TTSEEEEEEEE-SS-EEEEEEEEEPP-SEEEEEEEEEEE--SSS--EEEEEEEEEETTEEEEEEEEHHHHHHHHHHHTTTS-PPPPPPS-S-TT-HHHHHHHHHHHHHHHHHHHHH-SS--HHHHHHTT---PPPPP------------------SS--S---SS-TT-PPPP-

Foldseek 3Di:
DPQDDPPDPPPDDPDDDPPPPPPDDPPDPDPDPDPDPPPPVLPPKFWDKFKDLVQQQVDWKKDKAFQLVCVLLVVVVLAAPVSVVDDRRDIFIWTFGKIKMAGQISFKAAQLADLVPWDARPVVRFTFRYQAQKKKFKAAPPPRDGPFDIAGDGDFAFQPDFDPPDDTDGDRVVVRHIHGNRGMDIGHRPDRSRTTGCRVPDFHKIKIKMFGCLQCSGPGPDRQNRIWIWIWGGPPRIIHTHPIDRHGQFQKAKAFPDKDWDDDPPRDIFIKTWMWIGGNNDIDIDIDGPVVVVVLVVVVVVVHPFDDQPDPPDPPVDVVRVVVNRSRSNSRLSRQSRSDPDRPPSSCVNVVNDDDPPDPDPDDDDDDDDDDDDDPDDPDDDPDDDPDDPPDDDDDD

Organism: Clari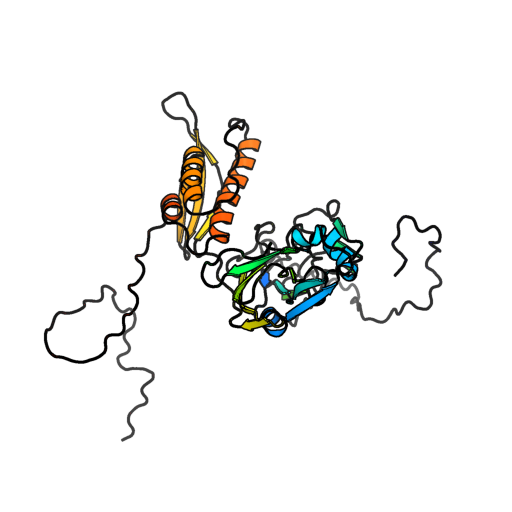as magur (NCBI:txid1594786)